Protein 6JW7 (pdb70)

Secondary structure (DSSP, 8-state):
-EEEEEE--SHHHHHHHHHHHH-TTEEEEEEE-SSHHHHHHHHHHTT-SEE---HHHHHH-TT--EEEE-S-GGGHHHHHHHHHHTT-EEEEPSPS-SSHHHHHHHHHHHHHTT--EEE--GGGG-HHHHHHHHHHT-HHHH-SEEEEEEEEE-S---SGGGGSHHHHSSSHHHHTHHHHHHHHHHHTTSPPEEEEEEEEE--S------EEEEEEEETTS-EEEEEEES---SS-EEEEEEEESS-EEEEESSS-SSEEEEESS--TT--SS-SEEE---SSHHHHTTHHHHHHHHHHHHHH-PPPSS-HHHHHHHHHHHHHHHHHHHHTS-B-TTS-B--/-EEEEEE--SHHHHHHHHHHHH-TTEEEEEEE-SSHHHHHHHHHHTT-SEE---HHHHHH-TT--EEEE-S-GGGHHHHHHHHHHTT-EEEEPSPS-SSHHHHHHHHHHHHHTT--EEE--GGGG-HHHHHHHHHHT-HHHH-SEEEEEEEEE-S---SGGGG-HHHHSSSHHHHTHHHHHHHHHHHTTSPPEEEEEEEEE--S-----SEEEEEEEETTS-EEEEEEES---SS-EEEEEEEESS-EEEEESSS-SSEEEEESS--TT--SS-SEEE---SSHHHHTTHHHHHHHHHHHHHH-PPPSS-THHHHHHHHHHHHHHHHHHHTS-B-TTS-B-

B-factor: mean 54.23, std 16.4, range [27.93, 162.31]

Foldseek 3Di:
DAEEEEEDLDDVSLLLLVLQLVDPLYAQAEYEYCPQVSRVVSCVVSVHVYYDDDLVCVLQPPRHAEYEYDFFQLCLLVSLLSNLVSLHAYEYEPPNHLFLVSLVVNVVSCVVSVHAYHYRLQQLQQPLLVVLLVVCVPCVAANAWAEKEKEKEEQADDDPQQQDCNRHVAHFCRVPVLNQVLSVCVSNPNFAFFKKAKAFDDDDPDHGTFWMWMKTQTPVNHIYIYTYGNRDADDIWIKMKIHHPRDIGIGTQQQPQPDKDADAQADDPDDPPGHGIGRDDDPSSNNNRPSVRVVQVSCCRSPVPHRPDGSVSSSSSSLNSVLNVLNNVVVAMAGSVNHGPD/DAEEEEEALPDVSLLLLVLQLVDPLYAQAEYEYCPQVSRVVSCVVSVHVYYDDDLVCVLQPPRHAEYEYDFFQLCLLVSLLSNLVSLHAYEYEPPNHLFLVSLVVSVVSNVVSVHAYHYPLQQLQQPQLVVLLVVCVPCVQQPAWAEKEKEKEEQADDDPLQQDCNRHSAHFCRVQVLNQVLSVCVSNPNFAFFKKAKAFDDDDDDHGTFWMWMKTATPVNHIYIYTYGNRDADDIWIKMWIHHPRDIDIGTQQQPQPDKDADQQADDPDDPPGHGIGRDDDPSSNNRRNSVRVVQVSCCSSPVDDRPDGSVSSSSSSLRSVLNVLNNVVVAMAGSVNHGD

Solvent-accessible surface area: 28198 Å² total; per-residue (Å²): 136,9,76,0,0,0,2,7,12,47,145,42,0,11,8,0,0,56,1,0,52,66,45,108,31,14,85,0,22,0,0,10,29,175,75,75,58,31,2,155,98,14,9,138,168,31,192,15,105,73,32,18,95,35,41,68,85,0,18,83,22,120,34,4,38,1,0,2,0,17,23,33,12,28,47,1,39,123,20,0,3,54,0,0,126,42,28,14,23,0,1,0,18,17,5,3,4,36,50,23,120,46,2,40,76,0,51,90,2,7,57,156,55,119,89,32,5,3,6,0,3,3,13,6,21,0,13,1,0,46,27,0,76,93,4,7,68,18,97,110,1,0,8,138,32,72,44,0,47,0,8,5,62,26,37,12,58,172,48,89,81,7,80,41,140,121,68,2,15,4,0,0,0,9,48,13,0,6,24,0,0,2,1,0,17,24,1,19,122,35,12,95,17,85,2,0,34,6,140,29,92,103,72,93,108,158,120,17,17,1,43,3,77,0,41,0,81,4,60,77,57,1,51,0,46,1,22,0,0,15,38,36,128,58,20,62,53,0,30,5,49,0,39,6,84,108,3,81,0,44,3,34,0,25,75,7,7,14,1,86,0,74,1,113,114,4,5,156,110,11,124,84,50,101,119,19,110,4,76,2,31,18,50,41,15,46,4,1,0,20,65,66,2,2,8,26,4,5,70,3,25,41,116,66,79,110,38,118,18,19,25,67,48,4,51,29,0,11,93,1,4,41,8,0,63,114,1,52,84,64,46,120,51,0,92,43,90,5,48,68,67,112,139,8,82,0,0,0,2,5,12,46,143,39,0,15,7,0,0,56,2,0,51,65,44,108,31,14,117,8,21,0,0,19,27,182,75,83,63,26,1,167,97,15,9,135,163,30,211,15,95,74,27,17,92,35,43,68,84,0,20,83,23,117,34,3,36,1,0,1,0,19,19,31,11,26,53,1,47,123,18,0,8,62,0,0,150,40,30,22,22,0,1,0,18,19,4,2,3,38,48,22,109,45,2,38,95,0,50,131,26,6,56,170,50,117,81,32,5,3,6,0,2,3,13,7,22,0,15,2,0,45,24,0,69,86,4,6,71,16,89,105,1,0,6,137,33,69,42,0,46,0,9,5,64,27,38,11,60,175,50,90,81,7,79,37,140,137,71,2,12,3,0,0,0,10,49,14,0,5,22,0,0,4,1,0,24,32,1,18,132,36,11,98,15,76,1,0,34,4,147,17,89,118,73,110,122,165,110,29,3,13,42,3,77,0,40,0,80,6,65,76,57,1,51,0,46,1,20,0,0,18,35,36,127,58,20,62,52,0,30,4,48,0,41,7,78,112,3,84,1,45,2,34,0,24,76,7,7,14,1,88,0,74,1,111,117,18,6,164,110,13,126,83,49,114,118,20,108,5,75,2,33,16,47,39,15,50,3,1,0,19,62,65,2,1,7,27,2,6,66,5,25,41,121,63,85,112,39,125,18,20,22,63,52,3,31,30,0,12,114,0,5,41,9,0,62,116,2,41,83,63,50,121,50,0,91,70,95,4,48,72,111

InterPro domains:
  IPR000683 Gfo/Idh/MocA-like oxidoreductase, N-terminal [PF01408] (5-121)
  IPR036291 NAD(P)-binding domain superfamily [SSF51735] (3-155)
  IPR050463 Gfo/Idh/MocA family oxidoreductases and glycosidases [PTHR43818] (3-278)
  IPR055170 GFO/IDH/MocA-like oxidoreductase domain [PF22725] (132-270)

Structure (mmCIF, N/CA/C/O backbone):
data_6JW7
#
_entry.id   6JW7
#
_cell.length_a   120.010
_cell.length_b   120.010
_cell.length_c   132.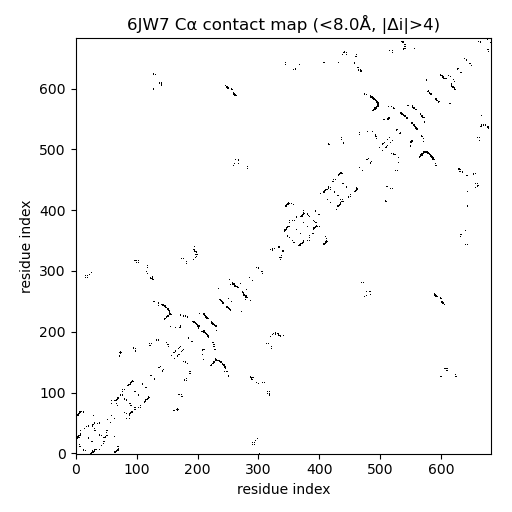860
_cell.angle_alpha   90.00
_cell.angle_beta   90.00
_cell.angle_gamma   120.00
#
_symmetry.space_group_name_H-M   'P 31 2 1'
#
loop_
_entity.id
_entity.type
_entity.pdbx_description
1 polymer Dehydrogenase
2 non-polymer '1,4-DIHYDRONICOTINAMIDE ADENINE DINUCLEOTIDE'
3 non-polymer (2R,3S,4S,5R,6R)-2-(aminomethyl)-6-[(1R,2S,3S,4R,6S)-4,6-bis(azanyl)-3-[(2S,3R,4S,5S,6R)-6-(hydroxymethyl)-3,4,5-tris(oxidanyl)oxan-2-yl]oxy-2-oxidanyl-cyclohexyl]oxy-oxane-3,4,5-triol
4 water water
#
loop_
_atom_site.group_PDB
_atom_site.id
_atom_site.type_symbol
_atom_site.label_atom_id
_atom_site.label_alt_id
_atom_site.label_comp_id
_atom_site.label_asym_id
_atom_site.label_entity_id
_atom_site.label_seq_id
_atom_site.pdbx_PDB_ins_code
_atom_site.Cartn_x
_atom_site.Cartn_y
_atom_site.Cartn_z
_atom_site.occupancy
_atom_site.B_iso_or_equiv
_atom_site.auth_seq_id
_atom_site.auth_comp_id
_atom_site.auth_asym_id
_atom_site.auth_atom_id
_atom_site.pdbx_PDB_model_num
ATOM 1 N N . PRO A 1 4 ? 38.783 -31.874 11.818 1.00 77.58 4 PRO A N 1
ATOM 2 C CA . PRO A 1 4 ? 39.847 -31.302 12.707 1.00 75.50 4 PRO A CA 1
ATOM 3 C C . PRO A 1 4 ? 40.661 -30.217 11.999 1.00 72.98 4 PRO A C 1
ATOM 4 O O . PRO A 1 4 ? 41.391 -30.508 11.041 1.00 70.88 4 PRO A O 1
ATOM 8 N N . VAL A 1 5 ? 40.496 -28.964 12.420 1.00 68.61 5 VAL A N 1
ATOM 9 C CA . VAL A 1 5 ? 40.976 -27.815 11.622 1.00 66.54 5 VAL A CA 1
ATOM 10 C C . VAL A 1 5 ? 42.492 -27.601 11.780 1.00 66.02 5 VAL A C 1
ATOM 11 O O . VAL A 1 5 ? 42.990 -27.323 12.867 1.00 64.56 5 VAL A O 1
ATOM 15 N N . ARG A 1 6 ? 43.219 -27.686 10.675 1.00 65.99 6 ARG A N 1
ATOM 16 C CA . ARG A 1 6 ? 44.650 -27.762 10.768 1.00 66.30 6 ARG A CA 1
ATOM 17 C C . ARG A 1 6 ? 45.170 -26.332 10.589 1.00 65.87 6 ARG A C 1
ATOM 18 O O . ARG A 1 6 ? 44.907 -25.679 9.575 1.00 65.44 6 ARG A O 1
ATOM 26 N N . VAL A 1 7 ? 45.874 -25.841 11.617 1.00 61.62 7 VAL A N 1
ATOM 27 C CA . VAL A 1 7 ? 46.141 -24.421 11.763 1.00 56.76 7 VAL A CA 1
ATOM 28 C C . VAL A 1 7 ? 47.623 -24.091 11.578 1.00 54.11 7 VAL A C 1
ATOM 29 O O . VAL A 1 7 ? 48.487 -24.788 12.085 1.00 50.60 7 VAL A O 1
ATOM 33 N N . GLY A 1 8 ? 47.919 -22.997 10.897 1.00 53.14 8 GLY A N 1
ATOM 34 C CA . GLY A 1 8 ? 49.294 -22.554 10.833 1.00 54.38 8 GLY A CA 1
ATOM 35 C C . GLY A 1 8 ? 49.379 -21.190 11.491 1.00 51.80 8 GLY A C 1
ATOM 36 O O . GLY A 1 8 ? 48.537 -20.328 11.242 1.00 53.26 8 GLY A O 1
ATOM 37 N N . VAL A 1 9 ? 50.375 -20.997 12.333 1.00 47.88 9 VAL A N 1
ATOM 38 C CA . VAL A 1 9 ? 50.625 -19.693 12.946 1.00 47.14 9 VAL A CA 1
ATOM 39 C C . VAL A 1 9 ? 51.804 -19.021 12.250 1.00 48.16 9 VAL A C 1
ATOM 40 O O . VAL A 1 9 ? 52.877 -19.620 12.069 1.00 47.92 9 VAL A O 1
ATOM 44 N N . VAL A 1 10 ? 51.601 -17.777 11.848 1.00 49.63 10 VAL A N 1
ATOM 45 C CA . VAL A 1 10 ? 52.585 -17.059 11.025 1.00 50.66 10 VAL A CA 1
ATOM 46 C C . VAL A 1 10 ? 53.072 -15.864 11.843 1.00 49.87 10 VAL A C 1
ATOM 47 O O . VAL A 1 10 ? 52.331 -14.910 12.062 1.00 49.87 10 VAL A O 1
ATOM 51 N N . GLY A 1 11 ? 54.298 -15.947 12.331 1.00 50.43 11 GLY A N 1
ATOM 52 C CA . GLY A 1 11 ? 54.793 -14.981 13.344 1.00 51.12 11 GLY A CA 1
ATOM 53 C C . GLY A 1 11 ? 54.782 -15.551 14.746 1.00 47.50 11 GLY A C 1
ATOM 54 O O . GLY A 1 11 ? 53.781 -15.539 15.449 1.00 46.96 11 GLY A O 1
ATOM 55 N N . ALA A 1 12 ? 55.907 -16.080 15.148 1.00 46.56 12 ALA A N 1
ATOM 56 C CA . ALA A 1 12 ? 55.976 -16.739 16.414 1.00 46.72 12 ALA A CA 1
ATOM 57 C C . ALA A 1 12 ? 56.449 -15.798 17.497 1.00 44.63 12 ALA A C 1
ATOM 58 O O . ALA A 1 12 ? 57.409 -16.086 18.158 1.00 45.05 12 ALA A O 1
ATOM 60 N N . GLY A 1 13 ? 55.802 -14.652 17.657 1.00 45.33 13 GLY A N 1
ATOM 61 C CA . GLY A 1 13 ? 56.098 -13.767 18.779 1.00 43.88 13 GLY A CA 1
ATOM 62 C C . GLY A 1 13 ? 54.974 -13.833 19.808 1.00 41.72 13 GLY A C 1
ATOM 63 O O . GLY A 1 13 ? 54.410 -14.892 20.098 1.00 40.81 13 GLY A O 1
ATOM 64 N N . PHE A 1 14 ? 54.618 -12.678 20.322 1.00 40.69 14 PHE A N 1
ATOM 65 C CA . PHE A 1 14 ? 53.781 -12.629 21.508 1.00 41.52 14 PHE A CA 1
ATOM 66 C C . PHE A 1 14 ? 52.390 -13.122 21.143 1.00 37.94 14 PHE A C 1
ATOM 67 O O . PHE A 1 14 ? 51.911 -14.066 21.747 1.00 36.12 14 PHE A O 1
ATOM 75 N N . MET A 1 15 ? 51.739 -12.484 20.186 1.00 36.23 15 MET A N 1
ATOM 76 C CA . MET A 1 15 ? 50.431 -12.948 19.772 1.00 37.00 15 MET A CA 1
ATOM 77 C C . MET A 1 15 ? 50.451 -14.290 19.067 1.00 37.43 15 MET A C 1
ATOM 78 O O . MET A 1 15 ? 49.520 -15.049 19.246 1.00 40.99 15 MET A O 1
ATOM 83 N N . GLY A 1 16 ? 51.476 -14.644 18.299 1.00 37.30 16 GLY A N 1
ATOM 84 C CA . GLY A 1 16 ? 51.572 -16.055 17.847 1.00 37.39 16 GLY A CA 1
ATOM 85 C C . GLY A 1 16 ? 51.504 -17.062 18.998 1.00 38.01 16 GLY A C 1
ATOM 86 O O . GLY A 1 16 ? 50.899 -18.129 18.880 1.00 37.48 16 GLY A O 1
ATOM 87 N N . GLY A 1 17 ? 52.151 -16.716 20.115 1.00 37.32 17 GLY A N 1
ATOM 88 C CA . GLY A 1 17 ? 52.070 -17.505 21.341 1.00 37.02 17 GLY A CA 1
ATOM 89 C C . GLY A 1 17 ? 50.706 -17.591 21.992 1.00 37.45 17 GLY A C 1
ATOM 90 O O . GLY A 1 17 ? 50.295 -18.666 22.433 1.00 39.68 17 GLY A O 1
ATOM 91 N N . VAL A 1 18 ? 50.008 -16.480 22.065 1.00 37.11 18 VAL A N 1
ATOM 92 C CA . VAL A 1 18 ? 48.644 -16.466 22.603 1.00 37.82 18 VAL A CA 1
ATOM 93 C C . VAL A 1 18 ? 47.747 -17.333 21.732 1.00 41.29 18 VAL A C 1
ATOM 94 O O . VAL A 1 18 ? 47.051 -18.231 22.210 1.00 42.68 18 VAL A O 1
ATOM 98 N N . HIS A 1 19 ? 47.777 -17.115 20.441 1.00 42.01 19 HIS A N 1
ATOM 99 C CA . HIS A 1 19 ? 46.978 -17.961 19.543 1.00 45.39 19 HIS A CA 1
ATOM 100 C C . HIS A 1 19 ? 47.372 -19.448 19.498 1.00 45.97 19 HIS A C 1
ATOM 101 O O . HIS A 1 19 ? 46.500 -20.332 19.416 1.00 44.84 19 HIS A O 1
ATOM 108 N N . ALA A 1 20 ? 48.673 -19.725 19.503 1.00 47.08 20 ALA A N 1
ATOM 109 C CA . ALA A 1 20 ? 49.136 -21.114 19.576 1.00 48.71 20 ALA A CA 1
ATOM 110 C C . ALA A 1 20 ? 48.565 -21.817 20.809 1.00 49.95 20 ALA A C 1
ATOM 111 O O . ALA A 1 20 ? 48.143 -22.939 20.718 1.00 50.64 20 ALA A O 1
ATOM 113 N N . GLU A 1 21 ? 48.526 -21.129 21.950 1.00 52.94 21 GLU A N 1
ATOM 114 C CA . GLU A 1 21 ? 47.917 -21.685 23.165 1.00 52.25 21 GLU A CA 1
ATOM 115 C C . GLU A 1 21 ? 46.437 -22.004 22.963 1.00 48.68 21 GLU A C 1
ATOM 116 O O . GLU A 1 21 ? 46.002 -23.101 23.297 1.00 49.23 21 GLU A O 1
ATOM 122 N N . VAL A 1 22 ? 45.655 -21.073 22.467 1.00 44.38 22 VAL A N 1
ATOM 123 C CA . VAL A 1 22 ? 44.271 -21.382 22.363 1.00 46.81 22 VAL A CA 1
ATOM 124 C C . VAL A 1 22 ? 43.997 -22.421 21.301 1.00 50.52 22 VAL A C 1
ATOM 125 O O . VAL A 1 22 ? 43.068 -23.230 21.454 1.00 52.98 22 VAL A O 1
ATOM 129 N N . VAL A 1 23 ? 44.813 -22.446 20.251 1.00 52.14 23 VAL A N 1
ATOM 130 C CA . VAL A 1 23 ? 44.654 -23.503 19.222 1.00 52.62 23 VAL A CA 1
ATOM 131 C C . VAL A 1 23 ? 44.936 -24.887 19.788 1.00 52.48 23 VAL A C 1
ATOM 132 O O . VAL A 1 23 ? 44.158 -25.804 19.589 1.00 56.00 23 VAL A O 1
ATOM 136 N N . ALA A 1 24 ? 46.043 -25.027 20.511 1.00 51.24 24 ALA A N 1
ATOM 137 C CA . ALA A 1 24 ? 46.452 -26.324 21.092 1.00 51.46 24 ALA A CA 1
ATOM 138 C C . ALA A 1 24 ? 45.434 -26.922 22.038 1.00 51.70 24 ALA A C 1
ATOM 139 O O . ALA A 1 24 ? 45.477 -28.122 22.254 1.00 50.43 24 ALA A O 1
ATOM 141 N N . ALA A 1 25 ? 44.669 -26.038 22.698 1.00 50.39 25 ALA A N 1
ATOM 142 C CA . ALA A 1 25 ? 43.633 -26.383 23.677 1.00 50.54 25 ALA A CA 1
ATOM 143 C C . ALA A 1 25 ? 42.291 -26.723 23.029 1.00 53.41 25 ALA A C 1
ATOM 144 O O . ALA A 1 25 ? 41.441 -27.353 23.649 1.00 56.14 25 ALA A O 1
ATOM 146 N N . HIS A 1 26 ? 42.071 -26.268 21.815 1.00 57.33 26 HIS A N 1
ATOM 147 C CA . HIS A 1 26 ? 40.775 -26.450 21.179 1.00 59.07 26 HIS A CA 1
ATOM 148 C C . HIS A 1 26 ? 40.701 -27.846 20.569 1.00 62.04 26 HIS A C 1
ATOM 149 O O . HIS A 1 26 ? 41.596 -28.240 19.793 1.00 61.31 26 HIS A O 1
ATOM 156 N N . PRO A 1 27 ? 39.651 -28.607 20.966 1.00 69.40 27 PRO A N 1
ATOM 157 C CA . PRO A 1 27 ? 39.427 -29.996 20.566 1.00 70.36 27 PRO A CA 1
ATOM 158 C C . PRO A 1 27 ? 39.138 -30.146 19.080 1.00 68.42 27 PRO A C 1
ATOM 159 O O . PRO A 1 27 ? 39.594 -31.094 18.472 1.00 64.56 27 PRO A O 1
ATOM 163 N N . GLY A 1 28 ? 38.415 -29.187 18.503 1.00 68.53 28 GLY A N 1
ATOM 164 C CA . GLY A 1 28 ? 38.190 -29.116 17.061 1.00 63.93 28 GLY A CA 1
ATOM 165 C C . GLY A 1 28 ? 39.316 -28.619 16.169 1.00 65.07 28 GLY A C 1
ATOM 166 O O . GLY A 1 28 ? 39.064 -28.376 14.973 1.00 70.71 28 GLY A O 1
ATOM 167 N N . ALA A 1 29 ? 40.548 -28.478 16.696 1.00 63.44 29 ALA A N 1
ATOM 168 C CA . ALA A 1 29 ? 41.718 -28.020 15.884 1.00 60.55 29 ALA A CA 1
ATOM 169 C C . ALA A 1 29 ? 43.034 -28.642 16.262 1.00 59.09 29 ALA A C 1
ATOM 170 O O . ALA A 1 29 ? 43.170 -29.203 17.326 1.00 62.48 29 ALA A O 1
ATOM 172 N N . ARG A 1 30 ? 44.016 -28.476 15.388 1.00 58.62 30 ARG A N 1
ATOM 173 C CA . ARG A 1 30 ? 45.334 -29.041 15.541 1.00 59.78 30 ARG A CA 1
ATOM 174 C C . ARG A 1 30 ? 46.307 -27.948 15.116 1.00 60.31 30 ARG A C 1
ATOM 175 O O . ARG A 1 30 ? 46.136 -27.282 14.076 1.00 60.78 30 ARG A O 1
ATOM 183 N N . LEU A 1 31 ? 47.274 -27.693 15.992 1.00 59.39 31 LEU A N 1
ATOM 184 C CA . LEU A 1 31 ? 48.346 -26.785 15.733 1.00 55.48 31 LEU A CA 1
ATOM 185 C C . LEU A 1 31 ? 49.366 -27.529 14.863 1.00 57.36 31 LEU A C 1
ATOM 186 O O . LEU A 1 31 ? 50.181 -28.325 15.366 1.00 58.66 31 LEU A O 1
ATOM 191 N N . GLU A 1 32 ? 49.326 -27.242 13.562 1.00 57.29 32 GLU A N 1
ATOM 192 C CA . GLU A 1 32 ? 50.036 -28.048 12.571 1.00 58.81 32 GLU A CA 1
ATOM 193 C C . GLU A 1 32 ? 51.403 -27.502 12.268 1.00 58.78 32 GLU A C 1
ATOM 194 O O . GLU A 1 32 ? 52.363 -28.266 12.082 1.00 60.73 32 GLU A O 1
ATOM 200 N N . ALA A 1 33 ? 51.494 -26.171 12.179 1.00 59.53 33 ALA A N 1
ATOM 201 C CA . ALA A 1 33 ? 52.746 -25.515 11.823 1.00 55.31 33 ALA A CA 1
ATOM 202 C C . ALA A 1 33 ? 52.921 -24.130 12.403 1.00 54.57 33 ALA A C 1
ATOM 203 O O . ALA A 1 33 ? 51.993 -23.409 12.672 1.00 52.35 33 ALA A O 1
ATOM 205 N N . VAL A 1 34 ? 54.173 -23.776 12.601 1.00 59.26 34 VAL A N 1
ATOM 206 C CA . VAL A 1 34 ? 54.526 -22.449 13.043 1.00 55.26 34 VAL A CA 1
ATOM 207 C C . VAL A 1 34 ? 55.632 -21.987 12.096 1.00 52.68 34 VAL A C 1
ATOM 208 O O . VAL A 1 34 ? 56.605 -22.707 11.921 1.00 50.85 34 VAL A O 1
ATOM 212 N N . HIS A 1 35 ? 55.481 -20.778 11.554 1.00 49.28 35 HIS A N 1
ATOM 213 C CA . HIS A 1 35 ? 56.442 -20.192 10.633 1.00 50.10 35 HIS A CA 1
ATOM 214 C C . HIS A 1 35 ? 56.853 -18.789 11.074 1.00 47.86 35 HIS A C 1
ATOM 215 O O . HIS A 1 35 ? 56.017 -17.987 11.501 1.00 48.91 35 HIS A O 1
ATOM 222 N N . ASP A 1 36 ? 58.141 -18.495 10.988 1.00 47.84 36 ASP A N 1
ATOM 223 C CA . ASP A 1 36 ? 58.668 -17.162 11.351 1.00 47.47 36 ASP A CA 1
ATOM 224 C C . ASP A 1 36 ? 59.882 -16.923 10.444 1.00 49.05 36 ASP A C 1
ATOM 225 O O . ASP A 1 36 ? 60.476 -17.824 9.911 1.00 51.05 36 ASP A O 1
ATOM 230 N N . LEU A 1 37 ? 60.192 -15.682 10.185 1.00 52.25 37 LEU A N 1
ATOM 231 C CA . LEU A 1 37 ? 61.415 -15.378 9.488 1.00 50.48 37 LEU A CA 1
ATOM 232 C C . LEU A 1 37 ? 62.588 -15.865 10.340 1.00 51.20 37 LEU A C 1
ATOM 233 O O . LEU A 1 37 ? 63.645 -16.148 9.803 1.00 52.48 37 LEU A O 1
ATOM 238 N N . ASP A 1 38 ? 62.400 -15.915 11.667 1.00 51.53 38 ASP A N 1
ATOM 239 C CA . ASP A 1 38 ? 63.433 -16.342 12.638 1.00 50.51 38 ASP A CA 1
ATOM 240 C C . ASP A 1 38 ? 63.166 -17.797 12.934 1.00 48.92 38 ASP A C 1
ATOM 241 O O . ASP A 1 38 ? 62.334 -18.121 13.739 1.00 46.72 38 ASP A O 1
ATOM 246 N N . PRO A 1 39 ? 63.823 -18.695 12.206 1.00 52.61 39 PRO A N 1
ATOM 247 C CA . PRO A 1 39 ? 63.348 -20.072 12.319 1.00 54.05 39 PRO A CA 1
ATOM 248 C C . PRO A 1 39 ? 63.394 -20.647 13.771 1.00 54.89 39 PRO A C 1
ATOM 249 O O . PRO A 1 39 ? 62.602 -21.546 14.087 1.00 50.92 39 PRO A O 1
ATOM 253 N N . ALA A 1 40 ? 64.300 -20.127 14.603 1.00 51.72 40 ALA A N 1
ATOM 254 C CA . ALA A 1 40 ? 64.453 -20.547 15.990 1.00 52.07 40 ALA A CA 1
ATOM 255 C C . ALA A 1 40 ? 63.275 -20.116 16.861 1.00 53.60 40 ALA A C 1
ATOM 256 O O . ALA A 1 40 ? 62.863 -20.869 17.766 1.00 50.42 40 ALA A O 1
ATOM 258 N N . ALA A 1 41 ? 62.731 -18.928 16.594 1.00 48.57 41 ALA A N 1
ATOM 259 C CA . ALA A 1 41 ? 61.491 -18.544 17.237 1.00 48.23 41 ALA A CA 1
ATOM 260 C C . ALA A 1 41 ? 60.307 -19.415 16.817 1.00 49.39 41 ALA A C 1
ATOM 261 O O . ALA A 1 41 ? 59.429 -19.701 17.641 1.00 49.96 41 ALA A O 1
ATOM 263 N N . ALA A 1 42 ? 60.275 -19.858 15.568 1.00 48.51 42 ALA A N 1
ATOM 264 C CA . ALA A 1 42 ? 59.208 -20.783 15.154 1.00 51.30 42 ALA A CA 1
ATOM 265 C C . ALA A 1 42 ? 59.328 -22.148 15.869 1.00 53.56 42 ALA A C 1
ATOM 266 O O . ALA A 1 42 ? 58.350 -22.648 16.384 1.00 57.19 42 ALA A O 1
ATOM 268 N N . ARG A 1 43 ? 60.538 -22.702 15.894 1.00 56.32 43 ARG A N 1
ATOM 269 C CA . ARG A 1 43 ? 60.866 -23.948 16.574 1.00 57.46 43 ARG A CA 1
ATOM 270 C C . ARG A 1 43 ? 60.542 -23.890 18.052 1.00 58.24 43 ARG A C 1
ATOM 271 O O . ARG A 1 43 ? 59.900 -24.794 18.579 1.00 57.55 43 ARG A O 1
ATOM 279 N N . ASP A 1 44 ? 60.965 -22.837 18.733 1.00 55.54 44 ASP A N 1
ATOM 280 C CA . ASP A 1 44 ? 60.661 -22.750 20.150 1.00 57.30 44 ASP A CA 1
ATOM 281 C C . ASP A 1 44 ? 59.163 -22.794 20.435 1.00 55.16 44 ASP A C 1
ATOM 282 O O . ASP A 1 44 ? 58.749 -23.409 21.410 1.00 58.66 44 ASP A O 1
ATOM 287 N N . LEU A 1 45 ? 58.355 -22.164 19.591 1.00 53.12 45 LEU A N 1
ATOM 288 C CA . LEU A 1 45 ? 56.924 -22.086 19.828 1.00 49.85 45 LEU A CA 1
ATOM 289 C C . LEU A 1 45 ? 56.287 -23.392 19.403 1.00 49.61 45 LEU A C 1
ATOM 290 O O . LEU A 1 45 ? 55.378 -23.857 20.066 1.00 47.45 45 LEU A O 1
ATOM 295 N N . ALA A 1 46 ? 56.780 -23.999 18.324 1.00 48.97 46 ALA A N 1
ATOM 296 C CA . ALA A 1 46 ? 56.291 -25.288 17.919 1.00 49.78 46 ALA A CA 1
ATOM 297 C C . ALA A 1 46 ? 56.454 -26.303 19.027 1.00 52.21 46 ALA A C 1
ATOM 298 O O . ALA A 1 46 ? 55.612 -27.148 19.219 1.00 54.81 46 ALA A O 1
ATOM 300 N N . GLU A 1 47 ? 57.565 -26.230 19.740 1.00 59.22 47 GLU A N 1
ATOM 301 C CA . GLU A 1 47 ? 57.853 -27.120 20.883 1.00 62.90 47 GLU A CA 1
ATOM 302 C C . GLU A 1 47 ? 56.994 -26.795 22.108 1.00 60.13 47 GLU A C 1
ATOM 303 O O . GLU A 1 47 ? 56.359 -27.666 22.703 1.00 58.37 47 GLU A O 1
ATOM 309 N N . ARG A 1 48 ? 56.986 -25.542 22.496 1.00 52.65 48 ARG A N 1
ATOM 310 C CA . ARG A 1 48 ? 56.211 -25.131 23.660 1.00 53.04 48 ARG A CA 1
ATOM 311 C C . ARG A 1 48 ? 54.731 -25.562 23.558 1.00 49.98 48 ARG A C 1
ATOM 312 O O . ARG A 1 48 ? 54.128 -25.912 24.563 1.00 54.68 48 ARG A O 1
ATOM 320 N N . PHE A 1 49 ? 54.159 -25.615 22.360 1.00 52.62 49 PHE A N 1
ATOM 321 C CA . PHE A 1 49 ? 52.734 -25.987 22.238 1.00 53.11 49 PHE A CA 1
ATOM 322 C C . PHE A 1 49 ? 52.436 -27.241 21.428 1.00 52.02 49 PHE A C 1
ATOM 323 O O . PHE A 1 49 ? 51.282 -27.495 21.058 1.00 56.29 49 PHE A O 1
ATOM 331 N N . ARG A 1 50 ? 53.491 -28.008 21.148 1.00 56.40 50 ARG A N 1
ATOM 332 C CA . ARG A 1 50 ? 53.418 -29.325 20.491 1.00 60.88 50 ARG A CA 1
ATOM 333 C C . ARG A 1 50 ? 52.782 -29.274 19.137 1.00 59.23 50 ARG A C 1
ATOM 334 O O . ARG A 1 50 ? 51.914 -30.066 18.806 1.00 60.79 50 ARG A O 1
ATOM 342 N N . ALA A 1 51 ? 53.282 -28.367 18.317 1.00 61.68 51 ALA A N 1
ATOM 343 C CA . ALA A 1 51 ? 52.884 -28.262 16.930 1.00 58.11 51 ALA A CA 1
ATOM 344 C C . ALA A 1 51 ? 53.420 -29.454 16.150 1.00 59.92 51 ALA A C 1
ATOM 345 O O . ALA A 1 51 ? 54.491 -29.940 16.461 1.00 62.70 51 ALA A O 1
ATOM 347 N N . GLU A 1 52 ? 52.701 -29.926 15.131 1.00 60.69 52 GLU A N 1
ATOM 348 C CA . GLU A 1 52 ? 53.246 -30.975 14.269 1.00 64.63 52 GLU A CA 1
ATOM 349 C C . GLU A 1 52 ? 54.631 -30.588 13.761 1.00 67.86 52 GLU A C 1
ATOM 350 O O . GLU A 1 52 ? 55.504 -31.422 13.741 1.00 68.75 52 GLU A O 1
ATOM 356 N N . ARG A 1 53 ? 54.849 -29.331 13.344 1.00 69.60 53 ARG A N 1
ATOM 357 C CA . ARG A 1 53 ? 56.183 -28.943 12.855 1.00 69.35 53 ARG A CA 1
ATOM 358 C C . ARG A 1 53 ? 56.489 -27.449 12.842 1.00 65.09 53 ARG A C 1
ATOM 359 O O . ARG A 1 53 ? 55.605 -26.622 12.919 1.00 62.16 53 ARG A O 1
ATOM 367 N N . ALA A 1 54 ? 57.775 -27.137 12.720 1.00 63.85 54 ALA A N 1
ATOM 368 C CA . ALA A 1 54 ? 58.233 -25.805 12.336 1.00 60.75 54 ALA A CA 1
ATOM 369 C C . ALA A 1 54 ? 58.372 -25.786 10.807 1.00 61.65 54 ALA A C 1
ATOM 370 O O . ALA A 1 54 ? 59.063 -26.616 10.219 1.00 56.75 54 ALA A O 1
ATOM 372 N N . GLU A 1 55 ? 57.701 -24.831 10.158 1.00 64.06 55 GLU A N 1
ATOM 373 C CA . GLU A 1 55 ? 57.788 -24.670 8.688 1.00 66.28 55 GLU A CA 1
ATOM 374 C C . GLU A 1 55 ? 58.585 -23.430 8.266 1.00 61.14 55 GLU A C 1
ATOM 375 O O . GLU A 1 55 ? 58.093 -22.320 8.364 1.00 64.19 55 GLU A O 1
ATOM 381 N N . PRO A 1 56 ? 59.836 -23.616 7.860 1.00 58.79 56 PRO A N 1
ATOM 382 C CA . PRO A 1 56 ? 60.667 -22.453 7.620 1.00 62.01 56 PRO A CA 1
ATOM 383 C C . PRO A 1 56 ? 60.372 -21.722 6.337 1.00 61.38 56 PRO A C 1
ATOM 384 O O . PRO A 1 56 ? 60.857 -20.625 6.175 1.00 62.58 56 PRO A O 1
ATOM 388 N N . SER A 1 57 ? 59.589 -22.315 5.446 1.00 62.02 57 SER A N 1
ATOM 389 C CA . SER A 1 57 ? 59.335 -21.697 4.152 1.00 64.39 57 SER A CA 1
ATOM 390 C C . SER A 1 57 ? 57.886 -21.282 3.995 1.00 59.73 57 SER A C 1
ATOM 391 O O . SER A 1 57 ? 56.977 -22.111 3.982 1.00 56.46 57 SER A O 1
ATOM 394 N N . TRP A 1 58 ? 57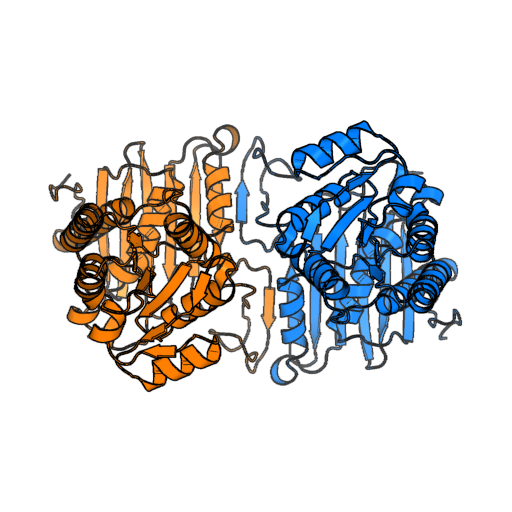.716 -19.986 3.800 1.00 59.31 58 TRP A N 1
ATOM 395 C CA . TRP A 1 58 ? 56.432 -19.401 3.523 1.00 58.05 58 TRP A CA 1
ATOM 396 C C . TRP A 1 58 ? 55.800 -20.068 2.308 1.00 60.65 58 TRP A C 1
ATOM 397 O O . TRP A 1 58 ? 54.653 -20.512 2.354 1.00 62.62 58 TRP A O 1
ATOM 408 N N . ALA A 1 59 ? 56.545 -20.144 1.217 1.00 62.26 59 ALA A N 1
ATOM 409 C CA . ALA A 1 59 ? 55.997 -20.752 -0.001 1.00 65.51 59 ALA A CA 1
ATOM 410 C C . ALA A 1 59 ? 55.503 -22.189 0.288 1.00 63.07 59 ALA A C 1
ATOM 411 O O . ALA A 1 59 ? 54.368 -22.565 -0.027 1.00 62.83 59 ALA A O 1
ATOM 413 N N . ASP A 1 60 ? 56.336 -22.978 0.933 1.00 62.76 60 ASP A N 1
ATOM 414 C CA . ASP A 1 60 ? 55.945 -24.342 1.238 1.00 65.87 60 ASP A CA 1
ATOM 415 C C . ASP A 1 60 ? 54.721 -24.389 2.179 1.00 64.18 60 ASP A C 1
ATOM 416 O O . ASP A 1 60 ? 53.793 -25.190 1.979 1.00 63.94 60 ASP A O 1
ATOM 421 N N . LEU A 1 61 ? 54.709 -23.525 3.190 1.00 60.54 61 LEU A N 1
ATOM 422 C CA . LEU A 1 61 ? 53.542 -23.412 4.041 1.00 61.54 61 LEU A CA 1
ATOM 423 C C . LEU A 1 61 ? 52.267 -23.163 3.235 1.00 62.39 61 LEU A C 1
ATOM 424 O O . LEU A 1 61 ? 51.226 -23.741 3.542 1.00 62.44 61 LEU A O 1
ATOM 429 N N . LEU A 1 62 ? 52.325 -22.295 2.237 1.00 65.21 62 LEU A N 1
ATOM 430 C CA . LEU A 1 62 ? 51.104 -21.966 1.461 1.00 68.45 62 LEU A CA 1
ATOM 431 C C . LEU A 1 62 ? 50.663 -23.060 0.516 1.00 69.91 62 LEU A C 1
ATOM 432 O O . LEU A 1 62 ? 49.494 -23.168 0.256 1.00 70.83 62 LEU A O 1
ATOM 437 N N . ALA A 1 63 ? 51.597 -23.844 0.006 1.00 69.66 63 ALA A N 1
ATOM 438 C CA . ALA A 1 63 ? 51.281 -24.943 -0.919 1.00 71.84 63 ALA A CA 1
ATOM 439 C C . ALA A 1 63 ? 50.823 -26.225 -0.194 1.00 74.82 63 ALA A C 1
ATOM 440 O O . ALA A 1 63 ? 50.198 -27.126 -0.782 1.00 74.55 63 ALA A O 1
ATOM 442 N N . ASP A 1 64 ? 51.139 -26.307 1.090 1.00 73.72 64 ASP A N 1
ATOM 443 C CA . ASP A 1 64 ? 50.799 -27.487 1.871 1.00 74.05 64 ASP A CA 1
ATOM 444 C C . ASP A 1 64 ? 49.275 -27.652 1.990 1.00 76.00 64 ASP A C 1
ATOM 445 O O . ASP A 1 64 ? 48.653 -26.852 2.644 1.00 74.67 64 ASP A O 1
ATOM 450 N N . PRO A 1 65 ? 48.680 -28.708 1.370 1.00 82.05 65 PRO A N 1
ATOM 451 C CA . PRO A 1 65 ? 47.218 -28.891 1.358 1.00 78.72 65 PRO A CA 1
ATOM 452 C C . PRO A 1 65 ? 46.700 -29.404 2.679 1.00 74.04 65 PRO A C 1
ATOM 453 O O . PRO A 1 65 ? 45.492 -29.473 2.877 1.00 69.21 65 PRO A O 1
ATOM 457 N N . ALA A 1 66 ? 47.615 -29.781 3.572 1.00 75.47 66 ALA A N 1
ATOM 458 C CA . ALA A 1 66 ? 47.264 -30.132 4.942 1.00 74.38 66 ALA A CA 1
ATOM 459 C C . ALA A 1 66 ? 46.915 -28.948 5.843 1.00 73.94 66 ALA A C 1
ATOM 460 O O . ALA A 1 66 ? 46.495 -29.176 6.964 1.00 79.04 66 ALA A O 1
ATOM 462 N N . ILE A 1 67 ? 47.101 -27.692 5.421 1.00 72.37 67 ILE A N 1
ATOM 463 C CA . ILE A 1 67 ? 46.775 -26.540 6.283 1.00 66.01 67 ILE A CA 1
ATOM 464 C C . ILE A 1 67 ? 45.468 -25.951 5.845 1.00 63.69 67 ILE A C 1
ATOM 465 O O . ILE A 1 67 ? 45.309 -25.623 4.696 1.00 67.40 67 ILE A O 1
ATOM 470 N N . ASP A 1 68 ? 44.543 -25.768 6.772 1.00 64.32 68 ASP A N 1
ATOM 471 C CA . ASP A 1 68 ? 43.251 -25.160 6.464 1.00 62.60 68 ASP A CA 1
ATOM 472 C C . ASP A 1 68 ? 43.245 -23.651 6.744 1.00 60.60 68 ASP A C 1
ATOM 473 O O . ASP A 1 68 ? 42.610 -22.879 6.012 1.00 60.78 68 ASP A O 1
ATOM 478 N N . LEU A 1 69 ? 43.919 -23.234 7.819 1.00 56.88 69 LEU A N 1
ATOM 479 C CA . LEU A 1 69 ? 43.745 -21.879 8.344 1.00 54.26 69 LEU A CA 1
ATOM 480 C C . LEU A 1 69 ? 45.048 -21.325 8.775 1.00 53.88 69 LEU A C 1
ATOM 481 O O . LEU A 1 69 ? 45.785 -22.006 9.520 1.00 56.54 69 LEU A O 1
ATOM 486 N N . LEU A 1 70 ? 45.364 -20.111 8.325 1.00 52.27 70 LEU A N 1
ATOM 487 C CA . LEU A 1 70 ? 46.536 -19.447 8.856 1.00 52.55 70 LEU A CA 1
ATOM 488 C C . LEU A 1 70 ? 46.139 -18.342 9.789 1.00 51.80 70 LEU A C 1
ATOM 489 O O . LEU A 1 70 ? 45.145 -17.650 9.539 1.00 54.81 70 LEU A O 1
ATOM 494 N N . ILE A 1 71 ? 46.907 -18.175 10.866 1.00 50.02 71 ILE A N 1
ATOM 495 C CA . ILE A 1 71 ? 46.705 -17.069 11.802 1.00 47.00 71 ILE A CA 1
ATOM 496 C C . ILE A 1 71 ? 47.896 -16.193 11.650 1.00 46.47 71 ILE A C 1
ATOM 497 O O . ILE A 1 71 ? 49.025 -16.668 11.849 1.00 49.82 71 ILE A O 1
ATOM 502 N N . ILE A 1 72 ? 47.683 -14.920 11.295 1.00 44.62 72 ILE A N 1
ATOM 503 C CA . ILE A 1 72 ? 48.778 -14.058 10.967 1.00 43.81 72 ILE A CA 1
ATOM 504 C C . ILE A 1 72 ? 49.073 -13.069 12.099 1.00 43.24 72 ILE A C 1
ATOM 505 O O . ILE A 1 72 ? 48.298 -12.197 12.398 1.00 42.23 72 ILE A O 1
ATOM 510 N N . THR A 1 73 ? 50.223 -13.220 12.716 1.00 41.99 73 THR A N 1
ATOM 511 C CA . THR A 1 73 ? 50.562 -12.480 13.895 1.00 41.87 73 THR A CA 1
ATOM 512 C C . THR A 1 73 ? 51.858 -11.837 13.625 1.00 40.87 73 THR A C 1
ATOM 513 O O . THR A 1 73 ? 52.750 -11.898 14.427 1.00 39.69 73 THR A O 1
ATOM 517 N N . THR A 1 74 ? 51.986 -11.232 12.465 1.00 41.33 74 THR A N 1
ATOM 518 C CA . THR A 1 74 ? 53.223 -10.546 12.123 1.00 41.95 74 THR A CA 1
ATOM 519 C C . THR A 1 74 ? 53.011 -9.057 12.316 1.00 42.46 74 THR A C 1
ATOM 520 O O . THR A 1 74 ? 51.911 -8.649 12.747 1.00 41.44 74 THR A O 1
ATOM 524 N N . PRO A 1 75 ? 54.031 -8.229 11.976 1.00 41.96 75 PRO A N 1
ATOM 525 C CA . PRO A 1 75 ? 53.893 -6.780 12.145 1.00 41.73 75 PRO A CA 1
ATOM 526 C C . PRO A 1 75 ? 52.878 -6.177 11.261 1.00 42.23 75 PRO A C 1
ATOM 527 O O . PRO A 1 75 ? 52.640 -6.678 10.158 1.00 44.95 75 PRO A O 1
ATOM 531 N N . ASN A 1 76 ? 52.206 -5.135 11.739 1.00 42.28 76 ASN A N 1
ATOM 532 C CA . ASN A 1 76 ? 51.009 -4.664 11.026 1.00 43.24 76 ASN A CA 1
ATOM 533 C C . ASN A 1 76 ? 51.187 -4.549 9.531 1.00 43.37 76 ASN A C 1
ATOM 534 O O . ASN A 1 76 ? 50.310 -4.963 8.800 1.00 43.96 76 ASN A O 1
ATOM 539 N N . GLY A 1 77 ? 52.324 -4.014 9.091 1.00 44.39 77 GLY A N 1
ATOM 540 C CA . GLY A 1 77 ? 52.511 -3.643 7.690 1.00 46.72 77 GLY A CA 1
ATOM 541 C C . GLY A 1 77 ? 52.643 -4.794 6.724 1.00 47.90 77 GLY A C 1
ATOM 542 O O . GLY A 1 77 ? 52.661 -4.582 5.520 1.00 52.79 77 GLY A O 1
ATOM 543 N N . LEU A 1 78 ? 52.758 -6.002 7.265 1.00 48.90 78 LEU A N 1
ATOM 544 C CA . LEU A 1 78 ? 52.834 -7.255 6.507 1.00 48.36 78 LEU A CA 1
ATOM 545 C C . LEU A 1 78 ? 51.483 -7.891 6.376 1.00 47.54 78 LEU A C 1
ATOM 546 O O . LEU A 1 78 ? 51.314 -8.828 5.608 1.00 50.09 78 LEU A O 1
ATOM 551 N N . HIS A 1 79 ? 50.508 -7.427 7.129 1.00 48.70 79 HIS A N 1
ATOM 552 C CA . HIS A 1 79 ? 49.242 -8.158 7.176 1.00 50.02 79 HIS A CA 1
ATOM 553 C C . HIS A 1 79 ? 48.626 -8.288 5.777 1.00 50.10 79 HIS A C 1
ATOM 554 O O . HIS A 1 79 ? 48.178 -9.354 5.381 1.00 53.04 79 HIS A O 1
ATOM 561 N N . HIS A 1 80 ? 48.582 -7.190 5.046 1.00 51.23 80 HIS A N 1
ATOM 562 C CA . HIS A 1 80 ? 47.917 -7.131 3.727 1.00 51.50 80 HIS A CA 1
ATOM 563 C C . HIS A 1 80 ? 48.473 -8.132 2.724 1.00 52.06 80 HIS A C 1
ATOM 564 O O . HIS A 1 80 ? 47.755 -8.994 2.232 1.00 50.88 80 HIS A O 1
ATOM 571 N N . ARG A 1 81 ? 49.764 -8.035 2.453 1.00 52.86 81 ARG A N 1
ATOM 572 C CA . ARG A 1 81 ? 50.435 -8.940 1.523 1.00 54.62 81 ARG A CA 1
ATOM 573 C C . ARG A 1 81 ? 50.308 -10.420 1.968 1.00 55.95 81 ARG A C 1
ATOM 574 O O . ARG A 1 81 ? 49.980 -11.298 1.148 1.00 58.25 81 ARG A O 1
ATOM 582 N N . GLN A 1 82 ? 50.550 -10.697 3.250 1.00 51.14 82 GLN A N 1
ATOM 583 C CA . GLN A 1 82 ? 50.517 -12.094 3.744 1.00 51.11 82 GLN A CA 1
ATOM 584 C C . GLN A 1 82 ? 49.140 -12.677 3.638 1.00 51.26 82 GLN A C 1
ATOM 585 O O . GLN A 1 82 ? 48.987 -13.813 3.193 1.00 53.89 82 GLN A O 1
ATOM 591 N N . ALA A 1 83 ? 48.133 -11.898 3.993 1.00 51.39 83 ALA A N 1
ATOM 592 C CA . ALA A 1 83 ? 46.775 -12.407 3.962 1.00 53.01 83 ALA A CA 1
ATOM 593 C C . ALA A 1 83 ? 46.307 -12.629 2.547 1.00 54.05 83 ALA A C 1
ATOM 594 O O . ALA A 1 83 ? 45.648 -13.616 2.278 1.00 53.83 83 ALA A O 1
ATOM 596 N N . ALA A 1 84 ? 46.693 -11.737 1.637 1.00 55.11 84 ALA A N 1
ATOM 597 C CA . ALA A 1 84 ? 46.320 -11.865 0.244 1.00 56.77 84 ALA A CA 1
ATOM 598 C C . ALA A 1 84 ? 46.919 -13.124 -0.363 1.00 60.49 84 ALA A C 1
ATOM 599 O O . ALA A 1 84 ? 46.228 -13.913 -1.069 1.00 61.65 84 ALA A O 1
ATOM 601 N N . GLU A 1 85 ? 48.216 -13.307 -0.120 1.00 60.53 85 GLU A N 1
ATOM 602 C CA . GLU A 1 85 ? 48.905 -14.467 -0.657 1.00 60.79 85 GLU A CA 1
ATOM 603 C C . GLU A 1 85 ? 48.275 -15.666 -0.105 1.00 62.30 85 GLU A C 1
ATOM 604 O O . GLU A 1 85 ? 48.020 -16.634 -0.831 1.00 73.25 85 GLU A O 1
ATOM 610 N N . ALA A 1 86 ? 47.926 -15.616 1.166 1.00 62.59 86 ALA A N 1
ATOM 611 C CA . ALA A 1 86 ? 47.334 -16.795 1.783 1.00 60.17 86 ALA A CA 1
ATOM 612 C C . ALA A 1 86 ? 45.986 -17.146 1.144 1.00 60.48 86 ALA A C 1
ATOM 613 O O . ALA A 1 86 ? 45.722 -18.318 0.853 1.00 60.57 86 ALA A O 1
ATOM 615 N N . LEU A 1 87 ? 45.127 -16.152 0.978 1.00 59.16 87 LEU A N 1
ATOM 616 C CA . LEU A 1 87 ? 43.808 -16.382 0.420 1.00 61.73 87 LEU A CA 1
ATOM 617 C C . LEU A 1 87 ? 43.914 -16.857 -1.036 1.00 63.76 87 LEU A C 1
ATOM 618 O O . LEU A 1 87 ? 43.150 -17.741 -1.474 1.00 63.71 87 LEU A O 1
ATOM 623 N N . ARG A 1 88 ? 44.870 -16.300 -1.775 1.00 64.46 88 ARG A N 1
ATOM 624 C CA . ARG A 1 88 ? 45.056 -16.720 -3.160 1.00 68.74 88 ARG A CA 1
ATOM 625 C C . ARG A 1 88 ? 45.500 -18.152 -3.193 1.00 70.21 88 ARG A C 1
ATOM 626 O O . ARG A 1 88 ? 45.095 -18.896 -4.067 1.00 84.02 88 ARG A O 1
ATOM 634 N N . ALA A 1 89 ? 46.302 -18.574 -2.225 1.00 69.00 89 ALA A N 1
ATOM 635 C CA . ALA A 1 89 ? 46.731 -19.975 -2.153 1.00 67.23 89 ALA A CA 1
ATOM 636 C C . ALA A 1 89 ? 45.633 -20.957 -1.722 1.00 67.59 89 ALA A C 1
ATOM 637 O O . ALA A 1 89 ? 45.923 -22.104 -1.474 1.00 68.18 89 ALA A O 1
ATOM 639 N N . GLY A 1 90 ? 44.407 -20.504 -1.509 1.00 69.20 90 GLY A N 1
ATOM 640 C CA . GLY A 1 90 ? 43.353 -21.392 -0.929 1.00 69.26 90 GLY A CA 1
ATOM 641 C C . GLY A 1 90 ? 43.199 -21.550 0.599 1.00 68.73 90 GLY A C 1
ATOM 642 O O . GLY A 1 90 ? 42.428 -22.410 1.039 1.00 72.11 90 GLY A O 1
ATOM 643 N N . LYS A 1 91 ? 43.887 -20.739 1.417 1.00 66.51 91 LYS A N 1
ATOM 644 C CA . LYS A 1 91 ? 43.817 -20.876 2.897 1.00 64.71 91 LYS A CA 1
ATOM 645 C C . LYS A 1 91 ? 42.839 -19.885 3.530 1.00 61.94 91 LYS A C 1
ATOM 646 O O . LYS A 1 91 ? 42.719 -18.745 3.103 1.00 59.54 91 LYS A O 1
ATOM 652 N N . HIS A 1 92 ? 42.126 -20.341 4.550 1.00 63.37 92 HIS A N 1
ATOM 653 C CA . HIS A 1 92 ? 41.368 -19.448 5.441 1.00 64.28 92 HIS A CA 1
ATOM 654 C C . HIS A 1 92 ? 42.339 -18.652 6.305 1.00 60.64 92 HIS A C 1
ATOM 655 O O . HIS A 1 92 ? 43.455 -19.096 6.584 1.00 58.12 92 HIS A O 1
ATOM 662 N N . VAL A 1 93 ? 41.911 -17.481 6.747 1.00 59.41 93 VAL A N 1
ATOM 663 C CA . VAL A 1 93 ? 42.834 -16.575 7.408 1.00 54.98 93 VAL A CA 1
ATOM 664 C C . VAL A 1 93 ? 42.204 -15.799 8.564 1.00 53.09 93 VAL A C 1
ATOM 665 O O . VAL A 1 93 ? 41.180 -15.128 8.401 1.00 53.33 93 VAL A O 1
ATOM 669 N N . LEU A 1 94 ? 42.884 -15.851 9.707 1.00 50.11 94 LEU A N 1
ATOM 670 C CA . LEU A 1 94 ? 42.639 -14.931 10.811 1.00 48.33 94 LEU A CA 1
ATOM 671 C C . LEU A 1 94 ? 43.832 -14.042 10.874 1.00 46.15 94 LEU A C 1
ATOM 672 O O . LEU A 1 94 ? 44.932 -14.517 11.055 1.00 45.42 94 LEU A O 1
ATOM 677 N N . VAL A 1 95 ? 43.589 -12.752 10.729 1.00 45.98 95 VAL A N 1
ATOM 678 C CA . VAL A 1 95 ? 44.621 -11.731 10.774 1.00 45.84 95 VAL A CA 1
ATOM 679 C C . VAL A 1 95 ? 44.500 -10.870 12.055 1.00 46.29 95 VAL A C 1
ATOM 680 O O . VAL A 1 95 ? 43.442 -10.322 12.354 1.00 45.64 95 VAL A O 1
ATOM 684 N N . GLU A 1 96 ? 45.591 -10.739 12.804 1.00 44.99 96 GLU A N 1
ATOM 685 C CA . GLU A 1 96 ? 45.582 -9.845 13.941 1.00 44.09 96 GLU A CA 1
ATOM 686 C C . GLU A 1 96 ? 45.263 -8.440 13.505 1.00 44.99 96 GLU A C 1
ATOM 687 O O . GLU A 1 96 ? 45.570 -8.036 12.385 1.00 45.36 96 GLU A O 1
ATOM 693 N N . LYS A 1 97 ? 44.672 -7.650 14.400 1.00 47.61 97 LYS A N 1
ATOM 694 C CA . LYS A 1 97 ? 44.369 -6.254 14.067 1.00 47.21 97 LYS A CA 1
ATOM 695 C C . LYS A 1 97 ? 45.658 -5.521 14.019 1.00 46.57 97 LYS A C 1
ATOM 696 O O . LYS A 1 97 ? 46.574 -5.853 14.710 1.00 48.28 97 LYS A O 1
ATOM 702 N N . PRO A 1 98 ? 45.776 -4.542 13.146 1.00 51.22 98 PRO A N 1
ATOM 703 C CA . PRO A 1 98 ? 44.786 -4.125 12.187 1.00 51.82 98 PRO A CA 1
ATOM 704 C C . PRO A 1 98 ? 44.790 -5.036 10.967 1.00 53.11 98 PRO A C 1
ATOM 705 O O . PRO A 1 98 ? 45.847 -5.378 10.466 1.00 53.17 98 PRO A O 1
ATOM 709 N N . LEU A 1 99 ? 43.610 -5.397 10.489 1.00 52.58 99 LEU A N 1
ATOM 710 C CA . LEU A 1 99 ? 43.515 -6.286 9.351 1.00 55.69 99 LEU A CA 1
ATOM 711 C C . LEU A 1 99 ? 44.263 -5.740 8.152 1.00 58.07 99 LEU A C 1
ATOM 712 O O . LEU A 1 99 ? 44.914 -6.493 7.429 1.00 64.19 99 LEU A O 1
ATOM 717 N N . GLY A 1 100 ? 44.144 -4.438 7.930 1.00 57.29 100 GLY A N 1
ATOM 718 C CA . GLY A 1 100 ? 44.963 -3.725 6.969 1.00 57.26 100 GLY A CA 1
ATOM 719 C C . GLY A 1 100 ? 45.273 -2.380 7.575 1.00 57.65 100 GLY A C 1
ATOM 720 O O . GLY A 1 100 ? 44.731 -2.007 8.605 1.00 60.90 100 GLY A O 1
ATOM 721 N N . VAL A 1 101 ? 46.171 -1.659 6.951 1.00 58.81 101 VAL A N 1
ATOM 722 C CA . VAL A 1 101 ? 46.626 -0.357 7.429 1.00 60.46 101 VAL A CA 1
ATOM 723 C C . VAL A 1 101 ? 45.833 0.827 6.815 1.00 59.60 101 VAL A C 1
ATOM 724 O O . VAL A 1 101 ? 46.025 1.965 7.235 1.00 61.44 101 VAL A O 1
ATOM 728 N N . THR A 1 102 ? 44.953 0.559 5.840 1.00 55.09 102 THR A N 1
ATOM 729 C CA . THR A 1 102 ? 44.086 1.565 5.239 1.00 55.97 102 THR A CA 1
ATOM 730 C C . THR A 1 102 ? 42.765 0.896 4.837 1.00 59.14 102 THR A C 1
ATOM 731 O O . THR A 1 102 ? 42.712 -0.312 4.610 1.00 63.66 102 THR A O 1
ATOM 735 N N . PRO A 1 103 ? 41.685 1.656 4.680 1.00 56.47 103 PRO A N 1
ATOM 736 C CA . PRO A 1 103 ? 40.450 0.986 4.230 1.00 58.69 103 PRO A CA 1
ATOM 737 C C . PRO A 1 103 ? 40.572 0.225 2.882 1.00 62.09 103 PRO A C 1
ATOM 738 O O . PRO A 1 103 ? 39.843 -0.762 2.653 1.00 60.25 103 PRO A O 1
ATOM 742 N N . GLU A 1 104 ? 41.468 0.674 2.001 1.00 63.97 104 GLU A N 1
ATOM 743 C CA . GLU A 1 104 ? 41.574 0.042 0.681 1.00 65.63 104 GLU A CA 1
ATOM 744 C C . GLU A 1 104 ? 42.291 -1.277 0.833 1.00 62.83 104 GLU A C 1
ATOM 745 O O . GLU A 1 104 ? 41.903 -2.242 0.203 1.00 64.11 104 GLU A O 1
ATOM 751 N N . GLN A 1 105 ? 43.283 -1.349 1.729 1.00 61.96 105 GLN A N 1
ATOM 752 C CA . GLN A 1 105 ? 43.906 -2.628 2.040 1.00 59.12 105 GLN A CA 1
ATOM 753 C C . GLN A 1 105 ? 42.877 -3.647 2.554 1.00 56.59 105 GLN A C 1
ATOM 754 O O . GLN A 1 105 ? 42.818 -4.782 2.111 1.00 58.39 105 GLN A O 1
ATOM 760 N N . VAL A 1 106 ? 42.008 -3.208 3.428 1.00 55.31 106 VAL A N 1
ATOM 761 C CA . VAL A 1 106 ? 40.981 -4.076 4.000 1.00 55.19 106 VAL A CA 1
ATOM 762 C C . VAL A 1 106 ? 39.975 -4.509 2.946 1.00 54.01 106 VAL A C 1
ATOM 763 O O . VAL A 1 106 ? 39.544 -5.650 2.921 1.00 55.34 106 VAL A O 1
ATOM 767 N N . ALA A 1 107 ? 39.574 -3.575 2.113 1.00 53.87 107 ALA A N 1
ATOM 768 C CA . ALA A 1 107 ? 38.547 -3.857 1.086 1.00 54.99 107 ALA A CA 1
ATOM 769 C C . ALA A 1 107 ? 39.067 -4.858 0.084 1.00 55.32 107 ALA A C 1
ATOM 770 O O . ALA A 1 107 ? 38.383 -5.801 -0.339 1.00 53.47 107 ALA A O 1
ATOM 772 N N . GLU A 1 108 ? 40.310 -4.662 -0.293 1.00 58.18 108 GLU A N 1
ATOM 773 C CA . GLU A 1 108 ? 40.942 -5.623 -1.175 1.00 62.09 108 GLU A CA 1
ATOM 774 C C . GLU A 1 108 ? 40.928 -7.027 -0.559 1.00 62.99 108 GLU A C 1
ATOM 775 O O . GLU A 1 108 ? 40.653 -7.993 -1.256 1.00 63.44 108 GLU A O 1
ATOM 781 N N . LEU A 1 109 ? 41.199 -7.166 0.753 1.00 63.43 109 LEU A N 1
ATOM 782 C CA . LEU A 1 109 ? 41.199 -8.509 1.332 1.00 62.18 109 LEU A CA 1
ATOM 783 C C . LEU A 1 109 ? 39.815 -9.132 1.383 1.00 62.89 109 LEU A C 1
ATOM 784 O O . LEU A 1 109 ? 39.662 -10.338 1.126 1.00 64.24 109 LEU A O 1
ATOM 789 N N . VAL A 1 110 ? 38.815 -8.336 1.721 1.00 62.48 110 VAL A N 1
ATOM 790 C CA . VAL A 1 110 ? 37.451 -8.848 1.761 1.00 65.32 110 VAL A CA 1
ATOM 791 C C . VAL A 1 110 ? 37.029 -9.352 0.374 1.00 70.38 110 VAL A C 1
ATOM 792 O O . VAL A 1 110 ? 36.523 -10.453 0.211 1.00 68.59 110 VAL A O 1
ATOM 796 N N . GLU A 1 111 ? 37.287 -8.551 -0.631 1.00 73.90 111 GLU A N 1
ATOM 797 C CA . GLU A 1 111 ? 36.923 -8.955 -1.981 1.00 84.11 111 GLU A CA 1
ATOM 798 C C . GLU A 1 111 ? 37.666 -10.253 -2.373 1.00 79.06 111 GLU A C 1
ATOM 799 O O . GLU A 1 111 ? 37.093 -11.148 -3.012 1.00 78.62 111 GLU A O 1
ATOM 805 N N . LEU A 1 112 ? 38.930 -10.353 -1.949 1.00 72.93 112 LEU A N 1
ATOM 806 C CA . LEU A 1 112 ? 39.728 -11.542 -2.232 1.00 69.10 112 LEU A CA 1
ATOM 807 C C . LEU A 1 112 ? 39.163 -12.729 -1.582 1.00 68.25 112 LEU A C 1
ATOM 808 O O . LEU A 1 112 ? 39.086 -13.779 -2.188 1.00 72.67 112 LEU A O 1
ATOM 813 N N . ALA A 1 113 ? 38.797 -12.595 -0.325 1.00 68.99 113 ALA A N 1
ATOM 814 C CA . ALA A 1 113 ? 38.265 -13.747 0.428 1.00 67.49 113 ALA A CA 1
ATOM 815 C C . ALA A 1 113 ? 36.965 -14.302 -0.183 1.00 67.22 113 ALA A C 1
ATOM 816 O O . ALA A 1 113 ? 36.735 -15.491 -0.169 1.00 66.92 113 ALA A O 1
ATOM 818 N N . GLY A 1 114 ? 36.129 -13.411 -0.702 1.00 69.61 114 GLY A N 1
ATOM 819 C CA . GLY A 1 114 ? 34.876 -13.763 -1.357 1.00 71.97 114 GLY A CA 1
ATOM 820 C C . GLY A 1 114 ? 35.128 -14.490 -2.662 1.00 76.38 114 GLY A C 1
ATOM 821 O O . GLY A 1 114 ? 34.546 -15.537 -2.900 1.00 71.83 114 GLY A O 1
ATOM 822 N N . ARG A 1 115 ? 36.058 -13.962 -3.459 1.00 80.03 115 ARG A N 1
ATOM 823 C CA . ARG A 1 115 ? 36.426 -14.557 -4.725 1.00 81.14 115 ARG A CA 1
ATOM 824 C C . ARG A 1 115 ? 36.902 -15.989 -4.494 1.00 79.19 115 ARG A C 1
ATOM 825 O O . ARG A 1 115 ? 36.491 -16.915 -5.226 1.00 77.98 115 ARG A O 1
ATOM 833 N N . HIS A 1 116 ? 37.734 -16.203 -3.467 1.00 74.95 116 HIS A N 1
ATOM 834 C CA . HIS A 1 116 ? 38.313 -17.534 -3.235 1.00 74.66 116 HIS A CA 1
ATOM 835 C C . HIS A 1 116 ? 37.528 -18.362 -2.270 1.00 73.53 116 HIS A C 1
ATOM 836 O O . HIS A 1 116 ? 38.003 -19.412 -1.821 1.00 74.46 116 HIS A O 1
ATOM 843 N N . ASP A 1 117 ? 36.326 -17.891 -1.938 1.00 75.18 117 ASP A N 1
ATOM 844 C CA . ASP A 1 117 ? 35.396 -18.651 -1.109 1.00 77.20 117 ASP A CA 1
ATOM 845 C C . ASP A 1 117 ? 36.095 -19.115 0.187 1.00 74.68 117 ASP A C 1
ATOM 846 O O . ASP A 1 117 ? 36.119 -20.309 0.524 1.00 72.51 117 ASP A O 1
ATOM 851 N N . ARG A 1 118 ? 36.686 -18.142 0.881 1.00 72.08 118 ARG A N 1
ATOM 852 C CA . ARG A 1 118 ? 37.463 -18.380 2.135 1.00 69.79 118 ARG A CA 1
ATOM 853 C C . ARG A 1 118 ? 36.989 -17.517 3.307 1.00 63.39 118 ARG A C 1
ATOM 854 O O . ARG A 1 118 ? 36.485 -16.425 3.145 1.00 61.13 118 ARG A O 1
ATOM 862 N N . VAL A 1 119 ? 37.103 -18.048 4.495 1.00 62.67 119 VAL A N 1
ATOM 863 C CA . VAL A 1 119 ? 36.830 -17.284 5.705 1.00 60.70 119 VAL A CA 1
ATOM 864 C C . VAL A 1 119 ? 37.987 -16.357 5.962 1.00 56.86 119 VAL A C 1
ATOM 865 O O . VAL A 1 119 ? 39.143 -16.799 6.023 1.00 55.39 119 VAL A O 1
ATOM 869 N N . LEU A 1 120 ? 37.650 -15.080 6.064 1.00 55.07 120 LEU A N 1
ATOM 870 C CA . LEU A 1 120 ? 38.577 -14.060 6.469 1.00 55.65 120 LEU A CA 1
ATOM 871 C C . LEU A 1 120 ? 38.068 -13.473 7.801 1.00 55.80 120 LEU A C 1
ATOM 872 O O . LEU A 1 120 ? 36.938 -13.036 7.895 1.00 58.45 120 LEU A O 1
ATOM 877 N N . ALA A 1 121 ? 38.896 -13.503 8.827 1.00 54.66 121 ALA A N 1
ATOM 878 C CA . ALA A 1 121 ? 38.478 -12.986 10.143 1.00 55.24 121 ALA A CA 1
ATOM 879 C C . ALA A 1 121 ? 39.540 -12.126 10.636 1.00 51.14 121 ALA A C 1
ATOM 880 O O . ALA A 1 121 ? 40.686 -12.315 10.280 1.00 50.18 121 ALA A O 1
ATOM 882 N N . HIS A 1 122 ? 39.163 -11.157 11.431 1.00 49.76 122 HIS A N 1
ATOM 883 C CA . HIS A 1 122 ? 40.161 -10.279 11.975 1.00 49.55 122 HIS A CA 1
ATOM 884 C C . HIS A 1 122 ? 40.169 -10.345 13.477 1.00 48.16 122 HIS A C 1
ATOM 885 O O . HIS A 1 122 ? 39.186 -10.749 14.077 1.00 45.74 122 HIS A O 1
ATOM 892 N N . GLY A 1 123 ? 41.280 -9.943 14.087 1.00 48.69 123 GLY A N 1
ATOM 893 C CA . GLY A 1 123 ? 41.511 -10.169 15.527 1.00 46.91 123 GLY A CA 1
ATOM 894 C C . GLY A 1 123 ? 40.928 -9.127 16.488 1.00 47.77 123 GLY A C 1
ATOM 895 O O . GLY A 1 123 ? 41.613 -8.639 17.362 1.00 48.13 123 GLY A O 1
ATOM 896 N N . SER A 1 124 ? 39.639 -8.841 16.359 1.00 48.85 124 SER A N 1
ATOM 897 C CA . SER A 1 124 ? 38.924 -7.970 17.283 1.00 48.40 124 SER A CA 1
ATOM 898 C C . SER A 1 124 ? 38.509 -8.763 18.541 1.00 47.34 124 SER A C 1
ATOM 899 O O . SER A 1 124 ? 37.362 -9.112 18.685 1.00 47.09 124 SER A O 1
ATOM 902 N N . ASN A 1 125 ? 39.441 -9.092 19.433 1.00 44.98 125 ASN A N 1
ATOM 903 C CA . ASN A 1 125 ? 39.124 -10.089 20.453 1.00 43.44 125 ASN A CA 1
ATOM 904 C C . ASN A 1 125 ? 38.158 -9.589 21.553 1.00 43.31 125 ASN A C 1
ATOM 905 O O . ASN A 1 125 ? 37.302 -10.365 22.052 1.00 43.04 125 ASN A O 1
ATOM 910 N N . PHE A 1 126 ? 38.239 -8.302 21.871 1.00 38.77 126 PHE A N 1
ATOM 911 C CA . PHE A 1 126 ? 37.415 -7.756 22.926 1.00 39.03 126 PHE A CA 1
ATOM 912 C C . PHE A 1 126 ? 35.921 -7.854 22.699 1.00 41.70 126 PHE A C 1
ATOM 913 O O . PHE A 1 126 ? 35.121 -8.013 23.670 1.00 40.29 126 PHE A O 1
ATOM 921 N N . VAL A 1 127 ? 35.555 -7.892 21.416 1.00 40.45 127 VAL A N 1
ATOM 922 C CA . VAL A 1 127 ? 34.199 -8.037 21.002 1.00 42.26 127 VAL A CA 1
ATOM 923 C C . VAL A 1 127 ? 33.715 -9.457 21.306 1.00 44.45 127 VAL A C 1
ATOM 924 O O . VAL A 1 127 ? 32.514 -9.735 21.167 1.00 45.39 127 VAL A O 1
ATOM 928 N N . HIS A 1 128 ? 34.621 -10.351 21.711 1.00 42.94 128 HIS A N 1
ATOM 929 C CA . HIS A 1 128 ? 34.262 -11.726 22.093 1.00 45.93 128 HIS A CA 1
ATOM 930 C C . HIS A 1 128 ? 34.572 -12.018 23.600 1.00 47.27 128 HIS A C 1
ATOM 931 O O . HIS A 1 128 ? 34.337 -13.127 24.057 1.00 47.07 128 HIS A O 1
ATOM 938 N N . SER A 1 129 ? 35.047 -11.003 24.333 1.00 45.45 129 SER A N 1
ATOM 939 C CA . SER A 1 129 ? 35.274 -11.036 25.765 1.00 44.94 129 SER A CA 1
ATOM 940 C C . SER A 1 129 ? 34.012 -11.255 26.509 1.00 46.27 129 SER A C 1
ATOM 941 O O . SER A 1 129 ? 33.094 -10.472 26.391 1.00 48.49 129 SER A O 1
ATOM 944 N N . PRO A 1 130 ? 33.931 -12.343 27.278 1.00 45.14 130 PRO A N 1
ATOM 945 C CA . PRO A 1 130 ? 32.686 -12.630 27.977 1.00 45.49 130 PRO A CA 1
ATOM 946 C C . PRO A 1 130 ? 32.147 -11.475 28.799 1.00 45.57 130 PRO A C 1
ATOM 947 O O . PRO A 1 130 ? 30.942 -11.271 28.810 1.00 50.41 130 PRO A O 1
ATOM 951 N N . LYS A 1 131 ? 33.018 -10.686 29.423 1.00 46.36 131 LYS A N 1
ATOM 952 C CA . LYS A 1 131 ? 32.520 -9.585 30.206 1.00 45.35 131 LYS A CA 1
ATOM 953 C C . LYS A 1 131 ? 32.014 -8.434 29.319 1.00 43.84 131 LYS A C 1
ATOM 954 O O . LYS A 1 131 ? 31.013 -7.788 29.645 1.00 46.57 131 LYS A O 1
ATOM 960 N N . PHE A 1 132 ? 32.643 -8.229 28.174 1.00 43.98 132 PHE A N 1
ATOM 961 C CA . PHE A 1 132 ? 32.121 -7.250 27.180 1.00 43.82 132 PHE A CA 1
ATOM 962 C C . PHE A 1 132 ? 30.812 -7.715 26.527 1.00 44.49 132 PHE A C 1
ATOM 963 O O . PHE A 1 132 ? 29.887 -6.909 26.393 1.00 42.90 132 PHE A O 1
ATOM 971 N N . VAL A 1 133 ? 30.703 -9.014 26.226 1.00 45.25 133 VAL A N 1
ATOM 972 C CA . VAL A 1 133 ? 29.434 -9.586 25.779 1.00 48.65 133 VAL A CA 1
ATOM 973 C C . VAL A 1 133 ? 28.333 -9.290 26.800 1.00 50.44 133 VAL A C 1
ATOM 974 O O . VAL A 1 133 ? 27.228 -8.909 26.451 1.00 51.05 133 VAL A O 1
ATOM 978 N N . ARG A 1 134 ? 28.607 -9.512 28.073 1.00 51.89 134 ARG A N 1
ATOM 979 C CA . ARG A 1 134 ? 27.586 -9.228 29.089 1.00 51.67 134 ARG A CA 1
ATOM 980 C C . ARG A 1 134 ? 27.202 -7.772 29.075 1.00 50.11 134 ARG A C 1
ATOM 981 O O . ARG A 1 134 ? 26.037 -7.422 29.167 1.00 50.80 134 ARG A O 1
ATOM 989 N N . ALA A 1 135 ? 28.204 -6.912 29.029 1.00 47.19 135 ALA A N 1
ATOM 990 C CA . ALA A 1 135 ? 27.921 -5.512 29.107 1.00 46.86 135 ALA A CA 1
ATOM 991 C C . ALA A 1 135 ? 27.001 -5.148 27.961 1.00 49.20 135 ALA A C 1
ATOM 992 O O . ALA A 1 135 ? 26.096 -4.343 28.136 1.00 47.59 135 ALA A O 1
ATOM 994 N N . ARG A 1 136 ? 27.213 -5.759 26.801 1.00 49.89 136 ARG A N 1
ATOM 995 C CA . ARG A 1 136 ? 26.364 -5.429 25.674 1.00 56.42 136 ARG A CA 1
ATOM 996 C C . ARG A 1 136 ? 24.925 -5.852 25.822 1.00 55.07 136 ARG A C 1
ATOM 997 O O . ARG A 1 136 ? 24.024 -5.127 25.380 1.00 59.20 136 ARG A O 1
ATOM 1005 N N . GLN A 1 137 ? 24.695 -6.999 26.451 1.00 56.98 137 GLN A N 1
ATOM 1006 C CA . GLN A 1 137 ? 23.305 -7.412 26.719 1.00 59.61 137 GLN A CA 1
ATOM 1007 C C . GLN A 1 137 ? 22.619 -6.452 27.650 1.00 58.98 137 GLN A C 1
ATOM 1008 O O . GLN A 1 137 ? 21.419 -6.283 27.572 1.00 66.03 137 GLN A O 1
ATOM 1014 N N . LEU A 1 138 ? 23.366 -5.864 28.582 1.00 58.04 138 LEU A N 1
ATOM 1015 C CA . LEU A 1 138 ? 22.759 -4.991 29.551 1.00 56.74 138 LEU A CA 1
ATOM 1016 C C . LEU A 1 138 ? 22.349 -3.728 28.871 1.00 54.30 138 LEU A C 1
ATOM 1017 O O . LEU A 1 138 ? 21.274 -3.211 29.160 1.00 53.21 138 LEU A O 1
ATOM 1022 N N . VAL A 1 139 ? 23.187 -3.224 27.968 1.00 56.64 139 VAL A N 1
ATOM 1023 C CA . VAL A 1 139 ? 22.804 -1.996 27.244 1.00 57.65 139 VAL A CA 1
ATOM 1024 C C . VAL A 1 139 ? 21.649 -2.241 26.324 1.00 57.32 139 VAL A C 1
ATOM 1025 O O . VAL A 1 139 ? 20.819 -1.389 26.208 1.00 62.75 139 VAL A O 1
ATOM 1029 N N . ALA A 1 140 ? 21.553 -3.443 25.772 1.00 57.98 140 ALA A N 1
ATOM 1030 C CA . ALA A 1 140 ? 20.482 -3.787 24.850 1.00 59.78 140 ALA A CA 1
ATOM 1031 C C . ALA A 1 140 ? 19.188 -4.099 25.601 1.00 60.64 140 ALA A C 1
ATOM 1032 O O . ALA A 1 140 ? 18.152 -4.298 25.013 1.00 62.25 140 ALA A O 1
ATOM 1034 N N . ASP A 1 141 ? 19.248 -4.171 26.917 1.00 63.94 141 ASP A N 1
ATOM 1035 C CA . ASP A 1 141 ? 18.040 -4.393 27.740 1.00 62.08 141 ASP A CA 1
ATOM 1036 C C . ASP A 1 141 ? 17.325 -3.038 27.855 1.00 63.26 141 ASP A C 1
ATOM 1037 O O . ASP A 1 141 ? 17.502 -2.243 28.813 1.00 59.68 141 ASP A O 1
ATOM 1042 N N . THR A 1 142 ? 16.515 -2.757 26.853 1.00 61.69 142 THR A N 1
ATOM 1043 C CA . THR A 1 142 ? 15.905 -1.463 26.754 1.00 67.37 142 THR A CA 1
ATOM 1044 C C . THR A 1 142 ? 15.077 -1.036 27.967 1.00 71.11 142 THR A C 1
ATOM 1045 O O . THR A 1 142 ? 15.200 0.107 28.402 1.00 73.93 142 THR A O 1
ATOM 1049 N N . GLU A 1 143 ? 14.281 -1.954 28.519 1.00 72.84 143 GLU A N 1
ATOM 1050 C CA . GLU A 1 143 ? 13.536 -1.725 29.761 1.00 76.72 143 GLU A CA 1
ATOM 1051 C C . GLU A 1 143 ? 14.403 -1.043 30.856 1.00 72.09 143 GLU A C 1
ATOM 1052 O O . GLU A 1 143 ? 13.969 -0.056 31.482 1.00 76.81 143 GLU A O 1
ATOM 1058 N N . ALA A 1 144 ? 15.586 -1.606 31.118 1.00 60.44 144 ALA A N 1
ATOM 1059 C CA . ALA A 1 144 ? 16.447 -1.090 32.189 1.00 58.41 144 ALA A CA 1
ATOM 1060 C C . ALA A 1 144 ? 17.351 0.040 31.771 1.00 56.08 144 ALA A C 1
ATOM 1061 O O . ALA A 1 144 ? 17.470 1.022 32.471 1.00 54.44 144 ALA A O 1
ATOM 1063 N N . PHE A 1 145 ? 17.932 -0.053 30.579 1.00 56.82 145 PHE A N 1
ATOM 1064 C CA . PHE A 1 145 ? 18.963 0.908 30.135 1.00 55.34 145 PHE A CA 1
ATOM 1065 C C . PHE A 1 145 ? 18.402 2.141 29.413 1.00 57.49 145 PHE A C 1
ATOM 1066 O O . PHE A 1 145 ? 18.978 3.231 29.464 1.00 53.67 145 PHE A O 1
ATOM 1074 N N . GLY A 1 146 ? 17.268 1.956 28.721 1.00 58.80 146 GLY A N 1
ATOM 1075 C CA . GLY A 1 146 ? 16.744 2.986 27.844 1.00 58.09 146 GLY A CA 1
ATOM 1076 C C . GLY A 1 146 ? 17.608 3.128 26.608 1.00 59.40 146 GLY A C 1
ATOM 1077 O O . GLY A 1 146 ? 18.285 2.160 26.148 1.00 58.04 146 GLY A O 1
ATOM 1078 N N . ARG A 1 147 ? 17.629 4.352 26.087 1.00 58.79 147 ARG A N 1
ATOM 1079 C CA . ARG A 1 147 ? 18.286 4.590 24.856 1.00 58.84 147 ARG A CA 1
ATOM 1080 C C . ARG A 1 147 ? 19.710 5.018 25.115 1.00 56.99 147 ARG A C 1
ATOM 1081 O O . ARG A 1 147 ? 19.973 6.007 25.795 1.00 59.80 147 ARG A O 1
ATOM 1089 N N . PRO A 1 148 ? 20.656 4.301 24.521 1.00 56.37 148 PRO A N 1
ATOM 1090 C CA . PRO A 1 148 ? 22.049 4.722 24.701 1.00 53.08 148 PRO A CA 1
ATOM 1091 C C . PRO A 1 148 ? 22.326 6.055 24.041 1.00 54.25 148 PRO A C 1
ATOM 1092 O O . PRO A 1 148 ? 21.947 6.254 22.870 1.00 57.43 148 PRO A O 1
ATOM 1096 N N . HIS A 1 149 ? 22.994 6.943 24.767 1.00 51.46 149 HIS A N 1
ATOM 1097 C CA . HIS A 1 149 ? 23.437 8.205 24.226 1.00 50.79 149 HIS A CA 1
ATOM 1098 C C . HIS A 1 149 ? 24.947 8.494 24.368 1.00 50.40 149 HIS A C 1
ATOM 1099 O O . HIS A 1 149 ? 25.461 9.415 23.736 1.00 57.23 149 HIS A O 1
ATOM 1106 N N . LEU A 1 150 ? 25.681 7.695 25.122 1.00 48.46 150 LEU A N 1
ATOM 1107 C CA . LEU A 1 150 ? 27.128 7.874 25.236 1.00 47.29 150 LEU A CA 1
ATOM 1108 C C . LEU A 1 150 ? 27.809 6.527 25.403 1.00 45.76 150 LEU A C 1
ATOM 1109 O O . LEU A 1 150 ? 27.336 5.674 26.162 1.00 46.15 150 LEU A O 1
ATOM 1114 N N . VAL A 1 151 ? 28.910 6.345 24.700 1.00 42.91 151 VAL A N 1
ATOM 1115 C CA . VAL A 1 151 ? 29.753 5.204 24.906 1.00 42.41 151 VAL A CA 1
ATOM 1116 C C . VAL A 1 151 ? 31.172 5.711 24.841 1.00 40.69 151 VAL A C 1
ATOM 1117 O O . VAL A 1 151 ? 31.466 6.585 24.043 1.00 42.43 151 VAL A O 1
ATOM 1121 N N . ARG A 1 152 ? 32.016 5.258 25.764 1.00 39.20 152 ARG A N 1
ATOM 1122 C CA . ARG A 1 152 ? 33.412 5.656 25.851 1.00 37.59 152 ARG A CA 1
ATOM 1123 C C . ARG A 1 152 ? 34.235 4.427 26.155 1.00 38.59 152 ARG A C 1
ATOM 1124 O O . ARG A 1 152 ? 33.957 3.690 27.164 1.00 37.52 152 ARG A O 1
ATOM 1132 N N . VAL A 1 153 ? 35.288 4.242 25.365 1.00 37.93 153 VAL A N 1
ATOM 1133 C CA . VAL A 1 153 ? 36.171 3.129 25.507 1.00 36.54 153 VAL A CA 1
ATOM 1134 C C . VAL A 1 153 ? 37.564 3.644 25.646 1.00 35.93 153 VAL A C 1
ATOM 1135 O O . VAL A 1 153 ? 37.983 4.451 24.843 1.00 34.28 153 VAL A O 1
ATOM 1139 N N . VAL A 1 154 ? 38.295 3.164 26.667 1.00 36.07 154 VAL A N 1
ATOM 1140 C CA . VAL A 1 154 ? 39.613 3.723 27.004 1.00 34.67 154 VAL A CA 1
ATOM 1141 C C . VAL A 1 154 ? 40.602 2.592 26.907 1.00 35.16 154 VAL A C 1
ATOM 1142 O O . VAL A 1 154 ? 40.414 1.575 27.543 1.00 35.22 154 VAL A O 1
ATOM 1146 N N . PHE A 1 155 ? 41.651 2.751 26.103 1.00 36.38 155 PHE A N 1
ATOM 1147 C CA . PHE A 1 155 ? 42.773 1.796 26.038 1.00 37.88 155 PHE A CA 1
ATOM 1148 C C . PHE A 1 155 ? 44.053 2.537 26.283 1.00 36.69 155 PHE A C 1
ATOM 1149 O O . PHE A 1 155 ? 44.414 3.429 25.488 1.00 38.54 155 PHE A O 1
ATOM 1157 N N . ARG A 1 156 ? 44.800 2.173 27.303 1.00 33.39 156 ARG A N 1
ATOM 1158 C CA . ARG A 1 156 ? 46.000 2.925 27.599 1.00 33.37 156 ARG A CA 1
ATOM 1159 C C . ARG A 1 156 ? 47.017 1.994 28.138 1.00 33.15 156 ARG A C 1
ATOM 1160 O O . ARG A 1 156 ? 46.690 1.082 28.949 1.00 32.74 156 ARG A O 1
ATOM 1168 N N . ASN A 1 157 ? 48.265 2.230 27.724 1.00 32.99 157 ASN A N 1
ATOM 1169 C CA . ASN A 1 157 ? 49.378 1.491 28.286 1.00 32.71 157 ASN A CA 1
ATOM 1170 C C . ASN A 1 157 ? 50.619 2.306 28.092 1.00 32.82 157 ASN A C 1
ATOM 1171 O O . ASN A 1 157 ? 50.566 3.438 27.579 1.00 34.02 157 ASN A O 1
ATOM 1176 N N . SER A 1 158 ? 51.752 1.731 28.420 1.00 32.33 158 SER A N 1
ATOM 1177 C CA . SER A 1 158 ? 53.005 2.452 28.374 1.00 33.59 158 SER A CA 1
ATOM 1178 C C . SER A 1 158 ? 53.709 2.223 27.025 1.00 37.97 158 SER A C 1
ATOM 1179 O O . SER A 1 158 ? 54.882 2.537 26.867 1.00 37.36 158 SER A O 1
ATOM 1182 N N . GLY A 1 159 ? 52.987 1.670 26.069 1.00 39.54 159 GLY A N 1
ATOM 1183 C CA . GLY A 1 159 ? 53.463 1.618 24.718 1.00 42.13 159 GLY A CA 1
ATOM 1184 C C . GLY A 1 159 ? 54.030 0.277 24.281 1.00 42.19 159 GLY A C 1
ATOM 1185 O O . GLY A 1 159 ? 54.599 -0.437 25.035 1.00 40.44 159 GLY A O 1
ATOM 1186 N N . PRO A 1 160 ? 53.882 -0.071 23.019 1.00 48.17 160 PRO A N 1
ATOM 1187 C CA . PRO A 1 160 ? 54.448 -1.355 22.521 1.00 47.62 160 PRO A CA 1
ATOM 1188 C C . PRO A 1 160 ? 55.981 -1.378 22.560 1.00 46.39 160 PRO A C 1
ATOM 1189 O O . PRO A 1 160 ? 56.616 -0.382 22.284 1.00 46.05 160 PRO A O 1
ATOM 1193 N N . GLU A 1 161 ? 56.549 -2.506 22.909 1.00 53.79 161 GLU A N 1
ATOM 1194 C CA . GLU A 1 161 ? 57.979 -2.611 23.164 1.00 65.76 161 GLU A CA 1
ATOM 1195 C C . GLU A 1 161 ? 58.758 -2.967 21.862 1.00 62.01 161 GLU A C 1
ATOM 1196 O O . GLU A 1 161 ? 59.858 -2.474 21.643 1.00 61.75 161 GLU A O 1
ATOM 1202 N N . ALA A 1 162 ? 58.163 -3.780 20.989 1.00 59.15 162 ALA A N 1
ATOM 1203 C CA . ALA A 1 162 ? 58.781 -4.208 19.714 1.00 53.91 162 ALA A CA 1
ATOM 1204 C C . ALA A 1 162 ? 59.219 -3.049 18.806 1.00 57.91 162 ALA A C 1
ATOM 1205 O O . ALA A 1 162 ? 58.447 -2.059 18.636 1.00 59.79 162 ALA A O 1
ATOM 1207 N N . ALA A 1 163 ? 60.415 -3.178 18.202 1.00 50.22 163 ALA A N 1
ATOM 1208 C CA . ALA A 1 163 ? 60.987 -2.081 17.396 1.00 51.27 163 ALA A CA 1
ATOM 1209 C C . ALA A 1 163 ? 60.158 -1.667 16.180 1.00 50.28 163 ALA A C 1
ATOM 1210 O O . ALA A 1 163 ? 60.162 -0.502 15.735 1.00 57.29 163 ALA A O 1
ATOM 1212 N N . TRP A 1 164 ? 59.441 -2.630 15.640 1.00 47.89 164 TRP A N 1
ATOM 1213 C CA . TRP A 1 164 ? 58.695 -2.422 14.434 1.00 47.59 164 TRP A CA 1
ATOM 1214 C C . TRP A 1 164 ? 57.504 -1.511 14.659 1.00 49.03 164 TRP A C 1
ATOM 1215 O O . TRP A 1 164 ? 57.001 -0.875 13.739 1.00 54.11 164 TRP A O 1
ATOM 1226 N N . ALA A 1 165 ? 57.035 -1.455 15.892 1.00 53.18 165 ALA A N 1
ATOM 1227 C CA . ALA A 1 165 ? 55.875 -0.615 16.205 1.00 54.10 165 ALA A CA 1
ATOM 1228 C C . ALA A 1 165 ? 56.249 0.858 16.254 1.00 53.15 165 ALA A C 1
ATOM 1229 O O . ALA A 1 165 ? 55.367 1.717 16.379 1.00 63.23 165 ALA A O 1
ATOM 1231 N N . ALA A 1 166 ? 57.536 1.150 16.228 1.00 51.79 166 ALA A N 1
ATOM 1232 C CA . ALA A 1 166 ? 57.980 2.533 16.150 1.00 54.00 166 ALA A CA 1
ATOM 1233 C C . ALA A 1 166 ? 58.116 3.056 14.701 1.00 56.06 166 ALA A C 1
ATOM 1234 O O . ALA A 1 166 ? 58.131 4.254 14.510 1.00 65.07 166 ALA A O 1
ATOM 1236 N N . SER A 1 167 ? 58.171 2.187 13.693 1.00 56.93 167 SER A N 1
ATOM 1237 C CA . SER A 1 167 ? 58.256 2.656 12.267 1.00 57.48 167 SER A CA 1
ATOM 1238 C C . SER A 1 167 ? 56.925 2.669 11.581 1.00 55.96 167 SER A C 1
ATOM 1239 O O . SER A 1 167 ? 56.175 1.693 11.636 1.00 55.84 167 SER A O 1
ATOM 1242 N N . LYS A 1 168 ? 56.681 3.742 10.857 1.00 55.60 168 LYS A N 1
ATOM 1243 C CA . LYS A 1 168 ? 55.467 3.851 10.110 1.00 57.14 168 LYS A CA 1
ATOM 1244 C C . LYS A 1 168 ? 55.338 2.761 9.040 1.00 58.10 168 LYS A C 1
ATOM 1245 O O . LYS A 1 168 ? 54.219 2.346 8.773 1.00 61.42 168 LYS A O 1
ATOM 1251 N N . ASP A 1 169 ? 56.438 2.298 8.423 1.00 57.69 169 ASP A N 1
ATOM 1252 C CA . ASP A 1 169 ? 56.286 1.314 7.319 1.00 58.07 169 ASP A CA 1
ATOM 1253 C C . ASP A 1 169 ? 55.885 -0.059 7.874 1.00 54.29 169 ASP A C 1
ATOM 1254 O O . ASP A 1 169 ? 55.022 -0.729 7.285 1.00 51.88 169 ASP A O 1
ATOM 1259 N N . LEU A 1 170 ? 56.469 -0.440 9.007 1.00 49.02 170 LEU A N 1
ATOM 1260 C CA . LEU A 1 170 ? 56.136 -1.715 9.638 1.00 50.07 170 LEU A CA 1
ATOM 1261 C C . LEU A 1 170 ? 54.855 -1.654 10.466 1.00 51.99 170 LEU A C 1
ATOM 1262 O O . LEU A 1 170 ? 54.159 -2.653 10.574 1.00 51.63 170 LEU A O 1
ATOM 1267 N N . ALA A 1 171 ? 54.515 -0.494 11.026 1.00 52.57 171 ALA A N 1
ATOM 1268 C CA . ALA A 1 171 ? 53.312 -0.409 11.894 1.00 49.62 171 ALA A CA 1
ATOM 1269 C C . ALA A 1 171 ? 52.118 0.173 11.185 1.00 49.41 171 ALA A C 1
ATOM 1270 O O . ALA A 1 171 ? 51.008 -0.046 11.587 1.00 48.73 171 ALA A O 1
ATOM 1272 N N . GLY A 1 172 ? 52.349 0.990 10.162 1.00 52.43 172 GLY A N 1
ATOM 1273 C CA . GLY A 1 172 ? 51.251 1.675 9.474 1.00 51.73 172 GLY A CA 1
ATOM 1274 C C . GLY A 1 172 ? 50.647 2.860 10.215 1.00 52.23 172 GLY A C 1
ATOM 1275 O O . GLY A 1 172 ? 49.868 3.609 9.637 1.00 57.39 172 GLY A O 1
ATOM 1276 N N . GLY A 1 173 ? 50.987 3.044 11.484 1.00 49.68 173 GLY A N 1
ATOM 1277 C CA . GLY A 1 173 ? 50.452 4.163 12.251 1.00 49.55 173 GLY A CA 1
ATOM 1278 C C . GLY A 1 173 ? 50.841 4.023 13.721 1.00 49.16 173 GLY A C 1
ATOM 1279 O O . GLY A 1 173 ? 51.433 3.041 14.101 1.00 48.59 173 GLY A O 1
ATOM 1280 N N . GLY A 1 174 ? 50.489 5.028 14.523 1.00 47.05 174 GLY A N 1
ATOM 1281 C CA . GLY A 1 174 ? 50.785 5.042 15.904 1.00 45.39 174 GLY A CA 1
ATOM 1282 C C . GLY A 1 174 ? 49.630 4.558 16.761 1.00 43.52 174 GLY A C 1
ATOM 1283 O O . GLY A 1 174 ? 48.880 3.672 16.390 1.00 43.24 174 GLY A O 1
ATOM 1284 N N . ALA A 1 175 ? 49.431 5.215 17.900 1.00 40.62 175 ALA A N 1
ATOM 1285 C CA . ALA A 1 175 ? 48.447 4.721 18.829 1.00 37.28 1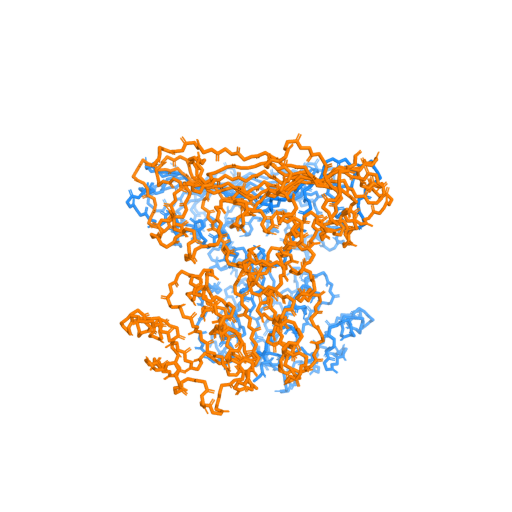75 ALA A CA 1
ATOM 1286 C C . ALA A 1 175 ? 47.027 4.714 18.319 1.00 36.18 175 ALA A C 1
ATOM 1287 O O . ALA A 1 175 ? 46.227 3.888 18.802 1.00 35.98 175 ALA A O 1
ATOM 1289 N N . LEU A 1 176 ? 46.655 5.645 17.454 1.00 35.65 176 LEU A N 1
ATOM 1290 C CA . LEU A 1 176 ? 45.277 5.623 16.980 1.00 37.45 176 LEU A CA 1
ATOM 1291 C C . LEU A 1 176 ? 45.008 4.351 16.234 1.00 38.40 176 LEU A C 1
ATOM 1292 O O . LEU A 1 176 ? 43.973 3.768 16.388 1.00 38.38 176 LEU A O 1
ATOM 1297 N N . LEU A 1 177 ? 45.964 3.896 15.429 1.00 39.42 177 LEU A N 1
ATOM 1298 C CA . LEU A 1 177 ? 45.776 2.667 14.663 1.00 40.69 177 LEU A CA 1
ATOM 1299 C C . LEU A 1 177 ? 45.894 1.454 15.544 1.00 41.31 177 LEU A C 1
ATOM 1300 O O . LEU A 1 177 ? 45.164 0.495 15.357 1.00 45.72 177 LEU A O 1
ATOM 1305 N N . ASP A 1 178 ? 46.883 1.447 16.415 1.00 38.69 178 ASP A N 1
ATOM 1306 C CA . ASP A 1 178 ? 47.151 0.286 17.228 1.00 39.91 178 ASP A CA 1
ATOM 1307 C C . ASP A 1 178 ? 46.019 0.058 18.276 1.00 41.08 178 ASP A C 1
ATOM 1308 O O . ASP A 1 178 ? 45.397 -0.998 18.284 1.00 42.65 178 ASP A O 1
ATOM 1313 N N . LEU A 1 179 ? 45.687 1.082 19.080 1.00 39.24 179 LEU A N 1
ATOM 1314 C CA . LEU A 1 179 ? 44.681 0.928 20.128 1.00 38.77 179 LEU A CA 1
ATOM 1315 C C . LEU A 1 179 ? 43.335 1.424 19.707 1.00 39.90 179 LEU A C 1
ATOM 1316 O O . LEU A 1 179 ? 42.337 0.879 20.158 1.00 39.31 179 LEU A O 1
ATOM 1321 N N . GLY A 1 180 ? 43.270 2.470 18.866 1.00 40.39 180 GLY A N 1
ATOM 1322 C CA . GLY A 1 180 ? 41.978 3.004 18.441 1.00 40.53 180 GLY A CA 1
ATOM 1323 C C . GLY A 1 180 ? 41.135 2.020 17.643 1.00 43.12 180 GLY A C 1
ATOM 1324 O O . GLY A 1 180 ? 39.906 2.044 17.670 1.00 47.43 180 GLY A O 1
ATOM 1325 N N . CYS A 1 181 ? 41.784 1.164 16.883 1.00 46.73 181 CYS A N 1
ATOM 1326 C CA . CYS A 1 181 ? 41.054 0.205 16.082 1.00 46.42 181 CYS A CA 1
ATOM 1327 C C . CYS A 1 181 ? 40.144 -0.551 17.065 1.00 46.33 181 CYS A C 1
ATOM 1328 O O . CYS A 1 181 ? 38.967 -0.689 16.831 1.00 46.95 181 CYS A O 1
ATOM 1331 N N . HIS A 1 182 ? 40.694 -1.010 18.171 1.00 44.63 182 HIS A N 1
ATOM 1332 C CA . HIS A 1 182 ? 39.914 -1.756 19.133 1.00 46.44 182 HIS A CA 1
ATOM 1333 C C . HIS A 1 182 ? 38.857 -0.881 19.787 1.00 46.51 182 HIS A C 1
ATOM 1334 O O . HIS A 1 182 ? 37.752 -1.300 19.955 1.00 45.00 182 HIS A O 1
ATOM 1341 N N . ALA A 1 183 ? 39.210 0.345 20.155 1.00 44.61 183 ALA A N 1
ATOM 1342 C CA . ALA A 1 183 ? 38.264 1.179 20.826 1.00 43.52 183 ALA A CA 1
ATOM 1343 C C . ALA A 1 183 ? 37.105 1.483 19.919 1.00 43.53 183 ALA A C 1
ATOM 1344 O O . ALA A 1 183 ? 35.937 1.397 20.357 1.00 44.42 183 ALA A O 1
ATOM 1346 N N . VAL A 1 184 ? 37.397 1.813 18.651 1.00 43.08 184 VAL A N 1
ATOM 1347 C CA . VAL A 1 184 ? 36.323 2.052 17.678 1.00 43.78 184 VAL A CA 1
ATOM 1348 C C . VAL A 1 184 ? 35.427 0.832 17.492 1.00 44.08 184 VAL A C 1
ATOM 1349 O O . VAL A 1 184 ? 34.235 0.963 17.418 1.00 46.22 184 VAL A O 1
ATOM 1353 N N . GLU A 1 185 ? 35.982 -0.353 17.426 1.00 46.30 185 GLU A N 1
ATOM 1354 C CA . GLU A 1 185 ? 35.144 -1.528 17.203 1.00 49.01 185 GLU A CA 1
ATOM 1355 C C . GLU A 1 185 ? 34.207 -1.759 18.400 1.00 47.58 185 GLU A C 1
ATOM 1356 O O . GLU A 1 185 ? 33.066 -2.138 18.247 1.00 47.70 185 GLU A O 1
ATOM 1362 N N . LEU A 1 186 ? 34.708 -1.524 19.604 1.00 46.55 186 LEU A N 1
ATOM 1363 C CA . LEU A 1 186 ? 33.957 -1.750 20.832 1.00 42.35 186 LEU A CA 1
ATOM 1364 C C . LEU A 1 186 ? 32.875 -0.746 20.995 1.00 41.33 186 LEU A C 1
ATOM 1365 O O . LEU A 1 186 ? 31.753 -1.119 21.282 1.00 41.63 186 LEU A O 1
ATOM 1370 N N . CYS A 1 187 ? 33.153 0.519 20.699 1.00 41.79 187 CYS A N 1
ATOM 1371 C CA . CYS A 1 187 ? 32.062 1.491 20.633 1.00 42.69 187 CYS A CA 1
ATOM 1372 C C . CYS A 1 187 ? 31.002 1.059 19.634 1.00 45.21 187 CYS A C 1
ATOM 1373 O O . CYS A 1 187 ? 29.818 1.065 19.973 1.00 46.87 187 CYS A O 1
ATOM 1376 N N . ARG A 1 188 ? 31.375 0.770 18.392 1.00 46.55 188 ARG A N 1
ATOM 1377 C CA . ARG A 1 188 ? 30.315 0.479 17.374 1.00 48.37 188 ARG A CA 1
ATOM 1378 C C . ARG A 1 188 ? 29.542 -0.744 17.773 1.00 48.35 188 ARG A C 1
ATOM 1379 O O . ARG A 1 188 ? 28.330 -0.745 17.700 1.00 48.46 188 ARG A O 1
ATOM 1387 N N . TRP A 1 189 ? 30.252 -1.748 18.307 1.00 48.22 189 TRP A N 1
ATOM 1388 C CA . TRP A 1 189 ? 29.646 -3.044 18.631 1.00 49.35 189 TRP A CA 1
ATOM 1389 C C . TRP A 1 189 ? 28.820 -3.016 19.922 1.00 50.42 189 TRP A C 1
ATOM 1390 O O . TRP A 1 189 ? 27.785 -3.678 20.029 1.00 52.50 189 TRP A O 1
ATOM 1401 N N . LEU A 1 190 ? 29.263 -2.232 20.896 1.00 49.85 190 LEU A N 1
ATOM 1402 C CA . LEU A 1 190 ? 28.454 -2.036 22.118 1.00 49.63 190 LEU A CA 1
ATOM 1403 C C . LEU A 1 190 ? 27.130 -1.398 21.776 1.00 50.81 190 LEU A C 1
ATOM 1404 O O . LEU A 1 190 ? 26.184 -1.550 22.491 1.00 55.84 190 LEU A O 1
ATOM 1409 N N . LEU A 1 191 ? 27.051 -0.651 20.696 1.00 51.54 191 LEU A N 1
ATOM 1410 C CA . LEU A 1 191 ? 25.775 -0.079 20.283 1.00 54.17 191 LEU A CA 1
ATOM 1411 C C . LEU A 1 191 ? 25.169 -0.814 19.096 1.00 56.57 191 LEU A C 1
ATOM 1412 O O . LEU A 1 191 ? 24.561 -0.203 18.246 1.00 55.82 191 LEU A O 1
ATOM 1417 N N . ASP A 1 192 ? 25.386 -2.122 19.033 1.00 61.68 192 ASP A N 1
ATOM 1418 C CA . ASP A 1 192 ? 24.705 -3.002 18.094 1.00 62.63 192 ASP A CA 1
ATOM 1419 C C . ASP A 1 192 ? 24.999 -2.633 16.655 1.00 62.39 192 ASP A C 1
ATOM 1420 O O . ASP A 1 192 ? 24.094 -2.542 15.868 1.00 62.34 192 ASP A O 1
ATOM 1425 N N . GLY A 1 193 ? 26.269 -2.417 16.326 1.00 61.52 193 GLY A N 1
ATOM 1426 C CA . GLY A 1 193 ? 26.680 -2.046 14.965 1.00 62.39 193 GLY A CA 1
ATOM 1427 C C . GLY A 1 193 ? 26.251 -0.667 14.458 1.00 61.78 193 GLY A C 1
ATOM 1428 O O . GLY A 1 193 ? 25.941 -0.499 13.292 1.00 66.71 193 GLY A O 1
ATOM 1429 N N . ALA A 1 194 ? 26.229 0.316 15.333 1.00 60.22 194 ALA A N 1
ATOM 1430 C CA . ALA A 1 194 ? 25.738 1.654 15.013 1.00 61.25 194 ALA A CA 1
ATOM 1431 C C . ALA A 1 194 ? 26.463 2.294 13.858 1.00 63.15 194 ALA A C 1
ATOM 1432 O O . ALA A 1 194 ? 27.663 2.087 13.643 1.00 61.89 194 ALA A O 1
ATOM 1434 N N . ASP A 1 195 ? 25.719 3.079 13.091 1.00 67.97 195 ASP A N 1
ATOM 1435 C CA . ASP A 1 195 ? 26.276 3.748 11.938 1.00 66.93 195 ASP A CA 1
ATOM 1436 C C . ASP A 1 195 ? 26.874 5.075 12.298 1.00 62.12 195 ASP A C 1
ATOM 1437 O O . ASP A 1 195 ? 26.230 5.924 12.924 1.00 59.37 195 ASP A O 1
ATOM 1442 N N . VAL A 1 196 ? 28.135 5.226 11.916 1.00 57.95 196 VAL A N 1
ATOM 1443 C CA . VAL A 1 196 ? 28.875 6.454 12.160 1.00 57.78 196 VAL A CA 1
ATOM 1444 C C . VAL A 1 196 ? 28.537 7.533 11.120 1.00 59.01 196 VAL A C 1
ATOM 1445 O O . VAL A 1 196 ? 28.629 7.288 9.953 1.00 57.30 196 VAL A O 1
ATOM 1449 N N . GLU A 1 197 ? 28.159 8.723 11.571 1.00 61.91 197 GLU A N 1
ATOM 1450 C CA . GLU A 1 197 ? 27.837 9.856 10.696 1.00 61.22 197 GLU A CA 1
ATOM 1451 C C . GLU A 1 197 ? 28.957 10.862 10.607 1.00 59.71 197 GLU A C 1
ATOM 1452 O O . GLU A 1 197 ? 29.099 11.530 9.589 1.00 62.56 197 GLU A O 1
ATOM 1458 N N . SER A 1 198 ? 29.737 10.995 11.677 1.00 60.53 198 SER A N 1
ATOM 1459 C CA . SER A 1 198 ? 30.889 11.908 11.709 1.00 55.88 198 SER A CA 1
ATOM 1460 C C . SER A 1 198 ? 31.998 11.440 12.635 1.00 52.99 198 SER A C 1
ATOM 1461 O O . SER A 1 198 ? 31.788 10.676 13.574 1.00 52.97 198 SER A O 1
ATOM 1464 N N . VAL A 1 199 ? 33.193 11.931 12.376 1.00 50.84 199 VAL A N 1
ATOM 1465 C CA . VAL A 1 199 ? 34.368 11.546 13.131 1.00 50.49 199 VAL A CA 1
ATOM 1466 C C . VAL A 1 199 ? 35.150 12.789 13.376 1.00 49.23 199 VAL A C 1
ATOM 1467 O O . VAL A 1 199 ? 35.234 13.643 12.508 1.00 51.45 199 VAL A O 1
ATOM 1471 N N . SER A 1 200 ? 35.718 12.895 14.564 1.00 46.99 200 SER A N 1
ATOM 1472 C CA . SER A 1 200 ? 36.531 14.035 14.954 1.00 46.27 200 SER A CA 1
ATOM 1473 C C . SER A 1 200 ? 37.656 13.506 15.834 1.00 46.71 200 SER A C 1
ATOM 1474 O O . SER A 1 200 ? 37.427 12.694 16.748 1.00 46.25 200 SER A O 1
ATOM 1477 N N . ALA A 1 201 ? 38.872 13.931 15.575 1.00 45.48 201 ALA A N 1
ATOM 1478 C CA . ALA A 1 201 ? 39.962 13.422 16.344 1.00 45.30 201 ALA A CA 1
ATOM 1479 C C . ALA A 1 201 ? 41.064 14.404 16.482 1.00 47.62 201 ALA A C 1
ATOM 1480 O O . ALA A 1 201 ? 41.234 15.262 15.646 1.00 50.56 201 ALA A O 1
ATOM 1482 N N . ARG A 1 202 ? 41.837 14.239 17.565 1.00 48.99 202 ARG A N 1
ATOM 1483 C CA . ARG A 1 202 ? 43.055 14.992 17.763 1.00 46.60 202 ARG A CA 1
ATOM 1484 C C . ARG A 1 202 ? 44.110 14.041 18.309 1.00 43.26 202 ARG A C 1
ATOM 1485 O O . ARG A 1 202 ? 43.795 13.171 19.116 1.00 40.77 202 ARG A O 1
ATOM 1493 N N . LEU A 1 203 ? 45.337 14.172 17.798 1.00 41.83 203 LEU A N 1
ATOM 1494 C CA . LEU A 1 203 ? 46.458 13.339 18.155 1.00 39.40 203 LEU A CA 1
ATOM 1495 C C . LEU A 1 203 ? 47.522 14.142 18.863 1.00 38.49 203 LEU A C 1
ATOM 1496 O O . LEU A 1 203 ? 47.634 15.343 18.685 1.00 37.42 203 LEU A O 1
ATOM 1501 N N . GLN A 1 204 ? 48.326 13.452 19.651 1.00 38.71 204 GLN A N 1
ATOM 1502 C CA . GLN A 1 204 ? 49.436 14.062 20.368 1.00 37.60 204 GLN A CA 1
ATOM 1503 C C . GLN A 1 204 ? 50.701 13.272 20.149 1.00 36.72 204 GLN A C 1
ATOM 1504 O O . GLN A 1 204 ? 50.667 12.032 19.855 1.00 35.91 204 GLN A O 1
ATOM 1510 N N A ARG A 1 205 ? 51.822 13.960 20.294 0.50 35.66 205 ARG A N 1
ATOM 1511 N N B ARG A 1 205 ? 51.804 13.978 20.322 0.50 37.41 205 ARG A N 1
ATOM 1512 C CA A ARG A 1 205 ? 53.119 13.298 20.322 0.50 37.37 205 ARG A CA 1
ATOM 1513 C CA B ARG A 1 205 ? 53.101 13.385 20.308 0.50 40.86 205 ARG A CA 1
ATOM 1514 C C A ARG A 1 205 ? 53.678 13.751 21.635 0.50 38.12 205 ARG A C 1
ATOM 1515 C C B ARG A 1 205 ? 53.693 13.764 21.634 0.50 40.16 205 ARG A C 1
ATOM 1516 O O A ARG A 1 205 ? 54.104 14.893 21.784 0.50 37.32 205 ARG A O 1
ATOM 1517 O O B ARG A 1 205 ? 54.191 14.875 21.780 0.50 39.35 205 ARG A O 1
ATOM 1532 N N . VAL A 1 206 ? 53.619 12.858 22.600 1.00 39.55 206 VAL A N 1
ATOM 1533 C CA . VAL A 1 206 ? 54.050 13.160 23.936 1.00 40.49 206 VAL A CA 1
ATOM 1534 C C . VAL A 1 206 ? 55.529 12.871 24.134 1.00 42.33 206 VAL A C 1
ATOM 1535 O O . VAL A 1 206 ? 56.248 13.752 24.642 1.00 37.95 206 VAL A O 1
ATOM 1539 N N . ARG A 1 207 ? 55.953 11.651 23.787 1.00 43.62 207 ARG A N 1
ATOM 1540 C CA . ARG A 1 207 ? 57.358 11.295 23.915 1.00 53.59 207 ARG A CA 1
ATOM 1541 C C . ARG A 1 207 ? 58.206 12.179 22.978 1.00 55.84 207 ARG A C 1
ATOM 1542 O O . ARG A 1 207 ? 57.711 12.677 21.971 1.00 53.94 207 ARG A O 1
ATOM 1550 N N . PRO A 1 208 ? 59.473 12.455 23.352 1.00 72.10 208 PRO A N 1
ATOM 1551 C CA . PRO A 1 208 ? 60.332 13.158 22.369 1.00 76.06 208 PRO A CA 1
ATOM 1552 C C . PRO A 1 208 ? 60.524 12.414 21.018 1.00 74.64 208 PRO A C 1
ATOM 1553 O O . PRO A 1 208 ? 60.413 11.163 20.972 1.00 58.45 208 PRO A O 1
ATOM 1557 N N . PRO A 1 209 ? 60.808 13.196 19.930 1.00 89.04 209 PRO A N 1
ATOM 1558 C CA . PRO A 1 209 ? 61.189 12.775 18.549 1.00 87.50 209 PRO A CA 1
ATOM 1559 C C . PRO A 1 209 ? 61.991 11.466 18.430 1.00 80.14 209 PRO A C 1
ATOM 1560 O O . PRO A 1 209 ? 63.116 11.391 18.907 1.00 72.42 209 PRO A O 1
ATOM 1564 N N . ALA A 1 227 ? 57.343 11.256 12.995 1.00 57.34 227 ALA A N 1
ATOM 1565 C CA . ALA A 1 227 ? 57.063 10.708 14.362 1.00 63.21 227 ALA A CA 1
ATOM 1566 C C . ALA A 1 227 ? 55.596 10.256 14.589 1.00 54.94 227 ALA A C 1
ATOM 1567 O O . ALA A 1 227 ? 54.659 11.061 14.444 1.00 54.35 227 ALA A O 1
ATOM 1569 N N . LEU A 1 228 ? 55.410 8.987 14.964 1.00 48.56 228 LEU A N 1
ATOM 1570 C CA . LEU A 1 228 ? 54.070 8.466 15.138 1.00 46.56 228 LEU A CA 1
ATOM 1571 C C . LEU A 1 228 ? 53.380 9.054 16.414 1.00 43.92 228 LEU A C 1
ATOM 1572 O O . LEU A 1 228 ? 54.016 9.224 17.432 1.00 40.64 228 LEU A O 1
ATOM 1577 N N . GLU A 1 229 ? 52.074 9.301 16.340 1.00 42.63 229 GLU A N 1
ATOM 1578 C CA . GLU A 1 229 ? 51.252 9.693 17.487 1.00 38.72 229 GLU A CA 1
ATOM 1579 C C . GLU A 1 229 ? 51.250 8.629 18.534 1.00 38.21 229 GLU A C 1
ATOM 1580 O O . GLU A 1 229 ? 51.162 7.413 18.248 1.00 38.69 229 GLU A O 1
ATOM 1586 N N . ASP A 1 230 ? 51.417 9.088 19.771 1.00 36.68 230 ASP A N 1
ATOM 1587 C CA . ASP A 1 230 ? 51.476 8.191 20.924 1.00 36.78 230 ASP A CA 1
ATOM 1588 C C . ASP A 1 230 ? 50.291 8.369 21.938 1.00 36.44 230 ASP A C 1
ATOM 1589 O O . ASP A 1 230 ? 50.145 7.637 22.939 1.00 36.03 230 ASP A O 1
ATOM 1594 N N . GLN A 1 231 ? 49.377 9.242 21.588 1.00 34.93 231 GLN A N 1
ATOM 1595 C CA . GLN A 1 231 ? 48.164 9.374 22.325 1.00 35.15 231 GLN A CA 1
ATOM 1596 C C . GLN A 1 231 ? 47.140 10.086 21.417 1.00 36.79 231 GLN A C 1
ATOM 1597 O O . GLN A 1 231 ? 47.529 10.946 20.565 1.00 38.40 231 GLN A O 1
ATOM 1603 N N . ALA A 1 232 ? 45.864 9.735 21.584 1.00 35.33 232 ALA A N 1
ATOM 1604 C CA . ALA A 1 232 ? 44.789 10.276 20.738 1.00 37.47 232 ALA A CA 1
ATOM 1605 C C . ALA A 1 232 ? 43.454 10.231 21.423 1.00 36.99 232 ALA A C 1
ATOM 1606 O O . ALA A 1 232 ? 43.193 9.352 22.242 1.00 38.21 232 ALA A O 1
ATOM 1608 N N . LEU A 1 233 ? 42.596 11.117 20.988 1.00 37.44 233 LEU A N 1
ATOM 1609 C CA . LEU A 1 233 ? 41.195 11.119 21.313 1.00 38.71 233 LEU A CA 1
ATOM 1610 C C . LEU A 1 233 ? 40.393 11.161 19.984 1.00 39.87 233 LEU A C 1
ATOM 1611 O O . LEU A 1 233 ? 40.618 12.030 19.139 1.00 42.36 233 LEU A O 1
ATOM 1616 N N . LEU A 1 234 ? 39.455 10.252 19.810 1.00 41.21 234 LEU A N 1
ATOM 1617 C CA . LEU A 1 234 ? 38.616 10.200 18.616 1.00 42.28 234 LEU A CA 1
ATOM 1618 C C . LEU A 1 234 ? 37.182 10.073 19.053 1.00 43.32 234 LEU A C 1
ATOM 1619 O O . LEU A 1 234 ? 36.879 9.255 19.896 1.00 41.08 234 LEU A O 1
ATOM 1624 N N . VAL A 1 235 ? 36.310 10.850 18.433 1.00 43.51 235 VAL A N 1
ATOM 1625 C CA . VAL A 1 235 ? 34.921 10.942 18.813 1.00 44.33 235 VAL A CA 1
ATOM 1626 C C . VAL A 1 235 ? 34.018 10.694 17.586 1.00 45.83 235 VAL A C 1
ATOM 1627 O O . VAL A 1 235 ? 34.205 11.310 16.544 1.00 49.56 235 VAL A O 1
ATOM 1631 N N . MET A 1 236 ? 33.047 9.817 17.723 1.00 44.85 236 MET A N 1
ATOM 1632 C CA . MET A 1 236 ? 32.102 9.528 16.695 1.00 45.44 236 MET A CA 1
ATOM 1633 C C . MET A 1 236 ? 30.727 10.018 17.068 1.00 48.36 236 MET A C 1
ATOM 1634 O O . MET A 1 236 ? 30.325 9.865 18.224 1.00 47.78 236 MET A O 1
ATOM 1639 N N . GLU A 1 237 ? 30.011 10.592 16.091 1.00 49.19 237 GLU A N 1
ATOM 1640 C CA . GLU A 1 237 ? 28.577 10.822 16.199 1.00 52.35 237 GLU A CA 1
ATOM 1641 C C . GLU A 1 237 ? 27.846 9.739 15.420 1.00 53.34 237 GLU A C 1
ATOM 1642 O O . GLU A 1 237 ? 28.225 9.446 14.282 1.00 53.13 237 GLU A O 1
ATOM 1648 N N . PHE A 1 238 ? 26.840 9.128 16.047 1.00 53.70 238 PHE A N 1
ATOM 1649 C CA . PHE A 1 238 ? 26.140 7.990 15.482 1.00 54.68 238 PHE A CA 1
ATOM 1650 C C . PHE A 1 238 ? 24.752 8.390 15.018 1.00 57.40 238 PHE A C 1
ATOM 1651 O O . PHE A 1 238 ? 24.251 9.422 15.421 1.00 56.39 238 PHE A O 1
ATOM 1659 N N . ALA A 1 239 ? 24.126 7.553 14.182 1.00 60.74 239 ALA A N 1
ATOM 1660 C CA . ALA A 1 239 ? 22.847 7.908 13.470 1.00 64.17 239 ALA A CA 1
ATOM 1661 C C . ALA A 1 239 ? 21.762 8.349 14.440 1.00 67.58 239 ALA A C 1
ATOM 1662 O O . ALA A 1 239 ? 21.162 9.407 14.250 1.00 71.70 239 ALA A O 1
ATOM 1664 N N . ASP A 1 240 ? 21.571 7.514 15.475 1.00 66.72 240 ASP A N 1
ATOM 1665 C CA . ASP A 1 240 ? 20.548 7.630 16.523 1.00 70.17 240 ASP A CA 1
ATOM 1666 C C . ASP A 1 240 ? 20.728 8.831 17.491 1.00 70.20 240 ASP A C 1
ATOM 1667 O O . ASP A 1 240 ? 19.874 9.056 18.315 1.00 69.96 240 ASP A O 1
ATOM 1672 N N . GLY A 1 241 ? 21.832 9.575 17.417 1.00 65.46 241 GLY A N 1
ATOM 1673 C CA . GLY A 1 241 ? 22.095 10.665 18.344 1.00 61.31 241 GLY A CA 1
ATOM 1674 C C . GLY A 1 241 ? 23.261 10.383 19.294 1.00 60.72 241 GLY A C 1
ATOM 1675 O O . GLY A 1 241 ? 23.790 11.291 19.914 1.00 59.51 241 GLY A O 1
ATOM 1676 N N . ALA A 1 242 ? 23.683 9.137 19.442 1.00 58.26 242 ALA A N 1
ATOM 1677 C CA . ALA A 1 242 ? 24.673 8.847 20.486 1.00 56.09 242 ALA A CA 1
ATOM 1678 C C . ALA A 1 242 ? 26.064 9.304 20.049 1.00 54.70 242 ALA A C 1
ATOM 1679 O O . ALA A 1 242 ? 26.340 9.334 18.873 1.00 53.78 242 ALA A O 1
ATOM 1681 N N . VAL A 1 243 ? 26.929 9.551 21.028 1.00 53.29 243 VAL A N 1
ATOM 1682 C CA . VAL A 1 243 ? 28.307 9.961 20.788 1.00 53.76 243 VAL A CA 1
ATOM 1683 C C . VAL A 1 243 ? 29.299 8.969 21.431 1.00 50.39 243 VAL A C 1
ATOM 1684 O O . VAL A 1 243 ? 29.143 8.587 22.573 1.00 49.32 243 VAL A O 1
ATOM 1688 N N . GLY A 1 244 ? 30.313 8.557 20.667 1.00 48.80 244 GLY A N 1
ATOM 1689 C CA . GLY A 1 244 ? 31.309 7.597 21.113 1.00 44.47 244 GLY A CA 1
ATOM 1690 C C . GLY A 1 244 ? 32.641 8.277 21.270 1.00 43.26 244 GLY A C 1
ATOM 1691 O O . GLY A 1 244 ? 33.043 9.036 20.396 1.00 42.93 244 GLY A O 1
ATOM 1692 N N . GLN A 1 245 ? 33.334 8.022 22.388 1.00 40.84 245 GLN A N 1
ATOM 1693 C CA . GLN A 1 245 ? 34.697 8.503 22.581 1.00 38.75 245 GLN A CA 1
ATOM 1694 C C . GLN A 1 245 ? 35.618 7.318 22.625 1.00 40.09 245 GLN A C 1
ATOM 1695 O O . GLN A 1 245 ? 35.325 6.303 23.274 1.00 40.52 245 GLN A O 1
ATOM 1701 N N . CYS A 1 246 ? 36.773 7.465 21.996 1.00 39.72 246 CYS A N 1
ATOM 1702 C CA . CYS A 1 246 ? 37.847 6.495 22.046 1.00 39.77 246 CYS A CA 1
ATOM 1703 C C . CYS A 1 246 ? 39.025 7.242 22.522 1.00 37.89 246 CYS A C 1
ATOM 1704 O O . CYS A 1 246 ? 39.433 8.200 21.874 1.00 37.76 246 CYS A O 1
ATOM 1707 N N . ASP A 1 247 ? 39.600 6.818 23.649 1.00 37.29 247 ASP A N 1
ATOM 1708 C CA . ASP A 1 247 ? 40.681 7.578 24.286 1.00 35.58 247 ASP A CA 1
ATOM 1709 C C . ASP A 1 247 ? 41.780 6.609 24.455 1.00 34.44 247 ASP A C 1
ATOM 1710 O O . ASP A 1 247 ? 41.642 5.617 25.236 1.00 32.09 247 ASP A O 1
ATOM 1715 N N . VAL A 1 248 ? 42.861 6.825 23.705 1.00 33.14 248 VAL A N 1
ATOM 1716 C CA . VAL A 1 248 ? 43.917 5.826 23.647 1.00 32.10 248 VAL A CA 1
ATOM 1717 C C . VAL A 1 248 ? 45.283 6.433 23.858 1.00 31.89 248 VAL A C 1
ATOM 1718 O O . VAL A 1 248 ? 45.506 7.599 23.519 1.00 31.30 248 VAL A O 1
ATOM 1722 N N . SER A 1 249 ? 46.191 5.627 24.407 1.00 31.99 249 SER A N 1
ATOM 1723 C CA . SER A 1 249 ? 47.469 6.123 24.882 1.00 32.06 249 SER A CA 1
ATOM 1724 C C . SER A 1 249 ? 48.565 5.077 24.942 1.00 33.40 249 SER A C 1
ATOM 1725 O O . SER A 1 249 ? 48.315 3.950 25.362 1.00 36.13 249 SER A O 1
ATOM 1728 N N . TRP A 1 250 ? 49.772 5.487 24.553 1.00 34.34 250 TRP A N 1
ATOM 1729 C CA . TRP A 1 250 ? 50.979 4.675 24.674 1.00 36.00 250 TRP A CA 1
ATOM 1730 C C . TRP A 1 250 ? 51.890 5.240 25.725 1.00 34.63 250 TRP A C 1
ATOM 1731 O O . TRP A 1 250 ? 52.973 4.676 25.973 1.00 33.88 250 TRP A O 1
ATOM 1742 N N . VAL A 1 251 ? 51.399 6.246 26.417 1.00 34.45 251 VAL A N 1
ATOM 1743 C CA . VAL A 1 251 ? 52.209 7.001 27.354 1.00 35.63 251 VAL A CA 1
ATOM 1744 C C . VAL A 1 251 ? 51.527 7.081 28.793 1.00 35.86 251 VAL A C 1
ATOM 1745 O O . VAL A 1 251 ? 51.700 8.001 29.597 1.00 33.04 251 VAL A O 1
ATOM 1749 N N . THR A 1 252 ? 50.794 6.036 29.136 1.00 33.65 252 THR A N 1
ATOM 1750 C CA . THR A 1 252 ? 50.179 5.961 30.434 1.00 33.51 252 THR A CA 1
ATOM 1751 C C . THR A 1 252 ? 50.889 4.912 31.271 1.00 31.59 252 THR A C 1
ATOM 1752 O O . THR A 1 252 ? 50.861 3.731 30.901 1.00 31.97 252 THR A O 1
ATOM 1756 N N . GLN A 1 253 ? 51.591 5.329 32.330 1.00 29.86 253 GLN A N 1
ATOM 1757 C CA . GLN A 1 253 ? 52.294 4.381 33.169 1.00 29.52 253 GLN A CA 1
ATOM 1758 C C . GLN A 1 253 ? 51.322 3.820 34.179 1.00 30.03 253 GLN A C 1
ATOM 1759 O O . GLN A 1 253 ? 50.256 4.391 34.386 1.00 30.49 253 GLN A O 1
ATOM 1765 N N . GLY A 1 254 ? 51.684 2.733 34.854 1.00 30.95 254 GLY A N 1
ATOM 1766 C CA . GLY A 1 254 ? 50.932 2.281 36.035 1.00 32.88 254 GLY A CA 1
ATOM 1767 C C . GLY A 1 254 ? 50.080 1.059 35.793 1.00 34.94 254 GLY A C 1
ATOM 1768 O O . GLY A 1 254 ? 49.329 0.654 36.684 1.00 38.18 254 GLY A O 1
ATOM 1769 N N . GLY A 1 255 ? 50.197 0.461 34.605 1.00 33.03 255 GLY A N 1
ATOM 1770 C CA . GLY A 1 255 ? 49.419 -0.691 34.225 1.00 33.78 255 GLY A CA 1
ATOM 1771 C C . GLY A 1 255 ? 48.448 -0.419 33.112 1.00 34.16 255 GLY A C 1
ATOM 1772 O O . GLY A 1 255 ? 47.801 0.592 33.103 1.00 37.37 255 GLY A O 1
ATOM 1773 N N . GLU A 1 256 ? 48.347 -1.345 32.195 1.00 34.70 256 GLU A N 1
ATOM 1774 C CA . GLU A 1 256 ? 47.401 -1.275 31.094 1.00 37.09 256 GLU A CA 1
ATOM 1775 C C . GLU A 1 256 ? 45.980 -1.015 31.618 1.00 35.66 256 GLU A C 1
ATOM 1776 O O . GLU A 1 256 ? 45.551 -1.577 32.595 1.00 34.19 256 GLU A O 1
ATOM 1782 N N . GLN A 1 257 ? 45.260 -0.153 30.937 1.00 35.61 257 GLN A N 1
ATOM 1783 C CA . GLN A 1 257 ? 43.870 0.045 31.223 1.00 35.54 257 GLN A CA 1
ATOM 1784 C C . GLN A 1 257 ? 43.003 -0.224 29.960 1.00 35.92 257 GLN A C 1
ATOM 1785 O O . GLN A 1 257 ? 43.302 0.290 28.898 1.00 40.57 257 GLN A O 1
ATOM 1791 N N . VAL A 1 258 ? 41.963 -1.033 30.111 1.00 32.46 258 VAL A N 1
ATOM 1792 C CA . VAL A 1 258 ? 40.937 -1.285 29.184 1.00 32.44 258 VAL A CA 1
ATOM 1793 C C . VAL A 1 258 ? 39.612 -1.143 29.912 1.00 33.66 258 VAL A C 1
ATOM 1794 O O . VAL A 1 258 ? 39.178 -2.049 30.595 1.00 33.59 258 VAL A O 1
ATOM 1798 N N . THR A 1 259 ? 38.928 -0.023 29.743 1.00 35.32 259 THR A N 1
ATOM 1799 C CA . THR A 1 259 ? 37.608 0.170 30.394 1.00 38.06 259 THR A CA 1
ATOM 1800 C C . THR A 1 259 ? 36.585 0.660 29.334 1.00 38.88 259 THR A C 1
ATOM 1801 O O . THR A 1 259 ? 36.968 1.151 28.258 1.00 38.63 259 THR A O 1
ATOM 1805 N N . ALA A 1 260 ? 35.317 0.546 29.659 1.00 37.91 260 ALA A N 1
ATOM 1806 C CA . ALA A 1 260 ? 34.264 1.115 28.830 1.00 37.34 260 ALA A CA 1
ATOM 1807 C C . ALA A 1 260 ? 33.183 1.626 29.725 1.00 37.96 260 ALA A C 1
ATOM 1808 O O . ALA A 1 260 ? 33.002 1.136 30.810 1.00 40.53 260 ALA A O 1
ATOM 1810 N N . GLU A 1 261 ? 32.453 2.622 29.295 1.00 41.50 261 GLU 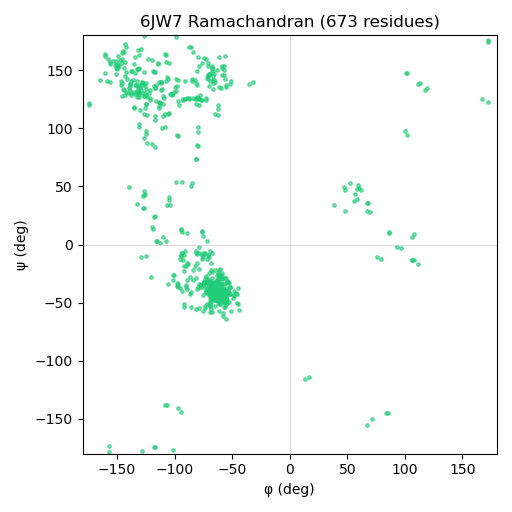A N 1
ATOM 1811 C CA . GLU A 1 261 ? 31.188 2.967 29.966 1.00 42.82 261 GLU A CA 1
ATOM 1812 C C . GLU A 1 261 ? 30.138 3.263 28.936 1.00 42.46 261 GLU A C 1
ATOM 1813 O O . GLU A 1 261 ? 30.466 3.684 27.858 1.00 41.42 261 GLU A O 1
ATOM 1819 N N . ILE A 1 262 ? 28.871 2.978 29.254 1.00 43.94 262 ILE A N 1
ATOM 1820 C CA . ILE A 1 262 ? 27.807 3.272 28.390 1.00 44.72 262 ILE A CA 1
ATOM 1821 C C . ILE A 1 262 ? 26.762 3.928 29.254 1.00 46.51 262 ILE A C 1
ATOM 1822 O O . ILE A 1 262 ? 26.475 3.456 30.330 1.00 48.09 262 ILE A O 1
ATOM 1827 N N . ILE A 1 263 ? 26.138 4.988 28.761 1.00 47.50 263 ILE A N 1
ATOM 1828 C CA . ILE A 1 263 ? 25.135 5.727 29.527 1.00 46.95 263 ILE A CA 1
ATOM 1829 C C . ILE A 1 263 ? 23.910 5.939 28.640 1.00 47.72 263 ILE A C 1
ATOM 1830 O O . ILE A 1 263 ? 24.039 6.350 27.486 1.00 47.40 263 ILE A O 1
ATOM 1835 N N . GLY A 1 264 ? 22.753 5.623 29.178 1.00 48.78 264 GLY A N 1
ATOM 1836 C CA . GLY A 1 264 ? 21.497 5.696 28.428 1.00 53.51 264 GLY A CA 1
ATOM 1837 C C . GLY A 1 264 ? 20.548 6.699 29.056 1.00 55.30 264 GLY A C 1
ATOM 1838 O O . GLY A 1 264 ? 20.920 7.417 29.976 1.00 56.62 264 GLY A O 1
ATOM 1839 N N . THR A 1 265 ? 19.326 6.776 28.553 1.00 56.00 265 THR A N 1
ATOM 1840 C CA . THR A 1 265 ? 18.374 7.650 29.196 1.00 57.81 265 THR A CA 1
ATOM 1841 C C . THR A 1 265 ? 18.022 7.150 30.584 1.00 58.79 265 THR A C 1
ATOM 1842 O O . THR A 1 265 ? 17.858 7.957 31.488 1.00 61.33 265 THR A O 1
ATOM 1846 N N . LYS A 1 266 ? 17.975 5.827 30.769 1.00 59.97 266 LYS A N 1
ATOM 1847 C CA . LYS A 1 266 ? 17.596 5.243 32.078 1.00 61.16 266 LYS A CA 1
ATOM 1848 C C . LYS A 1 266 ? 18.784 4.652 32.870 1.00 60.35 266 LYS A C 1
ATOM 1849 O O . LYS A 1 266 ? 18.778 4.730 34.071 1.00 58.91 266 LYS A O 1
ATOM 1855 N N . GLY A 1 267 ? 19.785 4.071 32.205 1.00 59.47 267 GLY A N 1
ATOM 1856 C CA . GLY A 1 267 ? 20.842 3.381 32.906 1.00 56.44 267 GLY A CA 1
ATOM 1857 C C . GLY A 1 267 ? 22.279 3.748 32.588 1.00 52.16 267 GLY A C 1
ATOM 1858 O O . GLY A 1 267 ? 22.546 4.683 31.847 1.00 49.01 267 GLY A O 1
ATOM 1859 N N . ARG A 1 268 ? 23.172 3.008 33.254 1.00 49.48 268 ARG A N 1
ATOM 1860 C CA . ARG A 1 268 ? 24.617 3.047 33.040 1.00 48.51 268 ARG A CA 1
ATOM 1861 C C . ARG A 1 268 ? 25.196 1.660 33.169 1.00 46.13 268 ARG A C 1
ATOM 1862 O O . ARG A 1 268 ? 24.669 0.864 33.950 1.00 43.30 268 ARG A O 1
ATOM 1870 N N . VAL A 1 269 ? 26.276 1.395 32.413 1.00 41.94 269 VAL A N 1
ATOM 1871 C CA . VAL A 1 269 ? 27.010 0.168 32.478 1.00 39.47 269 VAL A CA 1
ATOM 1872 C C . VAL A 1 269 ? 28.486 0.542 32.384 1.00 40.54 269 VAL A C 1
ATOM 1873 O O . VAL A 1 269 ? 28.856 1.375 31.546 1.00 41.38 269 VAL A O 1
ATOM 1877 N N . GLU A 1 270 ? 29.308 -0.070 33.251 1.00 42.09 270 GLU A N 1
ATOM 1878 C CA . GLU A 1 270 ? 30.733 0.171 33.330 1.00 43.68 270 GLU A CA 1
ATOM 1879 C C . GLU A 1 270 ? 31.409 -1.178 33.275 1.00 42.55 270 GLU A C 1
ATOM 1880 O O . GLU A 1 270 ? 30.939 -2.147 33.890 1.00 40.47 270 GLU A O 1
ATOM 1886 N N . VAL A 1 271 ? 32.507 -1.227 32.533 1.00 40.24 271 VAL A N 1
ATOM 1887 C CA . VAL A 1 271 ? 33.246 -2.434 32.305 1.00 40.44 271 VAL A CA 1
ATOM 1888 C C . VAL A 1 271 ? 34.668 -2.107 32.610 1.00 37.11 271 VAL A C 1
ATOM 1889 O O . VAL A 1 271 ? 35.162 -1.102 32.147 1.00 37.55 271 VAL A O 1
ATOM 1893 N N . ASP A 1 272 ? 35.339 -2.975 33.341 1.00 37.08 272 ASP A N 1
ATOM 1894 C CA . ASP A 1 272 ? 36.752 -2.817 33.607 1.00 35.82 272 ASP A CA 1
ATOM 1895 C C . ASP A 1 272 ? 37.498 -4.146 33.419 1.00 36.11 272 ASP A C 1
ATOM 1896 O O . ASP A 1 272 ? 37.284 -5.112 34.201 1.00 39.59 272 ASP A O 1
ATOM 1901 N N . LEU A 1 273 ? 38.441 -4.218 32.490 1.00 33.13 273 LEU A N 1
ATOM 1902 C CA . LEU A 1 273 ? 39.096 -5.474 32.259 1.00 34.65 273 LEU A CA 1
ATOM 1903 C C . LEU A 1 273 ? 40.228 -5.783 33.262 1.00 35.39 273 LEU A C 1
ATOM 1904 O O . LEU A 1 273 ? 40.226 -6.817 33.868 1.00 39.80 273 LEU A O 1
ATOM 1909 N N . TRP A 1 274 ? 41.211 -4.915 33.402 1.00 36.61 274 TRP A N 1
ATOM 1910 C CA . TRP A 1 274 ? 42.458 -5.245 34.111 1.00 38.42 274 TRP A CA 1
ATOM 1911 C C . TRP A 1 274 ? 42.488 -4.930 35.579 1.00 37.15 274 TRP A C 1
ATOM 1912 O O . TRP A 1 274 ? 43.311 -5.521 36.275 1.00 37.87 274 TRP A O 1
ATOM 1923 N N . THR A 1 275 ? 41.585 -4.070 36.053 1.00 34.69 275 THR A N 1
ATOM 1924 C CA . THR A 1 275 ? 41.437 -3.875 37.480 1.00 34.00 275 THR A CA 1
ATOM 1925 C C . THR A 1 275 ? 40.062 -4.293 37.909 1.00 34.21 275 THR A C 1
ATOM 1926 O O . THR A 1 275 ? 39.584 -3.862 38.938 1.00 36.47 275 THR A O 1
ATOM 1930 N N . GLY A 1 276 ? 39.447 -5.179 37.145 1.00 33.86 276 GLY A N 1
ATOM 1931 C CA . GLY A 1 276 ? 38.200 -5.784 37.545 1.00 33.77 276 GLY A CA 1
ATOM 1932 C C . GLY A 1 276 ? 38.301 -7.297 37.481 1.00 35.17 276 GLY A C 1
ATOM 1933 O O . GLY A 1 276 ? 37.364 -7.973 37.098 1.00 35.71 276 GLY A O 1
ATOM 1934 N N . MET A 1 277 ? 39.423 -7.826 37.943 1.00 36.21 277 MET A N 1
ATOM 1935 C CA . MET A 1 277 ? 39.581 -9.240 38.101 1.00 37.40 277 MET A CA 1
ATOM 1936 C C . MET A 1 277 ? 39.247 -9.739 39.509 1.00 36.98 277 MET A C 1
ATOM 1937 O O . MET A 1 277 ? 39.137 -10.968 39.701 1.00 33.48 277 MET A O 1
ATOM 1942 N N . GLY A 1 278 ? 39.047 -8.812 40.469 1.00 37.12 278 GLY A N 1
ATOM 1943 C CA . GLY A 1 278 ? 38.807 -9.188 41.908 1.00 35.66 278 GLY A CA 1
ATOM 1944 C C . GLY A 1 278 ? 40.011 -9.827 42.598 1.00 34.73 278 GLY A C 1
ATOM 1945 O O . GLY A 1 278 ? 39.861 -10.618 43.496 1.00 35.66 278 GLY A O 1
ATOM 1946 N N . LEU A 1 279 ? 41.207 -9.489 42.166 1.00 34.53 279 LEU A N 1
ATOM 1947 C CA . LEU A 1 279 ? 42.408 -9.835 42.887 1.00 36.09 279 LEU A CA 1
ATOM 1948 C C . LEU A 1 279 ? 43.244 -8.587 43.190 1.00 36.37 279 LEU A C 1
ATOM 1949 O O . LEU A 1 279 ? 43.492 -7.769 42.303 1.00 37.92 279 LEU A O 1
ATOM 1954 N N . ARG A 1 280 ? 43.721 -8.463 44.428 1.00 35.99 280 ARG A N 1
ATOM 1955 C CA . ARG A 1 280 ? 44.725 -7.446 44.764 1.00 34.41 280 ARG A CA 1
ATOM 1956 C C . ARG A 1 280 ? 45.788 -8.087 45.585 1.00 33.86 280 ARG A C 1
ATOM 1957 O O . ARG A 1 280 ? 45.543 -9.012 46.375 1.00 34.85 280 ARG A O 1
ATOM 1965 N N . ALA A 1 281 ? 46.995 -7.579 45.417 1.00 33.02 281 ALA A N 1
ATOM 1966 C CA . ALA A 1 281 ? 48.087 -8.055 46.150 1.00 30.72 281 ALA A CA 1
ATOM 1967 C C . ALA A 1 281 ? 49.082 -6.962 46.391 1.00 29.67 281 ALA A C 1
ATOM 1968 O O . ALA A 1 281 ? 49.274 -6.099 45.545 1.00 29.58 281 ALA A O 1
ATOM 1970 N N . TYR A 1 282 ? 49.812 -7.110 47.483 1.00 29.37 282 TYR A N 1
ATOM 1971 C CA . TYR A 1 282 ? 50.837 -6.157 47.869 1.00 30.53 282 TYR A CA 1
ATOM 1972 C C . TYR A 1 282 ? 52.115 -6.902 48.190 1.00 32.51 282 TYR A C 1
ATOM 1973 O O . TYR A 1 282 ? 52.117 -7.949 48.938 1.00 33.90 282 TYR A O 1
ATOM 1982 N N . SER A 1 283 ? 53.204 -6.331 47.696 1.00 31.13 283 SER A N 1
ATOM 1983 C CA . SER A 1 283 ? 54.536 -6.756 48.112 1.00 33.99 283 SER A CA 1
ATOM 1984 C C . SER A 1 283 ? 55.502 -5.618 47.880 1.00 35.83 283 SER A C 1
ATOM 1985 O O . SER A 1 283 ? 55.173 -4.674 47.166 1.00 34.16 283 SER A O 1
ATOM 1988 N N . ASP A 1 284 ? 56.602 -5.642 48.610 1.00 39.13 284 ASP A N 1
ATOM 1989 C CA . ASP A 1 284 ? 57.702 -4.730 48.378 1.00 47.32 284 ASP A CA 1
ATOM 1990 C C . ASP A 1 284 ? 58.480 -5.189 47.127 1.00 46.92 284 ASP A C 1
ATOM 1991 O O . ASP A 1 284 ? 58.603 -4.471 46.143 1.00 51.22 284 ASP A O 1
ATOM 1996 N N . LYS A 1 285 ? 58.951 -6.418 47.177 1.00 54.12 285 LYS A N 1
ATOM 1997 C CA . LYS A 1 285 ? 59.746 -7.011 46.107 1.00 69.01 285 LYS A CA 1
ATOM 1998 C C . LYS A 1 285 ? 59.068 -7.008 44.699 1.00 64.94 285 LYS A C 1
ATOM 1999 O O . LYS A 1 285 ? 59.637 -6.513 43.749 1.00 73.80 285 LYS A O 1
ATOM 2005 N N . GLY A 1 286 ? 57.851 -7.545 44.589 1.00 51.85 286 GLY A N 1
ATOM 2006 C CA . GLY A 1 286 ? 57.285 -7.973 43.333 1.00 42.69 286 GLY A CA 1
ATOM 2007 C C . GLY A 1 286 ? 56.992 -9.459 43.421 1.00 38.74 286 GLY A C 1
ATOM 2008 O O . GLY A 1 286 ? 57.827 -10.204 43.910 1.00 39.63 286 GLY A O 1
ATOM 2009 N N . TYR A 1 287 ? 55.803 -9.875 42.970 1.00 35.42 287 TYR A N 1
ATOM 2010 C CA . TYR A 1 287 ? 55.418 -11.284 42.828 1.00 34.92 287 TYR A CA 1
ATOM 2011 C C . TYR A 1 287 ? 55.941 -11.888 41.517 1.00 39.04 287 TYR A C 1
ATOM 2012 O O . TYR A 1 287 ? 55.856 -11.253 40.468 1.00 41.47 287 TYR A O 1
ATOM 2021 N N . GLN A 1 288 ? 56.373 -13.139 41.564 1.00 45.16 288 GLN A N 1
ATOM 2022 C CA . GLN A 1 288 ? 56.938 -13.847 40.413 1.00 53.89 288 GLN A CA 1
ATOM 2023 C C . GLN A 1 288 ? 56.182 -13.717 39.092 1.00 59.20 288 GLN A C 1
ATOM 2024 O O . GLN A 1 288 ? 56.821 -13.380 38.043 1.00 56.43 288 GLN A O 1
ATOM 2030 N N . ASP A 1 289 ? 54.879 -13.950 39.071 1.00 57.02 289 ASP A N 1
ATOM 2031 C CA . ASP A 1 289 ? 54.235 -13.925 37.741 1.00 72.90 289 ASP A CA 1
ATOM 2032 C C . ASP A 1 289 ? 53.407 -12.666 37.473 1.00 67.01 289 ASP A C 1
ATOM 2033 O O . ASP A 1 289 ? 52.371 -12.736 36.825 1.00 68.80 289 ASP A O 1
ATOM 2038 N N . VAL A 1 290 ? 53.889 -11.512 37.925 1.00 60.97 290 VAL A N 1
ATOM 2039 C CA . VAL A 1 290 ? 53.101 -10.310 37.877 1.00 56.76 290 VAL A CA 1
ATOM 2040 C C . VAL A 1 290 ? 53.794 -9.143 37.183 1.00 60.58 290 VAL A C 1
ATOM 2041 O O . VAL A 1 290 ? 54.556 -8.363 37.749 1.00 63.03 290 VAL A O 1
ATOM 2045 N N . TRP A 1 291 ? 53.490 -9.143 35.895 1.00 85.59 291 TRP A N 1
ATOM 2046 C CA . TRP A 1 291 ? 53.455 -8.023 34.969 1.00 91.77 291 TRP A CA 1
ATOM 2047 C C . TRP A 1 291 ? 54.095 -6.717 35.408 1.00 82.73 291 TRP A C 1
ATOM 2048 O O . TRP A 1 291 ? 55.315 -6.633 35.571 1.00 86.49 291 TRP A O 1
ATOM 2059 N N . ASP A 1 292 ? 53.264 -5.694 35.541 1.00 85.02 292 ASP A N 1
ATOM 2060 C CA . ASP A 1 292 ? 53.709 -4.284 35.537 1.00 89.56 292 ASP A CA 1
ATOM 2061 C C . ASP A 1 292 ? 52.482 -3.386 35.856 1.00 80.07 292 ASP A C 1
ATOM 2062 O O . ASP A 1 292 ? 51.467 -3.475 35.181 1.00 80.11 292 ASP A O 1
ATOM 2067 N N . PRO A 1 293 ? 52.557 -2.580 36.929 1.00 68.03 293 PRO A N 1
ATOM 2068 C CA . PRO A 1 293 ? 53.723 -2.436 37.841 1.00 67.40 293 PRO A CA 1
ATOM 2069 C C . PRO A 1 293 ? 54.176 -3.781 38.485 1.00 62.97 293 PRO A C 1
ATOM 2070 O O . PRO A 1 293 ? 53.420 -4.758 38.503 1.00 64.79 293 PRO A O 1
ATOM 2074 N N . GLU A 1 294 ? 55.399 -3.797 39.003 1.00 66.06 294 GLU A N 1
ATOM 2075 C CA . GLU A 1 294 ? 56.047 -4.972 39.590 1.00 65.64 294 GLU A CA 1
ATOM 2076 C C . GLU A 1 294 ? 55.781 -5.011 41.102 1.00 61.10 294 GLU A C 1
ATOM 2077 O O . GLU A 1 294 ? 55.194 -5.986 41.646 1.00 56.36 294 GLU A O 1
ATOM 2083 N N . GLN A 1 295 ? 56.131 -3.884 41.726 1.00 50.64 295 GLN A N 1
ATOM 2084 C CA . GLN A 1 295 ? 56.115 -3.704 43.172 1.00 55.25 295 GLN A CA 1
ATOM 2085 C C . GLN A 1 295 ? 54.967 -2.871 43.696 1.00 43.59 295 GLN A C 1
ATOM 2086 O O . GLN A 1 295 ? 54.418 -2.049 42.991 1.00 45.05 295 GLN A O 1
ATOM 2092 N N . GLY A 1 296 ? 54.657 -3.106 44.963 1.00 38.48 296 GLY A N 1
ATOM 2093 C CA . GLY A 1 296 ? 53.666 -2.352 45.693 1.00 36.07 296 GLY A CA 1
ATOM 2094 C C . GLY A 1 296 ? 52.271 -2.905 45.417 1.00 31.74 296 GLY A C 1
ATOM 2095 O O . GLY A 1 296 ? 52.116 -4.064 45.318 1.00 29.60 296 GLY A O 1
ATOM 2096 N N . TRP A 1 297 ? 51.248 -2.068 45.355 1.00 31.55 297 TRP A N 1
ATOM 2097 C CA . TRP A 1 297 ? 49.926 -2.618 45.148 1.00 32.61 297 TRP A CA 1
ATOM 2098 C C . TRP A 1 297 ? 49.737 -2.961 43.709 1.00 31.10 297 TRP A C 1
ATOM 2099 O O . TRP A 1 297 ? 49.986 -2.116 42.831 1.00 34.34 297 TRP A O 1
ATOM 2110 N N . VAL A 1 298 ? 49.372 -4.204 43.449 1.00 30.64 298 VAL A N 1
ATOM 2111 C CA . VAL A 1 298 ? 49.103 -4.608 42.063 1.00 33.15 298 VAL A CA 1
ATOM 2112 C C . VAL A 1 298 ? 47.769 -5.298 41.972 1.00 34.07 298 VAL A C 1
ATOM 2113 O O . VAL A 1 298 ? 47.160 -5.664 43.012 1.00 36.73 298 VAL A O 1
ATOM 2117 N N . HIS A 1 299 ? 47.317 -5.481 40.741 1.00 37.32 299 HIS A N 1
ATOM 2118 C CA . HIS A 1 299 ? 46.078 -6.205 40.421 1.00 39.87 299 HIS A CA 1
ATOM 2119 C C . HIS A 1 299 ? 46.383 -7.417 39.612 1.00 37.85 299 HIS A C 1
ATOM 2120 O O . HIS A 1 299 ? 46.325 -7.379 38.411 1.00 38.24 299 HIS A O 1
ATOM 2127 N N . PRO A 1 300 ? 46.742 -8.508 40.258 1.00 35.03 300 PRO A N 1
ATOM 2128 C CA . PRO A 1 300 ? 47.117 -9.608 39.393 1.00 33.70 300 PRO A CA 1
ATOM 2129 C C . PRO A 1 300 ? 45.917 -10.153 38.598 1.00 35.60 300 PRO A C 1
ATOM 2130 O O . PRO A 1 300 ? 44.759 -10.154 39.047 1.00 37.89 300 PRO A O 1
ATOM 2134 N N . GLU A 1 301 ? 46.291 -10.719 37.471 1.00 33.32 301 GLU A N 1
ATOM 2135 C CA . GLU A 1 301 ? 45.443 -11.240 36.437 1.00 36.83 301 GLU A CA 1
ATOM 2136 C C . GLU A 1 301 ? 45.157 -12.696 36.691 1.00 36.31 301 GLU A C 1
ATOM 2137 O O . GLU A 1 301 ? 46.028 -13.415 37.209 1.00 37.03 301 GLU A O 1
ATOM 2143 N N . TRP A 1 302 ? 43.930 -13.128 36.443 1.00 34.60 302 TRP A N 1
ATOM 2144 C CA . TRP A 1 302 ? 43.669 -14.570 36.287 1.00 35.76 302 TRP A CA 1
ATOM 2145 C C . TRP A 1 302 ? 42.972 -14.774 34.952 1.00 34.89 302 TRP A C 1
ATOM 2146 O O . TRP A 1 302 ? 42.165 -13.932 34.592 1.00 33.57 302 TRP A O 1
ATOM 2157 N N . GLU A 1 303 ? 43.395 -15.813 34.199 1.00 35.93 303 GLU A N 1
ATOM 2158 C CA . GLU A 1 303 ? 42.822 -16.186 32.865 1.00 34.50 303 GLU A CA 1
ATOM 2159 C C . GLU A 1 303 ? 42.661 -14.973 31.944 1.00 34.25 303 GLU A C 1
ATOM 2160 O O . GLU A 1 303 ? 41.627 -14.784 31.343 1.00 33.26 303 GLU A O 1
ATOM 2166 N N . TRP A 1 304 ? 43.730 -14.179 31.812 1.00 33.90 304 TRP A N 1
ATOM 2167 C CA . TRP A 1 304 ? 43.677 -12.951 31.032 1.00 33.49 304 TRP A CA 1
ATOM 2168 C C . TRP A 1 304 ? 43.320 -13.218 29.572 1.00 34.48 304 TRP A C 1
ATOM 2169 O O . TRP A 1 304 ? 42.620 -12.437 28.941 1.00 34.63 304 TRP A O 1
ATOM 2180 N N . ILE A 1 305 ? 43.767 -14.351 29.066 1.00 34.41 305 ILE A N 1
ATOM 2181 C CA . ILE A 1 305 ? 43.549 -14.708 27.689 1.00 33.29 305 ILE A CA 1
ATOM 2182 C C . ILE A 1 305 ? 42.052 -14.886 27.434 1.00 37.35 305 ILE A C 1
ATOM 2183 O O . ILE A 1 305 ? 41.494 -14.329 26.460 1.00 37.48 305 ILE A O 1
ATOM 2188 N N . ARG A 1 306 ? 41.382 -15.626 28.305 1.00 37.77 306 ARG A N 1
ATOM 2189 C CA . ARG A 1 306 ? 39.950 -15.849 28.151 1.00 38.43 306 ARG A CA 1
ATOM 2190 C C . ARG A 1 306 ? 39.169 -14.545 28.410 1.00 38.91 306 ARG A C 1
ATOM 2191 O O . ARG A 1 306 ? 38.288 -14.147 27.650 1.00 38.66 306 ARG A O 1
ATOM 2199 N N . ALA A 1 307 ? 39.507 -13.882 29.508 1.00 36.98 307 ALA A N 1
ATOM 2200 C CA . ALA A 1 307 ? 38.820 -12.639 29.850 1.00 36.62 307 ALA A CA 1
ATOM 2201 C C . ALA A 1 307 ? 38.912 -11.674 28.692 1.00 35.11 307 ALA A C 1
ATOM 2202 O O . ALA A 1 307 ? 38.026 -10.895 28.461 1.00 33.99 307 ALA A O 1
ATOM 2204 N N . SER A 1 308 ? 40.011 -11.722 27.946 1.00 36.08 308 SER A N 1
ATOM 2205 C CA . SER A 1 308 ? 40.194 -10.770 26.816 1.00 35.44 308 SER A CA 1
ATOM 2206 C C . SER A 1 308 ? 39.483 -11.150 25.504 1.00 37.47 308 SER A C 1
ATOM 2207 O O . SER A 1 308 ? 39.546 -10.420 24.526 1.00 37.98 308 SER A O 1
ATOM 2210 N N . GLY A 1 309 ? 38.871 -12.330 25.453 1.00 40.13 309 GLY A N 1
ATOM 2211 C CA . GLY A 1 309 ? 38.124 -12.770 24.277 1.00 39.68 309 GLY A CA 1
ATOM 2212 C C . GLY A 1 309 ? 38.868 -13.667 23.302 1.00 38.22 309 GLY A C 1
ATOM 2213 O O . GLY A 1 309 ? 38.268 -14.155 22.375 1.00 37.42 309 GLY A O 1
ATOM 2214 N N . TYR A 1 310 ? 40.133 -13.966 23.502 1.00 37.79 310 TYR A N 1
ATOM 2215 C CA . TYR A 1 310 ? 40.850 -14.738 22.497 1.00 39.07 310 TYR A CA 1
ATOM 2216 C C . TYR A 1 310 ? 40.320 -16.167 22.346 1.00 42.73 310 TYR A C 1
ATOM 2217 O O . TYR A 1 310 ? 40.251 -16.697 21.228 1.00 43.15 310 TYR A O 1
ATOM 2226 N N . TYR A 1 311 ? 39.920 -16.818 23.438 1.00 44.06 311 TYR A N 1
ATOM 2227 C CA . TYR A 1 311 ? 39.444 -18.209 23.295 1.00 43.72 311 TYR A CA 1
ATOM 2228 C C . TYR A 1 311 ? 38.162 -18.184 22.474 1.00 44.79 311 TYR A C 1
ATOM 2229 O O . TYR A 1 311 ? 37.958 -18.994 21.586 1.00 44.53 311 TYR A O 1
ATOM 2238 N N . HIS A 1 312 ? 37.257 -17.270 22.791 1.00 45.54 312 HIS A N 1
ATOM 2239 C CA . HIS A 1 312 ? 35.966 -17.252 22.098 1.00 47.95 312 HIS A CA 1
ATOM 2240 C C . HIS A 1 312 ? 36.081 -16.836 20.628 1.00 48.88 312 HIS A C 1
ATOM 2241 O O . HIS A 1 312 ? 35.398 -17.418 19.770 1.00 53.55 312 HIS A O 1
ATOM 2248 N N . GLN A 1 313 ? 36.933 -15.836 20.373 1.00 46.73 313 GLN A N 1
ATOM 2249 C CA . GLN A 1 313 ? 37.240 -15.387 19.065 1.00 47.10 313 GLN A CA 1
ATOM 2250 C C . GLN A 1 313 ? 37.729 -16.541 18.203 1.00 47.59 313 GLN A C 1
ATOM 2251 O O . GLN A 1 313 ? 37.087 -16.949 17.221 1.00 48.05 313 GLN A O 1
ATOM 2257 N N . ASP A 1 314 ? 38.852 -17.091 18.598 1.00 45.72 314 ASP A N 1
ATOM 2258 C CA . ASP A 1 314 ? 39.453 -18.137 17.834 1.00 47.30 314 ASP A CA 1
ATOM 2259 C C . ASP A 1 314 ? 38.510 -19.326 17.665 1.00 51.01 314 ASP A C 1
ATOM 2260 O O . ASP A 1 314 ? 38.450 -19.912 16.584 1.00 51.19 314 ASP A O 1
ATOM 2265 N N . GLY A 1 315 ? 37.759 -19.657 18.714 1.00 51.51 315 GLY A N 1
ATOM 2266 C CA . GLY A 1 315 ? 36.713 -20.673 18.637 1.00 52.69 315 GLY A CA 1
ATOM 2267 C C . GLY A 1 315 ? 35.707 -20.388 17.555 1.00 55.24 315 GLY A C 1
ATOM 2268 O O . GLY A 1 315 ? 35.378 -21.262 16.775 1.00 57.67 315 GLY A O 1
ATOM 2269 N N . THR A 1 316 ? 35.238 -19.151 17.467 1.00 55.98 316 THR A N 1
ATOM 2270 C CA . THR A 1 316 ? 34.316 -18.778 16.376 1.00 58.52 316 THR A CA 1
ATOM 2271 C C . THR A 1 316 ? 34.895 -19.004 14.994 1.00 57.02 316 THR A C 1
ATOM 2272 O O . THR A 1 316 ? 34.190 -19.453 14.055 1.00 62.09 316 THR A O 1
ATOM 2276 N N . VAL A 1 317 ? 36.171 -18.666 14.864 1.00 54.42 317 VAL A N 1
ATOM 2277 C CA . VAL A 1 317 ? 36.886 -18.822 13.597 1.00 54.99 317 VAL A CA 1
ATOM 2278 C C . VAL A 1 317 ? 37.107 -20.284 13.305 1.00 56.34 317 VAL A C 1
ATOM 2279 O O . VAL A 1 317 ? 36.899 -20.705 12.178 1.00 60.62 317 VAL A O 1
ATOM 2283 N N . ILE A 1 318 ? 37.458 -21.080 14.309 1.00 56.18 318 ILE A N 1
ATOM 2284 C CA . ILE A 1 318 ? 37.618 -22.515 14.101 1.00 57.00 318 ILE A CA 1
ATOM 2285 C C . ILE A 1 318 ? 36.296 -23.145 13.687 1.00 58.55 318 ILE A C 1
ATOM 2286 O O . ILE A 1 318 ? 36.261 -23.956 12.791 1.00 60.17 318 ILE A O 1
ATOM 2291 N N . GLU A 1 319 ? 35.203 -22.728 14.289 1.00 63.46 319 GLU A N 1
ATOM 2292 C CA . GLU A 1 319 ? 33.901 -23.206 13.841 1.00 69.93 319 GLU A CA 1
ATOM 2293 C C . GLU A 1 319 ? 33.504 -22.710 12.470 1.00 66.77 319 GLU A C 1
ATOM 2294 O O . GLU A 1 319 ? 32.818 -23.428 11.748 1.00 66.49 319 GLU A O 1
ATOM 2300 N N . ALA A 1 320 ? 33.878 -21.486 12.115 1.00 62.69 320 ALA A N 1
ATOM 2301 C CA . ALA A 1 320 ? 33.480 -20.990 10.788 1.00 63.20 320 ALA A CA 1
ATOM 2302 C C . ALA A 1 320 ? 34.177 -21.801 9.707 1.00 63.70 320 ALA A C 1
ATOM 2303 O O . ALA A 1 320 ? 33.587 -22.152 8.714 1.00 69.71 320 ALA A O 1
ATOM 2305 N N . VAL A 1 321 ? 35.427 -22.145 9.927 1.00 62.13 321 VAL A N 1
ATOM 2306 C CA . VAL A 1 321 ? 36.154 -22.948 8.995 1.00 62.34 321 VAL A CA 1
ATOM 2307 C C . VAL A 1 321 ? 35.723 -24.419 9.011 1.00 65.83 321 VAL A C 1
ATOM 2308 O O . VAL A 1 321 ? 35.428 -25.000 7.961 1.00 66.82 321 VAL A O 1
ATOM 2312 N N . GLY A 1 322 ? 35.729 -25.012 10.198 1.00 68.39 322 GLY A N 1
ATOM 2313 C CA . GLY A 1 322 ? 35.385 -26.406 10.411 1.00 71.68 322 GLY A CA 1
ATOM 2314 C C . GLY A 1 322 ? 34.020 -26.787 9.896 1.00 77.51 322 GLY A C 1
ATOM 2315 O O . GLY A 1 322 ? 33.892 -27.842 9.287 1.00 80.33 322 GLY A O 1
ATOM 2316 N N . GLN A 1 323 ? 33.003 -25.958 10.136 1.00 83.72 323 GLN A N 1
ATOM 2317 C CA . GLN A 1 323 ? 31.665 -26.196 9.539 1.00 92.59 323 GLN A CA 1
ATOM 2318 C C . GLN A 1 323 ? 30.889 -24.986 9.029 1.00 94.68 323 GLN A C 1
ATOM 2319 O O . GLN A 1 323 ? 29.701 -24.861 9.336 1.00 101.52 323 GLN A O 1
ATOM 2325 N N . GLY A 1 324 ? 31.513 -24.121 8.233 1.00 94.99 324 GLY A N 1
ATOM 2326 C CA . GLY A 1 324 ? 30.794 -23.028 7.596 1.00 94.80 324 GLY A CA 1
ATOM 2327 C C . GLY A 1 324 ? 29.721 -22.381 8.457 1.00 98.92 324 GLY A C 1
ATOM 2328 O O . GLY A 1 324 ? 28.688 -22.018 7.929 1.00 102.11 324 GLY A O 1
ATOM 2329 N N . ILE A 1 325 ? 29.918 -22.290 9.779 1.00 103.50 325 ILE A N 1
ATOM 2330 C CA . ILE A 1 325 ? 29.097 -21.395 10.619 1.00 107.90 325 ILE A CA 1
ATOM 2331 C C . ILE A 1 325 ? 29.579 -19.982 10.287 1.00 108.52 325 ILE A C 1
ATOM 2332 O O . ILE A 1 325 ? 30.760 -19.728 10.379 1.00 110.11 325 ILE A O 1
ATOM 2337 N N . PRO A 1 326 ? 28.681 -19.071 9.860 1.00 107.44 326 PRO A N 1
ATOM 2338 C CA . PRO A 1 326 ? 29.205 -17.756 9.493 1.00 98.40 326 PRO A CA 1
ATOM 2339 C C . PRO A 1 326 ? 29.731 -17.035 10.727 1.00 88.99 326 PRO A C 1
ATOM 2340 O O . PRO A 1 326 ? 29.276 -17.287 11.836 1.00 82.54 326 PRO A O 1
ATOM 2344 N N . LEU A 1 327 ? 30.696 -16.154 10.546 1.00 80.95 327 LEU A N 1
ATOM 2345 C CA . LEU A 1 327 ? 31.190 -15.373 11.656 1.00 72.28 327 LEU A CA 1
ATOM 2346 C C . LEU A 1 327 ? 30.142 -14.415 12.180 1.00 73.39 327 LEU A C 1
ATOM 2347 O O . LEU A 1 327 ? 29.466 -13.773 11.430 1.00 74.28 327 LEU A O 1
ATOM 2352 N N . THR A 1 328 ? 30.073 -14.296 13.499 1.00 82.78 328 THR A N 1
ATOM 2353 C CA . THR A 1 328 ? 29.170 -13.372 14.152 1.00 80.50 328 THR A CA 1
ATOM 2354 C C . THR A 1 328 ? 29.696 -11.939 13.959 1.00 74.07 328 THR A C 1
ATOM 2355 O O . THR A 1 328 ? 28.912 -11.014 13.824 1.00 76.41 328 THR A O 1
ATOM 2359 N N . HIS A 1 329 ? 31.022 -11.772 13.940 1.00 62.87 329 HIS A N 1
ATOM 2360 C CA . HIS A 1 329 ? 31.654 -10.470 13.805 1.00 57.78 329 HIS A CA 1
ATOM 2361 C C . HIS A 1 329 ? 32.589 -10.544 12.609 1.00 57.18 329 HIS A C 1
ATOM 2362 O O . HIS A 1 329 ? 33.731 -11.020 12.739 1.00 51.47 329 HIS A O 1
ATOM 2369 N N . GLY A 1 330 ? 32.119 -10.063 11.432 1.00 57.08 330 GLY A N 1
ATOM 2370 C CA . GLY A 1 330 ? 32.856 -10.230 10.194 1.00 54.39 330 GLY A CA 1
ATOM 2371 C C . GLY A 1 330 ? 33.881 -9.175 9.849 1.00 53.49 330 GLY A C 1
ATOM 2372 O O . GLY A 1 330 ? 33.912 -8.127 10.453 1.00 52.51 330 GLY A O 1
ATOM 2373 N N . PRO A 1 331 ? 34.695 -9.436 8.819 1.00 54.47 331 PRO A N 1
ATOM 2374 C CA . PRO A 1 331 ? 35.611 -8.418 8.341 1.00 55.74 331 PRO A CA 1
ATOM 2375 C C . PRO A 1 331 ? 35.001 -7.101 7.799 1.00 55.28 331 PRO A C 1
ATOM 2376 O O . PRO A 1 331 ? 35.692 -6.085 7.797 1.00 54.90 331 PRO A O 1
ATOM 2380 N N . ALA A 1 332 ? 33.744 -7.090 7.375 1.00 57.61 332 ALA A N 1
ATOM 2381 C CA . ALA A 1 332 ? 33.071 -5.801 7.069 1.00 57.07 332 ALA A CA 1
ATOM 2382 C C . ALA A 1 332 ? 33.226 -4.856 8.297 1.00 55.39 332 ALA A C 1
ATOM 2383 O O . ALA A 1 332 ? 33.438 -3.670 8.158 1.00 53.61 332 ALA A O 1
ATOM 2385 N N . GLU A 1 333 ? 33.166 -5.397 9.509 1.00 55.96 333 GLU A N 1
ATOM 2386 C CA . GLU A 1 333 ? 33.386 -4.543 10.713 1.00 56.03 333 GLU A CA 1
ATOM 2387 C C . GLU A 1 333 ? 34.786 -3.953 10.761 1.00 50.50 333 GLU A C 1
ATOM 2388 O O . GLU A 1 333 ? 34.975 -2.851 11.249 1.00 50.16 333 GLU A O 1
ATOM 2394 N N . ALA A 1 334 ? 35.755 -4.648 10.193 1.00 48.78 334 ALA A N 1
ATOM 2395 C CA . ALA A 1 334 ? 37.081 -4.081 10.054 1.00 48.17 334 ALA A CA 1
ATOM 2396 C C . ALA A 1 334 ? 37.152 -2.985 8.986 1.00 48.31 334 ALA A C 1
ATOM 2397 O O . ALA A 1 334 ? 37.940 -2.051 9.100 1.00 50.71 334 ALA A O 1
ATOM 2399 N N . LEU A 1 335 ? 36.307 -3.056 7.978 1.00 48.99 335 LEU A N 1
ATOM 2400 C CA . LEU A 1 335 ? 36.290 -2.002 6.952 1.00 49.70 335 LEU A CA 1
ATOM 2401 C C . LEU A 1 335 ? 35.701 -0.744 7.583 1.00 49.16 335 LEU A C 1
ATOM 2402 O O . LEU A 1 335 ? 36.185 0.390 7.352 1.00 49.44 335 LEU A O 1
ATOM 2407 N N . ALA A 1 336 ? 34.633 -0.931 8.351 1.00 48.28 336 ALA A N 1
ATOM 2408 C CA . ALA A 1 336 ? 33.946 0.206 8.952 1.00 50.08 336 ALA A CA 1
ATOM 2409 C C . ALA A 1 336 ? 34.926 0.916 9.932 1.00 51.68 336 ALA A C 1
ATOM 2410 O O . ALA A 1 336 ? 35.017 2.154 9.946 1.00 51.33 336 ALA A O 1
ATOM 2412 N N . SER A 1 337 ? 35.692 0.129 10.693 1.00 48.71 337 SER A N 1
ATOM 2413 C CA . SER A 1 337 ? 36.574 0.741 11.640 1.00 48.59 337 SER A CA 1
ATOM 2414 C C . SER A 1 337 ? 37.762 1.349 10.956 1.00 49.43 337 SER A C 1
ATOM 2415 O O . SER A 1 337 ? 38.253 2.396 11.401 1.00 53.23 337 SER A O 1
ATOM 2418 N N . ALA A 1 338 ? 38.240 0.724 9.891 1.00 50.38 338 ALA A N 1
ATOM 2419 C CA . ALA A 1 338 ? 39.332 1.321 9.103 1.00 49.20 338 ALA A CA 1
ATOM 2420 C C . ALA A 1 338 ? 38.925 2.673 8.549 1.00 50.25 338 ALA A C 1
ATOM 2421 O O . ALA A 1 338 ? 39.706 3.622 8.564 1.00 52.10 338 ALA A O 1
ATOM 2423 N N . ARG A 1 339 ? 37.692 2.778 8.080 1.00 52.86 339 ARG A N 1
ATOM 2424 C CA . ARG A 1 339 ? 37.205 4.039 7.498 1.00 55.97 339 ARG A CA 1
ATOM 2425 C C . ARG A 1 339 ? 37.161 5.085 8.581 1.00 52.37 339 ARG A C 1
ATOM 2426 O O . ARG A 1 339 ? 37.562 6.230 8.370 1.00 51.65 339 ARG A O 1
ATOM 2434 N N . VAL A 1 340 ? 36.713 4.685 9.763 1.00 49.04 340 VAL A N 1
ATOM 2435 C CA . VAL A 1 340 ? 36.642 5.614 10.884 1.00 47.89 340 VAL A CA 1
ATOM 2436 C C . VAL A 1 340 ? 38.024 6.192 11.262 1.00 45.43 340 VAL A C 1
ATOM 2437 O O . VAL A 1 340 ? 38.160 7.390 11.479 1.00 43.48 340 VAL A O 1
ATOM 2441 N N . LEU A 1 341 ? 39.034 5.331 11.318 1.00 44.56 341 LEU A N 1
ATOM 2442 C CA . LEU A 1 341 ? 40.363 5.743 11.713 1.00 45.13 341 LEU A CA 1
ATOM 2443 C C . LEU A 1 341 ? 40.952 6.619 10.647 1.00 47.47 341 LEU A C 1
ATOM 2444 O O . LEU A 1 341 ? 41.411 7.726 10.968 1.00 48.82 341 LEU A O 1
ATOM 2449 N N . ALA A 1 342 ? 40.952 6.146 9.389 1.00 47.50 342 ALA A N 1
ATOM 2450 C CA . ALA A 1 342 ? 41.396 6.982 8.310 1.00 51.19 342 ALA A CA 1
ATOM 2451 C C . ALA A 1 342 ? 40.735 8.354 8.369 1.00 48.99 342 ALA A C 1
ATOM 2452 O O . ALA A 1 342 ? 41.392 9.361 8.209 1.00 52.14 342 ALA A O 1
ATOM 2454 N N . THR A 1 343 ? 39.439 8.420 8.635 1.00 48.02 343 THR A N 1
ATOM 2455 C CA . THR A 1 343 ? 38.799 9.725 8.746 1.00 47.27 343 THR A CA 1
ATOM 2456 C C . THR A 1 343 ? 39.246 10.483 10.006 1.00 44.51 343 THR A C 1
ATOM 2457 O O . THR A 1 343 ? 39.283 11.706 10.040 1.00 42.08 343 THR A O 1
ATOM 2461 N N . GLY A 1 344 ? 39.538 9.749 11.063 1.00 44.51 344 GLY A N 1
ATOM 2462 C CA . GLY A 1 344 ? 40.097 10.377 12.283 1.00 42.42 344 GLY A CA 1
ATOM 2463 C C . GLY A 1 344 ? 41.428 11.037 11.993 1.00 42.49 344 GLY A C 1
ATOM 2464 O O . GLY A 1 344 ? 41.646 12.207 12.385 1.00 39.97 344 GLY A O 1
ATOM 2465 N N . TYR A 1 345 ? 42.283 10.340 11.231 1.00 42.70 345 TYR A N 1
ATOM 2466 C CA . TYR A 1 345 ? 43.597 10.901 10.853 1.00 44.71 345 TYR A CA 1
ATOM 2467 C C . TYR A 1 345 ? 43.464 12.173 10.042 1.00 45.97 345 TYR A C 1
ATOM 2468 O O . TYR A 1 345 ? 44.204 13.167 10.265 1.00 45.69 345 TYR A O 1
ATOM 2477 N N . ARG A 1 346 ? 42.485 12.172 9.145 1.00 46.65 346 ARG A N 1
ATOM 2478 C CA . ARG A 1 346 ? 42.212 13.354 8.353 1.00 49.67 346 ARG A CA 1
ATOM 2479 C C . ARG A 1 346 ? 41.597 14.470 9.190 1.00 46.91 346 ARG A C 1
ATOM 2480 O O . ARG A 1 346 ? 41.921 15.661 9.033 1.00 46.21 346 ARG A O 1
ATOM 2488 N N . SER A 1 347 ? 40.684 14.111 10.062 1.00 46.00 347 SER A N 1
ATOM 2489 C CA . SER A 1 347 ? 40.081 15.126 10.944 1.00 48.70 347 SER A CA 1
ATOM 2490 C C . SER A 1 347 ? 41.155 15.879 11.781 1.00 46.40 347 SER A C 1
ATOM 2491 O O . SER A 1 347 ? 41.110 17.097 11.940 1.00 47.46 347 SER A O 1
ATOM 2494 N N . HIS A 1 348 ? 42.126 15.135 12.272 1.00 45.47 348 HIS A N 1
ATOM 2495 C CA . HIS A 1 348 ? 43.237 15.730 12.971 1.00 45.61 348 HIS A CA 1
ATOM 2496 C C . HIS A 1 348 ? 43.994 16.680 12.050 1.00 45.03 348 HIS A C 1
ATOM 2497 O O . HIS A 1 348 ? 44.236 17.813 12.431 1.00 43.46 348 HIS A O 1
ATOM 2504 N N . ALA A 1 349 ? 44.363 16.216 10.868 1.00 43.89 349 ALA A N 1
ATOM 2505 C CA . ALA A 1 349 ? 45.104 17.053 9.944 1.00 47.77 349 ALA A CA 1
ATOM 2506 C C . ALA A 1 349 ? 44.382 18.345 9.624 1.00 48.54 349 ALA A C 1
ATOM 2507 O O . ALA A 1 349 ? 44.995 19.418 9.544 1.00 47.50 349 ALA A O 1
ATOM 2509 N N . GLU A 1 350 ? 43.081 18.244 9.384 1.00 50.33 350 GLU A N 1
ATOM 2510 C CA . GLU A 1 350 ? 42.347 19.430 8.896 1.00 53.06 350 GLU A CA 1
ATOM 2511 C C . GLU A 1 350 ? 41.739 20.157 10.074 1.00 50.98 350 GLU A C 1
ATOM 2512 O O . GLU A 1 350 ? 41.202 21.206 9.908 1.00 51.79 350 GLU A O 1
ATOM 2518 N N . GLY A 1 351 ? 41.825 19.576 11.269 1.00 50.10 351 GLY A N 1
ATOM 2519 C CA . GLY A 1 351 ? 41.227 20.194 12.471 1.00 46.53 351 GLY A CA 1
ATOM 2520 C C . GLY A 1 351 ? 39.765 20.427 12.370 1.00 44.90 351 GLY A C 1
ATOM 2521 O O . GLY A 1 351 ? 39.299 21.432 12.806 1.00 46.19 351 GLY A O 1
ATOM 2522 N N . ARG A 1 352 ? 39.028 19.509 11.771 1.00 45.71 352 ARG A N 1
ATOM 2523 C CA . ARG A 1 352 ? 37.580 19.640 11.713 1.00 47.93 352 ARG A CA 1
ATOM 2524 C C . ARG A 1 352 ? 36.918 18.321 11.826 1.00 46.70 352 ARG A C 1
ATOM 2525 O O . ARG A 1 352 ? 37.537 17.286 11.550 1.00 45.36 352 ARG A O 1
ATOM 2533 N N . VAL A 1 353 ? 35.613 18.404 12.075 1.00 46.36 353 VAL A N 1
ATOM 2534 C CA . VAL A 1 353 ? 34.747 17.258 12.051 1.00 49.10 353 VAL A CA 1
ATOM 2535 C C . VAL A 1 353 ? 34.371 16.858 10.619 1.00 52.45 353 VAL A C 1
ATOM 2536 O O . VAL A 1 353 ? 33.887 17.685 9.843 1.00 59.33 353 VAL A O 1
ATOM 2540 N N . LEU A 1 354 ? 34.597 15.591 10.268 1.00 53.47 354 LEU A N 1
ATOM 2541 C CA . LEU A 1 354 ? 34.398 15.082 8.919 1.00 53.75 354 LEU A CA 1
ATOM 2542 C C . LEU A 1 354 ? 33.362 13.965 8.818 1.00 57.94 354 LEU A C 1
ATOM 2543 O O . LEU A 1 354 ? 33.239 13.149 9.749 1.00 53.76 354 LEU A O 1
ATOM 2548 N N . ARG A 1 355 ? 32.662 13.876 7.666 1.00 58.68 355 ARG A N 1
ATOM 2549 C CA . ARG A 1 355 ? 31.848 12.670 7.342 1.00 60.20 355 ARG A CA 1
ATOM 2550 C C . ARG A 1 355 ? 32.801 11.546 6.944 1.00 56.85 355 ARG A C 1
ATOM 2551 O O . ARG A 1 355 ? 33.930 11.829 6.565 1.00 55.23 355 ARG A O 1
ATOM 2559 N N . LEU A 1 356 ? 32.362 10.290 6.992 1.00 56.40 356 LEU A N 1
ATOM 2560 C CA . LEU A 1 356 ? 33.215 9.179 6.502 1.00 58.78 356 LEU A CA 1
ATOM 2561 C C . LEU A 1 356 ? 33.723 9.352 5.070 1.00 62.22 356 LEU A C 1
ATOM 2562 O O . LEU A 1 356 ? 34.821 8.916 4.739 1.00 63.77 356 LEU A O 1
ATOM 2567 N N . SER A 1 357 ? 32.932 10.011 4.234 1.00 66.14 357 SER A N 1
ATOM 2568 C CA . SER A 1 357 ? 33.382 10.354 2.896 1.00 66.51 357 SER A CA 1
ATOM 2569 C C . SER A 1 357 ? 34.649 11.232 2.886 1.00 67.58 357 SER A C 1
ATOM 2570 O O . SER A 1 357 ? 35.366 11.248 1.894 1.00 66.79 357 SER A O 1
ATOM 2573 N N . GLY A 1 358 ? 34.909 11.983 3.962 1.00 67.62 358 GLY A N 1
ATOM 2574 C CA . GLY A 1 358 ? 36.031 12.922 3.987 1.00 64.44 358 GLY A CA 1
ATOM 2575 C C . GLY A 1 358 ? 35.563 14.355 3.917 1.00 67.30 358 GLY A C 1
ATOM 2576 O O . GLY A 1 358 ? 36.346 15.290 4.161 1.00 68.65 358 GLY A O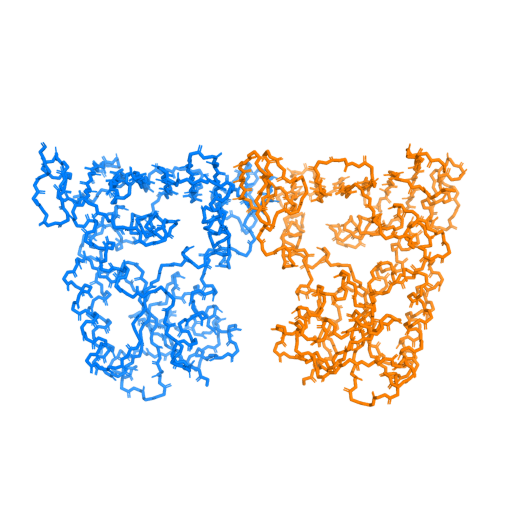 1
ATOM 2577 N N . ALA A 1 359 ? 34.287 14.548 3.575 1.00 66.36 359 ALA A N 1
ATOM 2578 C CA . ALA A 1 359 ? 33.729 15.890 3.464 1.00 66.82 359 ALA A CA 1
ATOM 2579 C C . ALA A 1 359 ? 33.643 16.458 4.858 1.00 63.30 359 ALA A C 1
ATOM 2580 O O . ALA A 1 359 ? 33.379 15.719 5.769 1.00 63.77 359 ALA A O 1
ATOM 2582 N N . PRO A 1 360 ? 33.826 17.783 5.013 1.00 65.75 360 PRO A N 1
ATOM 2583 C CA . PRO A 1 360 ? 33.454 18.435 6.296 1.00 66.37 360 PRO A CA 1
ATOM 2584 C C . PRO A 1 360 ? 31.961 18.428 6.574 1.00 67.59 360 PRO A C 1
ATOM 2585 O O . PRO A 1 360 ? 31.196 18.619 5.684 1.00 66.54 360 PRO A O 1
ATOM 2589 N N . VAL A 1 361 ? 31.563 18.223 7.821 1.00 74.80 361 VAL A N 1
ATOM 2590 C CA . VAL A 1 361 ? 30.170 18.391 8.210 1.00 77.15 361 VAL A CA 1
ATOM 2591 C C . VAL A 1 361 ? 29.705 19.874 8.124 1.00 78.48 361 VAL A C 1
ATOM 2592 O O . VAL A 1 361 ? 28.647 20.115 7.564 1.00 74.21 361 VAL A O 1
ATOM 2596 N N . GLY A 1 362 ? 30.470 20.836 8.668 1.00 78.36 362 GLY A N 1
ATOM 2597 C CA . GLY A 1 362 ? 30.035 22.247 8.740 1.00 82.82 362 GLY A CA 1
ATOM 2598 C C . GLY A 1 362 ? 29.020 22.537 9.855 1.00 84.40 362 GLY A C 1
ATOM 2599 O O . GLY A 1 362 ? 28.109 23.384 9.708 1.00 80.99 362 GLY A O 1
ATOM 2600 N N . PRO B 1 4 ? 34.559 -41.762 26.963 1.00 67.46 4 PRO B N 1
ATOM 2601 C CA . PRO B 1 4 ? 33.451 -40.750 27.164 1.00 66.23 4 PRO B CA 1
ATOM 2602 C C . PRO B 1 4 ? 32.609 -41.069 28.472 1.00 67.71 4 PRO B C 1
ATOM 2603 O O . PRO B 1 4 ? 31.859 -42.057 28.512 1.00 66.95 4 PRO B O 1
ATOM 2607 N N . VAL B 1 5 ? 32.723 -40.217 29.493 1.00 58.51 5 VAL B N 1
ATOM 2608 C CA . VAL B 1 5 ? 32.210 -40.517 30.805 1.00 55.08 5 VAL B CA 1
ATOM 2609 C C . VAL B 1 5 ? 30.686 -40.244 30.953 1.00 55.44 5 VAL B C 1
ATOM 2610 O O . VAL B 1 5 ? 30.189 -39.115 30.791 1.00 51.16 5 VAL B O 1
ATOM 2614 N N . ARG B 1 6 ? 29.933 -41.269 31.298 1.00 54.53 6 ARG B N 1
ATOM 2615 C CA . ARG B 1 6 ? 28.502 -41.138 31.185 1.00 59.69 6 ARG B CA 1
ATOM 2616 C C . ARG B 1 6 ? 27.978 -40.765 32.556 1.00 55.12 6 ARG B C 1
ATOM 2617 O O . ARG B 1 6 ? 28.224 -41.484 33.530 1.00 56.66 6 ARG B O 1
ATOM 2625 N N . VAL B 1 7 ? 27.261 -39.646 32.629 1.00 53.47 7 VAL B N 1
ATOM 2626 C CA . VAL B 1 7 ? 27.020 -38.974 33.898 1.00 53.61 7 VAL B CA 1
ATOM 2627 C C . VAL B 1 7 ? 25.551 -38.937 34.288 1.00 54.25 7 VAL B C 1
ATOM 2628 O O . VAL B 1 7 ? 24.688 -38.691 33.464 1.00 55.44 7 VAL B O 1
ATOM 2632 N N . GLY B 1 8 ? 25.253 -39.184 35.548 1.00 52.26 8 GLY B N 1
ATOM 2633 C CA . GLY B 1 8 ? 23.862 -39.024 35.973 1.00 53.18 8 GLY B CA 1
ATOM 2634 C C . GLY B 1 8 ? 23.811 -37.939 37.015 1.00 52.36 8 GLY B C 1
ATOM 2635 O O . GLY B 1 8 ? 24.666 -37.891 37.896 1.00 51.70 8 GLY B O 1
ATOM 2636 N N . VAL B 1 9 ? 22.829 -37.065 36.910 1.00 51.03 9 VAL B N 1
ATOM 2637 C CA . VAL B 1 9 ? 22.606 -36.026 37.890 1.00 49.55 9 VAL B CA 1
ATOM 2638 C C . VAL B 1 9 ? 21.425 -36.390 38.762 1.00 51.82 9 VAL B C 1
ATOM 2639 O O . VAL B 1 9 ? 20.317 -36.703 38.272 1.00 53.51 9 VAL B O 1
ATOM 2643 N N . VAL B 1 10 ? 21.635 -36.306 40.064 1.00 52.00 10 VAL B N 1
ATOM 2644 C CA . VAL B 1 10 ? 20.635 -36.750 41.013 1.00 53.27 10 VAL B CA 1
ATOM 2645 C C . VAL B 1 10 ? 20.204 -35.524 41.824 1.00 55.34 10 VAL B C 1
ATOM 2646 O O . VAL B 1 10 ? 20.961 -35.010 42.675 1.00 54.37 10 VAL B O 1
ATOM 2650 N N . GLY B 1 11 ? 18.980 -35.079 41.614 1.00 59.80 11 GLY B N 1
ATOM 2651 C CA . GLY B 1 11 ? 18.528 -33.801 42.172 1.00 64.24 11 GLY B CA 1
ATOM 2652 C C . GLY B 1 11 ? 18.569 -32.693 41.112 1.00 66.11 11 GLY B C 1
ATOM 2653 O O . GLY B 1 11 ? 19.589 -32.067 40.889 1.00 63.19 11 GLY B O 1
ATOM 2654 N N . ALA B 1 12 ? 17.429 -32.419 40.504 1.00 65.95 12 ALA B N 1
ATOM 2655 C CA . ALA B 1 12 ? 17.359 -31.471 39.419 1.00 65.44 12 ALA B CA 1
ATOM 2656 C C . ALA B 1 12 ? 16.887 -30.115 39.908 1.00 65.48 12 ALA B C 1
ATOM 2657 O O . ALA B 1 12 ? 15.918 -29.550 39.401 1.00 69.19 12 ALA B O 1
ATOM 2659 N N . GLY B 1 13 ? 17.551 -29.589 40.912 1.00 61.27 13 GLY B N 1
ATOM 2660 C CA . GLY B 1 13 ? 17.276 -28.238 41.363 1.00 61.34 13 GLY B CA 1
ATOM 2661 C C . GLY B 1 13 ? 18.450 -27.366 40.942 1.00 63.43 13 GLY B C 1
ATOM 2662 O O . GLY B 1 13 ? 19.031 -27.526 39.853 1.00 59.93 13 GLY B O 1
ATOM 2663 N N . PHE B 1 14 ? 18.862 -26.489 41.856 1.00 64.08 14 PHE B N 1
ATOM 2664 C CA . PHE B 1 14 ? 19.733 -25.407 41.474 1.00 61.56 14 PHE B CA 1
ATOM 2665 C C . PHE B 1 14 ? 21.097 -25.957 41.095 1.00 57.52 14 PHE B C 1
ATOM 2666 O O . PHE B 1 14 ? 21.539 -25.777 39.975 1.00 57.89 14 PHE B O 1
ATOM 2674 N N . MET B 1 15 ? 21.719 -26.702 41.992 1.00 53.59 15 MET B N 1
ATOM 2675 C CA . MET B 1 15 ? 23.021 -27.293 41.675 1.00 52.06 15 MET B CA 1
ATOM 2676 C C . MET B 1 15 ? 22.980 -28.440 40.686 1.00 49.65 15 MET B C 1
ATOM 2677 O O . MET B 1 15 ? 23.873 -28.576 39.924 1.00 48.28 15 MET B O 1
ATOM 2682 N N . GLY B 1 16 ? 21.942 -29.244 40.658 1.00 52.42 16 GLY B N 1
ATOM 2683 C CA . GLY B 1 16 ? 21.786 -30.166 39.494 1.00 53.10 16 GLY B CA 1
ATOM 2684 C C . GLY B 1 16 ? 21.823 -29.448 38.135 1.00 53.18 16 GLY B C 1
ATOM 2685 O O . GLY B 1 16 ? 22.448 -29.927 37.193 1.00 50.88 16 GLY B O 1
ATOM 2686 N N . GLY B 1 17 ? 21.187 -28.280 38.069 1.00 53.38 17 GLY B N 1
ATOM 2687 C CA . GLY B 1 17 ? 21.305 -27.382 36.912 1.00 55.31 17 GLY B CA 1
ATOM 2688 C C . GLY B 1 17 ? 22.681 -26.849 36.543 1.00 54.59 17 GLY B C 1
ATOM 2689 O O . GLY B 1 17 ? 23.065 -26.808 35.370 1.00 54.51 17 GLY B O 1
ATOM 2690 N N . VAL B 1 18 ? 23.436 -26.462 37.554 1.00 52.66 18 VAL B N 1
ATOM 2691 C CA . VAL B 1 18 ? 24.789 -26.007 37.354 1.00 51.10 18 VAL B CA 1
ATOM 2692 C C . VAL B 1 18 ? 25.662 -27.161 36.829 1.00 49.91 18 VAL B C 1
ATOM 2693 O O . VAL B 1 18 ? 26.334 -27.041 35.839 1.00 49.57 18 VAL B O 1
ATOM 2697 N N . HIS B 1 19 ? 25.654 -28.289 37.521 1.00 50.91 19 HIS B N 1
ATOM 2698 C CA . HIS B 1 19 ? 26.427 -29.452 37.099 1.00 49.77 19 HIS B CA 1
ATOM 2699 C C . HIS B 1 19 ? 25.981 -30.020 35.741 1.00 52.07 19 HIS B C 1
ATOM 2700 O O . HIS B 1 19 ? 26.811 -30.437 34.936 1.00 51.01 19 HIS B O 1
ATOM 2707 N N . ALA B 1 20 ? 24.667 -30.033 35.482 1.00 51.27 20 ALA B N 1
ATOM 2708 C CA . ALA B 1 20 ? 24.179 -30.434 34.166 1.00 53.06 20 ALA B CA 1
ATOM 2709 C C . ALA B 1 20 ? 24.766 -29.556 33.046 1.00 52.82 20 ALA B C 1
ATOM 2710 O O . ALA B 1 20 ? 25.194 -30.080 32.023 1.00 51.94 20 ALA B O 1
ATOM 2712 N N . GLU B 1 21 ? 24.809 -28.238 33.242 1.00 52.50 21 GLU B N 1
ATOM 2713 C CA . GLU B 1 21 ? 25.418 -27.337 32.242 1.00 52.51 21 GLU B CA 1
ATOM 2714 C C . GLU B 1 21 ? 26.898 -27.699 32.042 1.00 51.68 21 GLU B C 1
ATOM 2715 O O . GLU B 1 21 ? 27.340 -27.804 30.941 1.00 51.37 21 GLU B O 1
ATOM 2721 N N . VAL B 1 22 ? 27.692 -27.905 33.111 1.00 51.55 22 VAL B N 1
ATOM 2722 C CA . VAL B 1 22 ? 29.116 -28.148 32.862 1.00 49.46 22 VAL B CA 1
ATOM 2723 C C . VAL B 1 22 ? 29.363 -29.498 32.299 1.00 49.39 22 VAL B C 1
ATOM 2724 O O . VAL B 1 22 ? 30.251 -29.667 31.476 1.00 50.65 22 VAL B O 1
ATOM 2728 N N . VAL B 1 23 ? 28.545 -30.451 32.687 1.00 51.44 23 VAL B N 1
ATOM 2729 C CA . VAL B 1 23 ? 28.634 -31.763 32.073 1.00 52.99 23 VAL B CA 1
ATOM 2730 C C . VAL B 1 23 ? 28.278 -31.732 30.563 1.00 51.94 23 VAL B C 1
ATOM 2731 O O . VAL B 1 23 ? 29.024 -32.267 29.732 1.00 53.28 23 VAL B O 1
ATOM 2735 N N . ALA B 1 24 ? 27.187 -31.082 30.209 1.00 52.86 24 ALA B N 1
ATOM 2736 C CA . ALA B 1 24 ? 26.786 -30.989 28.760 1.00 57.18 24 ALA B CA 1
ATOM 2737 C C . ALA B 1 24 ? 27.894 -30.376 27.923 1.00 59.12 24 ALA B C 1
ATOM 2738 O O . ALA B 1 24 ? 28.082 -30.772 26.811 1.00 61.27 24 ALA B O 1
ATOM 2740 N N . ALA B 1 25 ? 28.618 -29.407 28.499 1.00 61.28 25 ALA B N 1
ATOM 2741 C CA . ALA B 1 25 ? 29.684 -28.623 27.814 1.00 60.42 25 ALA B CA 1
ATOM 2742 C C . ALA B 1 25 ? 31.034 -29.341 27.732 1.00 55.49 25 ALA B C 1
ATOM 2743 O O . ALA B 1 25 ? 31.895 -28.965 26.940 1.00 53.80 25 ALA B O 1
ATOM 2745 N N . HIS B 1 26 ? 31.203 -30.388 28.521 1.00 54.55 26 HIS B N 1
ATOM 2746 C CA . HIS B 1 26 ? 32.471 -31.106 28.565 1.00 58.59 26 HIS B CA 1
ATOM 2747 C C . HIS B 1 26 ? 32.519 -32.196 27.489 1.00 64.86 26 HIS B C 1
ATOM 2748 O O . HIS B 1 26 ? 31.601 -33.046 27.393 1.00 64.83 26 HIS B O 1
ATOM 2755 N N . PRO B 1 27 ? 33.572 -32.137 26.648 1.00 69.50 27 PRO B N 1
ATOM 2756 C CA . PRO B 1 27 ? 33.741 -33.014 25.498 1.00 71.08 27 PRO B CA 1
ATOM 2757 C C . PRO B 1 27 ? 34.010 -34.443 25.918 1.00 66.16 27 PRO B C 1
ATOM 2758 O O . PRO B 1 27 ? 33.579 -35.375 25.257 1.00 69.98 27 PRO B O 1
ATOM 2762 N N . GLY B 1 28 ? 34.756 -34.612 26.988 1.00 67.37 28 GLY B N 1
ATOM 2763 C CA . GLY B 1 28 ? 35.005 -35.953 27.564 1.00 65.32 28 GLY B CA 1
ATOM 2764 C C . GLY B 1 28 ? 33.885 -36.612 28.376 1.00 59.04 28 GLY B C 1
ATOM 2765 O O . GLY B 1 28 ? 34.142 -37.617 29.040 1.00 55.18 28 GLY B O 1
ATOM 2766 N N . ALA B 1 29 ? 32.670 -36.055 28.333 1.00 57.06 29 ALA B N 1
ATOM 2767 C CA . ALA B 1 29 ? 31.489 -36.602 29.053 1.00 56.80 29 ALA B CA 1
ATOM 2768 C C . ALA B 1 29 ? 30.156 -36.425 28.317 1.00 57.12 29 ALA B C 1
ATOM 2769 O O . ALA B 1 29 ? 30.025 -35.588 27.435 1.00 61.12 29 ALA B O 1
ATOM 2771 N N . ARG B 1 30 ? 29.162 -37.161 28.777 1.00 56.04 30 ARG B N 1
ATOM 2772 C CA . ARG B 1 30 ? 27.840 -37.140 28.260 1.00 60.45 30 ARG B CA 1
ATOM 2773 C C . ARG B 1 30 ? 26.884 -37.098 29.438 1.00 58.30 30 ARG B C 1
ATOM 2774 O O . ARG B 1 30 ? 27.024 -37.863 30.400 1.00 61.24 30 ARG B O 1
ATOM 2782 N N . LEU B 1 31 ? 25.934 -36.179 29.370 1.00 56.40 31 LEU B N 1
ATOM 2783 C CA . LEU B 1 31 ? 24.832 -36.084 30.315 1.00 53.66 31 LEU B CA 1
ATOM 2784 C C . LEU B 1 31 ? 23.789 -37.105 29.939 1.00 57.51 31 LEU B C 1
ATOM 2785 O O . LEU B 1 31 ? 22.926 -36.898 29.001 1.00 59.69 31 LEU B O 1
ATOM 2790 N N . GLU B 1 32 ? 23.864 -38.228 30.624 1.00 57.33 32 GLU B N 1
ATOM 2791 C CA . GLU B 1 32 ? 23.092 -39.404 30.257 1.00 59.67 32 GLU B CA 1
ATOM 2792 C C . GLU B 1 32 ? 21.710 -39.433 30.929 1.00 59.50 32 GLU B C 1
ATOM 2793 O O . GLU B 1 32 ? 20.692 -39.837 30.285 1.00 61.20 32 GLU B O 1
ATOM 2799 N N . ALA B 1 33 ? 21.641 -38.994 32.189 1.00 55.64 33 ALA B N 1
ATOM 2800 C CA . ALA B 1 33 ? 20.365 -39.014 32.918 1.00 57.87 33 ALA B CA 1
ATOM 2801 C C . ALA B 1 33 ? 20.200 -37.976 33.976 1.00 57.52 33 ALA B C 1
ATOM 2802 O O . ALA B 1 33 ? 21.160 -37.520 34.558 1.00 59.44 33 ALA B O 1
ATOM 2804 N N . VAL B 1 34 ? 18.958 -37.637 34.251 1.00 58.48 34 VAL B N 1
ATOM 2805 C CA . VAL B 1 34 ? 18.637 -36.748 35.340 1.00 59.35 34 VAL B CA 1
ATOM 2806 C C . VAL B 1 34 ? 17.516 -37.369 36.115 1.00 61.82 34 VAL B C 1
ATOM 2807 O O . VAL B 1 34 ? 16.503 -37.746 35.523 1.00 66.46 34 VAL B O 1
ATOM 2811 N N . HIS B 1 35 ? 17.676 -37.437 37.425 1.00 62.21 35 HIS B N 1
ATOM 2812 C CA . HIS B 1 35 ? 16.689 -38.026 38.308 1.00 63.07 35 HIS B CA 1
ATOM 2813 C C . HIS B 1 35 ? 16.335 -37.066 39.451 1.00 64.17 35 HIS B C 1
ATOM 2814 O O . HIS B 1 35 ? 17.218 -36.436 40.037 1.00 66.03 35 HIS B O 1
ATOM 2821 N N . ASP B 1 36 ? 15.067 -37.002 39.804 1.00 65.32 36 ASP B N 1
ATOM 2822 C CA . ASP B 1 36 ? 14.568 -36.211 40.922 1.00 67.96 36 ASP B CA 1
ATOM 2823 C C . ASP B 1 36 ? 13.332 -36.917 41.520 1.00 73.21 36 ASP B C 1
ATOM 2824 O O . ASP B 1 36 ? 12.634 -37.685 40.870 1.00 81.36 36 ASP B O 1
ATOM 2829 N N . LEU B 1 37 ? 13.056 -36.662 42.777 1.00 75.84 37 LEU B N 1
ATOM 2830 C CA . LEU B 1 37 ? 11.823 -37.145 43.394 1.00 78.39 37 LEU B CA 1
ATOM 2831 C C . LEU B 1 37 ? 10.633 -36.548 42.656 1.00 77.49 37 LEU B C 1
ATOM 2832 O O . LEU B 1 37 ? 9.572 -37.144 42.624 1.00 77.58 37 LEU B O 1
ATOM 2837 N N . ASP B 1 38 ? 10.838 -35.353 42.086 1.00 78.38 38 ASP B N 1
ATOM 2838 C CA . ASP B 1 38 ? 9.824 -34.622 41.321 1.00 81.61 38 ASP B CA 1
ATOM 2839 C C . ASP B 1 38 ? 10.092 -34.896 39.840 1.00 77.98 38 ASP B C 1
ATOM 2840 O O . ASP B 1 38 ? 10.916 -34.254 39.212 1.00 73.59 38 ASP B O 1
ATOM 2845 N N . PRO B 1 39 ? 9.421 -35.885 39.279 1.00 78.35 39 PRO B N 1
ATOM 2846 C CA . PRO B 1 39 ? 9.860 -36.312 37.936 1.00 77.04 39 PRO B CA 1
ATOM 2847 C C . PRO B 1 39 ? 9.803 -35.215 36.872 1.00 75.17 39 PRO B C 1
ATOM 2848 O O . PRO B 1 39 ? 10.576 -35.256 35.917 1.00 70.96 39 PRO B O 1
ATOM 2852 N N . ALA B 1 40 ? 8.919 -34.232 37.064 1.00 76.49 40 ALA B N 1
ATOM 2853 C CA . ALA B 1 40 ? 8.810 -33.064 36.175 1.00 78.92 40 ALA B CA 1
ATOM 2854 C C . ALA B 1 40 ? 10.005 -32.118 36.227 1.00 78.44 40 ALA B C 1
ATOM 2855 O O . ALA B 1 40 ? 10.396 -31.537 35.200 1.00 82.23 40 ALA B O 1
ATOM 2857 N N . ALA B 1 41 ? 10.564 -31.917 37.414 1.00 72.68 41 ALA B N 1
ATOM 2858 C CA . ALA B 1 41 ? 11.781 -31.155 37.501 1.00 70.29 41 ALA B CA 1
ATOM 2859 C C . ALA B 1 41 ? 12.959 -31.885 36.816 1.00 69.48 41 ALA B C 1
ATOM 2860 O O . ALA B 1 41 ? 13.884 -31.242 36.286 1.00 66.53 41 ALA B O 1
ATOM 2862 N N . ALA B 1 42 ? 12.963 -33.216 36.857 1.00 68.30 42 ALA B N 1
ATOM 2863 C CA . ALA B 1 42 ? 14.033 -33.962 36.193 1.00 68.06 42 ALA B CA 1
ATOM 2864 C C . ALA B 1 42 ? 13.895 -33.800 34.688 1.00 70.11 42 ALA B C 1
ATOM 2865 O O . ALA B 1 42 ? 14.887 -33.553 33.996 1.00 68.46 42 ALA B O 1
ATOM 2867 N N . ARG B 1 43 ? 12.672 -33.925 34.199 1.00 70.23 43 ARG B N 1
ATOM 2868 C CA . ARG B 1 43 ? 12.400 -33.742 32.774 1.00 78.83 43 ARG B CA 1
ATOM 2869 C C . ARG B 1 43 ? 12.709 -32.332 32.239 1.00 77.18 43 ARG B C 1
ATOM 2870 O O . ARG B 1 43 ? 13.320 -32.228 31.184 1.00 73.02 43 ARG B O 1
ATOM 2878 N N . ASP B 1 44 ? 12.329 -31.282 32.983 1.00 78.31 44 ASP B N 1
ATOM 2879 C CA . ASP B 1 44 ? 12.707 -29.888 32.672 1.00 79.34 44 ASP B CA 1
ATOM 2880 C C . ASP B 1 44 ? 14.187 -29.780 32.411 1.00 75.20 44 ASP B C 1
ATOM 2881 O O . ASP B 1 44 ? 14.614 -29.128 31.467 1.00 76.73 44 ASP B O 1
ATOM 2886 N N . LEU B 1 45 ? 14.976 -30.402 33.274 1.00 70.67 45 LEU B N 1
ATOM 2887 C CA . LEU B 1 45 ? 16.407 -30.213 33.222 1.00 67.61 45 LEU B CA 1
ATOM 2888 C C . LEU B 1 45 ? 17.005 -31.095 32.137 1.00 66.23 45 LEU B C 1
ATOM 2889 O O . LEU B 1 45 ? 17.913 -30.709 31.458 1.00 64.63 45 LEU B O 1
ATOM 2894 N N . ALA B 1 46 ? 16.497 -32.295 31.985 1.00 68.23 46 ALA B N 1
ATOM 2895 C CA . ALA B 1 46 ? 16.958 -33.169 30.920 1.00 71.62 46 ALA B CA 1
ATOM 2896 C C . ALA B 1 46 ? 16.781 -32.517 29.551 1.00 72.77 46 ALA B C 1
ATOM 2897 O O . ALA B 1 46 ? 17.593 -32.722 28.669 1.00 67.65 46 ALA B O 1
ATOM 2899 N N . GLU B 1 47 ? 15.674 -31.798 29.387 1.00 76.06 47 GLU B N 1
ATOM 2900 C CA . GLU B 1 47 ? 15.392 -31.057 28.166 1.00 81.68 47 GLU B CA 1
ATOM 2901 C C . GLU B 1 47 ? 16.314 -29.843 27.994 1.00 76.64 47 GLU B C 1
ATOM 2902 O O . GLU B 1 47 ? 16.927 -29.674 26.944 1.00 70.52 47 GLU B O 1
ATOM 2908 N N . ARG B 1 48 ? 16.395 -29.020 29.041 1.00 75.49 48 ARG B N 1
ATOM 2909 C CA . ARG B 1 48 ? 17.240 -27.848 29.056 1.00 73.09 48 ARG B CA 1
ATOM 2910 C C . ARG B 1 48 ? 18.620 -28.156 28.544 1.00 67.19 48 ARG B C 1
ATOM 2911 O O . ARG B 1 48 ? 19.199 -27.347 27.855 1.00 67.76 48 ARG B O 1
ATOM 2919 N N . PHE B 1 49 ? 19.179 -29.295 28.938 1.00 63.97 49 PHE B N 1
ATOM 2920 C CA . PHE B 1 49 ? 20.590 -29.606 28.657 1.00 63.17 49 PHE B CA 1
ATOM 2921 C C . PHE B 1 49 ? 20.839 -30.865 27.801 1.00 65.23 49 PHE B C 1
ATOM 2922 O O . PHE B 1 49 ? 21.999 -31.349 27.691 1.00 59.57 49 PHE B O 1
ATOM 2930 N N . ARG B 1 50 ? 19.756 -31.333 27.165 1.00 70.65 50 ARG B N 1
ATOM 2931 C CA . ARG B 1 50 ? 19.780 -32.400 26.160 1.00 73.65 50 ARG B CA 1
ATOM 2932 C C . ARG B 1 50 ? 20.368 -33.688 26.704 1.00 70.93 50 ARG B C 1
ATOM 2933 O O . ARG B 1 50 ? 21.236 -34.300 26.082 1.00 69.65 50 ARG B O 1
ATOM 2941 N N . ALA B 1 51 ? 19.884 -34.075 27.879 1.00 67.81 51 ALA B N 1
ATOM 2942 C CA . ALA B 1 51 ? 20.261 -35.320 28.493 1.00 68.39 51 ALA B CA 1
ATOM 2943 C C . ALA B 1 51 ? 19.696 -36.480 27.690 1.00 71.52 51 ALA B C 1
ATOM 2944 O O . ALA B 1 51 ? 18.637 -36.334 27.100 1.00 71.57 51 ALA B O 1
ATOM 2946 N N . GLU B 1 52 ? 20.387 -37.613 27.639 1.00 72.59 52 GLU B N 1
ATOM 2947 C CA . GLU B 1 52 ? 19.815 -38.777 26.979 1.00 77.16 52 GLU B CA 1
ATOM 2948 C C . GLU B 1 52 ? 18.415 -39.064 27.517 1.00 77.71 52 GLU B C 1
ATOM 2949 O O . GLU B 1 52 ? 17.534 -39.366 26.748 1.00 80.05 52 GLU B O 1
ATOM 2955 N N . ARG B 1 53 ? 18.197 -38.977 28.831 1.00 79.43 53 ARG B N 1
ATOM 2956 C CA . ARG B 1 53 ? 16.853 -39.249 29.383 1.00 76.44 53 ARG B CA 1
ATOM 2957 C C . ARG B 1 53 ? 16.575 -38.701 30.787 1.00 72.50 53 ARG B C 1
ATOM 2958 O O . ARG B 1 53 ? 17.481 -38.329 31.516 1.00 73.52 53 ARG B O 1
ATOM 2966 N N . ALA B 1 54 ? 15.301 -38.622 31.133 1.00 70.40 54 ALA B N 1
ATOM 2967 C CA . ALA B 1 54 ? 14.863 -38.407 32.508 1.00 68.12 54 ALA B CA 1
ATOM 2968 C C . ALA B 1 54 ? 14.633 -39.795 33.114 1.00 68.26 54 ALA B C 1
ATOM 2969 O O . ALA B 1 54 ? 13.937 -40.621 32.532 1.00 65.92 54 ALA B O 1
ATOM 2971 N N . GLU B 1 55 ? 15.281 -40.079 34.247 1.00 68.00 55 GLU B N 1
ATOM 2972 C CA . GLU B 1 55 ? 15.157 -41.399 34.873 1.00 68.90 55 GLU B CA 1
ATOM 2973 C C . GLU B 1 55 ? 14.369 -41.270 36.175 1.00 69.55 55 GLU B C 1
ATOM 2974 O O . GLU B 1 55 ? 14.882 -40.819 37.168 1.00 69.81 55 GLU B O 1
ATOM 2980 N N . PRO B 1 56 ? 13.084 -41.610 36.147 1.00 73.17 56 PRO B N 1
ATOM 2981 C CA . PRO B 1 56 ? 12.280 -41.392 37.341 1.00 72.05 56 PRO B CA 1
ATOM 2982 C C . PRO B 1 56 ? 12.570 -42.336 38.483 1.00 70.87 56 PRO B C 1
ATOM 2983 O O . PRO B 1 56 ? 12.067 -42.073 39.576 1.00 67.54 56 PRO B O 1
ATOM 2987 N N . SER B 1 57 ? 13.324 -43.426 38.236 1.00 69.64 57 SER B N 1
ATOM 2988 C CA . SER B 1 57 ? 13.536 -44.454 39.248 1.00 68.25 57 SER B CA 1
ATOM 2989 C C . SER B 1 57 ? 14.964 -44.546 39.712 1.00 65.76 57 SER B C 1
ATOM 2990 O O . SER B 1 57 ? 15.876 -44.868 38.938 1.00 64.86 57 SER B O 1
ATOM 2993 N N . TRP B 1 58 ? 15.131 -44.282 41.001 1.00 64.51 58 TRP B N 1
ATOM 2994 C CA . TRP B 1 58 ? 16.431 -44.351 41.647 1.00 65.08 58 TRP B CA 1
ATOM 2995 C C . TRP B 1 58 ? 17.024 -45.748 41.454 1.00 64.73 58 TRP B C 1
ATOM 2996 O O . TRP B 1 58 ? 18.166 -45.913 41.012 1.00 62.63 58 TRP B O 1
ATOM 3007 N N . ALA B 1 59 ? 16.224 -46.763 41.746 1.00 67.29 59 ALA B N 1
ATOM 3008 C CA . ALA B 1 59 ? 16.697 -48.140 41.606 1.00 66.97 59 ALA B CA 1
ATOM 3009 C C . ALA B 1 59 ? 17.221 -48.392 40.161 1.00 65.75 59 ALA B C 1
ATOM 3010 O O . ALA B 1 59 ? 18.305 -48.923 39.954 1.00 62.51 59 ALA B O 1
ATOM 3012 N N . ASP B 1 60 ? 16.425 -47.990 39.174 1.00 66.83 60 ASP B N 1
ATOM 3013 C CA . ASP B 1 60 ? 16.773 -48.228 37.783 1.00 67.48 60 ASP B CA 1
ATOM 3014 C C . ASP B 1 60 ? 18.007 -47.419 37.388 1.00 66.20 60 ASP B C 1
ATOM 3015 O O . ASP B 1 60 ? 18.937 -47.943 36.748 1.00 68.04 60 ASP B O 1
ATOM 3020 N N . LEU B 1 61 ? 18.057 -46.167 37.818 1.00 63.73 61 LEU B N 1
ATOM 3021 C CA . LEU B 1 61 ? 19.295 -45.384 37.651 1.00 64.87 61 LEU B CA 1
ATOM 3022 C C . LEU B 1 61 ? 20.548 -46.075 38.198 1.00 62.18 61 LEU B C 1
ATOM 3023 O O . LEU B 1 61 ? 21.589 -46.063 37.533 1.00 61.28 61 LEU B O 1
ATOM 3028 N N . LEU B 1 62 ? 20.447 -46.711 39.376 1.00 60.80 62 LEU B N 1
ATOM 3029 C CA . LEU B 1 62 ? 21.631 -47.336 39.994 1.00 60.74 62 LEU B CA 1
ATOM 3030 C C . LEU B 1 62 ? 22.069 -48.633 39.318 1.00 59.67 62 LEU B C 1
ATOM 3031 O O . LEU B 1 62 ? 23.244 -48.914 39.213 1.00 55.63 62 LEU B O 1
ATOM 3036 N N . ALA B 1 63 ? 21.103 -49.383 38.789 1.00 65.24 63 ALA B N 1
ATOM 3037 C CA . ALA B 1 63 ? 21.351 -50.656 38.072 1.00 65.25 63 ALA B CA 1
ATOM 3038 C C . ALA B 1 63 ? 21.831 -50.462 36.622 1.00 67.53 63 ALA B C 1
ATOM 3039 O O . ALA B 1 63 ? 22.430 -51.372 36.008 1.00 70.15 63 ALA B O 1
ATOM 3041 N N . ASP B 1 64 ? 21.548 -49.289 36.067 1.00 63.77 64 ASP B N 1
ATOM 3042 C CA . ASP B 1 64 ? 21.896 -49.031 34.685 1.00 68.35 64 ASP B CA 1
ATOM 3043 C C . ASP B 1 64 ? 23.409 -49.087 34.477 1.00 66.12 64 ASP B C 1
ATOM 3044 O O . ASP B 1 64 ? 24.084 -48.194 34.949 1.00 67.86 64 ASP B O 1
ATOM 3049 N N . PRO B 1 65 ? 23.932 -50.108 33.742 1.00 67.12 65 PRO B N 1
ATOM 3050 C CA . PRO B 1 65 ? 25.388 -50.275 33.521 1.00 63.79 65 PRO B CA 1
ATOM 3051 C C . PRO B 1 65 ? 25.956 -49.254 32.532 1.00 61.85 65 PRO B C 1
ATOM 3052 O O . PRO B 1 65 ? 27.170 -49.190 32.369 1.00 60.73 65 PRO B O 1
ATOM 3056 N N . ALA B 1 66 ? 25.096 -48.469 31.889 1.00 59.23 66 ALA B N 1
ATOM 3057 C CA . ALA B 1 66 ? 25.531 -47.310 31.096 1.00 60.74 66 ALA B CA 1
ATOM 3058 C C . ALA B 1 66 ? 25.966 -46.035 31.882 1.00 60.65 66 ALA B C 1
ATOM 3059 O O . ALA B 1 66 ? 26.437 -45.107 31.285 1.00 64.52 66 ALA B O 1
ATOM 3061 N N . ILE B 1 67 ? 25.802 -45.961 33.186 1.00 58.26 67 ILE B N 1
ATOM 3062 C CA . ILE B 1 67 ? 26.209 -44.771 33.916 1.00 57.61 67 ILE B CA 1
ATOM 3063 C C . ILE B 1 67 ? 27.555 -45.010 34.640 1.00 55.60 67 ILE B C 1
ATOM 3064 O O . ILE B 1 67 ? 27.696 -45.985 35.335 1.00 53.21 67 ILE B O 1
ATOM 3069 N N . ASP B 1 68 ? 28.522 -44.116 34.480 1.00 54.17 68 ASP B N 1
ATOM 3070 C CA . ASP B 1 68 ? 29.834 -44.252 35.115 1.00 54.79 68 ASP B CA 1
ATOM 3071 C C . ASP B 1 68 ? 29.908 -43.446 36.418 1.00 55.05 68 ASP B C 1
ATOM 3072 O O . ASP B 1 68 ? 30.568 -43.843 37.357 1.00 51.19 68 ASP B O 1
ATOM 3077 N N . LEU B 1 69 ? 29.229 -42.299 36.450 1.00 55.82 69 LEU B N 1
ATOM 3078 C CA . LEU B 1 69 ? 29.413 -41.330 37.497 1.00 52.24 69 LEU B CA 1
ATOM 3079 C C . LEU B 1 69 ? 28.085 -40.708 37.834 1.00 51.93 69 LEU B C 1
ATOM 3080 O O . LEU B 1 69 ? 27.376 -40.211 36.943 1.00 54.30 69 LEU B O 1
ATOM 3085 N N . LEU B 1 70 ? 27.765 -40.644 39.113 1.00 49.81 70 LEU B N 1
ATOM 3086 C CA . LEU B 1 70 ? 26.625 -39.856 39.537 1.00 50.08 70 LEU B CA 1
ATOM 3087 C C . LEU B 1 70 ? 27.070 -38.595 40.230 1.00 47.99 70 LEU B C 1
ATOM 3088 O O . LEU B 1 70 ? 28.053 -38.619 40.967 1.00 48.74 70 LEU B O 1
ATOM 3093 N N . ILE B 1 71 ? 26.325 -37.520 40.018 1.00 46.90 71 ILE B N 1
ATOM 3094 C CA . ILE B 1 71 ? 26.533 -36.284 40.717 1.00 46.61 71 ILE B CA 1
ATOM 3095 C C . ILE B 1 71 ? 25.325 -36.045 41.602 1.00 49.29 71 ILE B C 1
ATOM 3096 O O . ILE B 1 71 ? 24.198 -36.008 41.105 1.00 51.99 71 ILE B O 1
ATOM 3101 N N . ILE B 1 72 ? 25.552 -35.902 42.913 1.00 50.82 72 ILE B N 1
ATOM 3102 C CA . ILE B 1 72 ? 24.442 -35.873 43.862 1.00 50.42 72 ILE B CA 1
ATOM 3103 C C . ILE B 1 72 ? 24.180 -34.476 44.388 1.00 48.76 72 ILE B C 1
ATOM 3104 O O . ILE B 1 72 ? 24.993 -33.898 45.059 1.00 47.79 72 ILE B O 1
ATOM 3109 N N . THR B 1 73 ? 23.053 -33.929 44.023 1.00 48.46 73 THR B N 1
ATOM 3110 C CA . THR B 1 73 ? 22.758 -32.549 44.295 1.00 48.80 73 THR B CA 1
ATOM 3111 C C . THR B 1 73 ? 21.426 -32.528 45.030 1.00 50.89 73 THR B C 1
ATOM 3112 O O . THR B 1 73 ? 20.583 -31.720 44.729 1.00 52.18 73 THR B O 1
ATOM 3116 N N . THR B 1 74 ? 21.251 -33.445 45.994 1.00 51.19 74 THR B N 1
ATOM 3117 C CA . THR B 1 74 ? 20.023 -33.504 46.768 1.00 51.26 74 THR B CA 1
ATOM 3118 C C . THR B 1 74 ? 20.250 -32.817 48.078 1.00 51.93 74 THR B C 1
ATOM 3119 O O . THR B 1 74 ? 21.377 -32.319 48.312 1.00 50.68 74 THR B O 1
ATOM 3123 N N . PRO B 1 75 ? 19.207 -32.737 48.927 1.00 53.32 75 PRO B N 1
ATOM 3124 C CA . PRO B 1 75 ? 19.388 -32.128 50.256 1.00 52.26 75 PRO B CA 1
ATOM 3125 C C . PRO B 1 75 ? 20.438 -32.800 51.115 1.00 53.42 75 PRO B C 1
ATOM 3126 O O . PRO B 1 75 ? 20.605 -34.009 51.059 1.00 51.51 75 PRO B O 1
ATOM 3130 N N . ASN B 1 76 ? 21.136 -32.008 51.925 1.00 54.19 76 ASN B N 1
ATOM 3131 C CA . ASN B 1 76 ? 22.315 -32.522 52.611 1.00 56.08 76 ASN B CA 1
ATOM 3132 C C . ASN B 1 76 ? 22.115 -33.891 53.337 1.00 54.23 76 ASN B C 1
ATOM 3133 O O . ASN B 1 76 ? 22.987 -34.760 53.300 1.00 51.55 76 ASN B O 1
ATOM 3138 N N . GLY B 1 77 ? 20.966 -34.076 53.971 1.00 54.46 77 GLY B N 1
ATOM 3139 C CA . GLY B 1 77 ? 20.739 -35.272 54.805 1.00 54.70 77 GLY B CA 1
ATOM 3140 C C . GLY B 1 77 ? 20.644 -36.592 54.050 1.00 54.09 77 GLY B C 1
ATOM 3141 O O . GLY B 1 77 ? 20.726 -37.677 54.654 1.00 52.31 77 GLY B O 1
ATOM 3142 N N . LEU B 1 78 ? 20.454 -36.497 52.741 1.00 53.50 78 LEU B N 1
ATOM 3143 C CA . LEU B 1 78 ? 20.337 -37.648 51.865 1.00 53.28 78 LEU B CA 1
ATOM 3144 C C . LEU B 1 78 ? 21.694 -38.006 51.293 1.00 51.55 78 LEU B C 1
ATOM 3145 O O . LEU B 1 78 ? 21.853 -39.037 50.645 1.00 52.02 78 LEU B O 1
ATOM 3150 N N . HIS B 1 79 ? 22.670 -37.127 51.425 1.00 49.39 79 HIS B N 1
ATOM 3151 C CA . HIS B 1 79 ? 23.943 -37.368 50.702 1.00 50.43 79 HIS B CA 1
ATOM 3152 C C . HIS B 1 79 ? 24.538 -38.720 51.060 1.00 48.37 79 HIS B C 1
ATOM 3153 O O . HIS B 1 79 ? 24.978 -39.461 50.218 1.00 50.06 79 HIS B O 1
ATOM 3160 N N . HIS B 1 80 ? 24.544 -39.023 52.326 1.00 50.14 80 HIS B N 1
ATOM 3161 C CA . HIS B 1 80 ? 25.205 -40.212 52.814 1.00 52.95 80 HIS B CA 1
ATOM 3162 C C . HIS B 1 80 ? 24.625 -41.516 52.241 1.00 53.21 80 HIS B C 1
ATOM 3163 O O . HIS B 1 80 ? 25.337 -42.311 51.656 1.00 55.19 80 HIS B O 1
ATOM 3170 N N . ARG B 1 81 ? 23.336 -41.719 52.433 1.00 53.98 81 ARG B N 1
ATOM 3171 C CA . ARG B 1 81 ? 22.623 -42.884 51.903 1.00 58.87 81 ARG B CA 1
ATOM 3172 C C . ARG B 1 81 ? 22.741 -43.001 50.381 1.00 53.92 81 ARG B C 1
ATOM 3173 O O . ARG B 1 81 ? 23.018 -44.081 49.847 1.00 51.08 81 ARG B O 1
ATOM 3181 N N . GLN B 1 82 ? 22.550 -41.880 49.687 1.00 51.49 82 GLN B N 1
ATOM 3182 C CA . GLN B 1 82 ? 22.532 -41.901 48.197 1.00 50.96 82 GLN B CA 1
ATOM 3183 C C . GLN B 1 82 ? 23.898 -42.237 47.664 1.00 48.04 82 GLN B C 1
ATOM 3184 O O . GLN B 1 82 ? 24.043 -43.060 46.781 1.00 45.52 82 GLN B O 1
ATOM 3190 N N . ALA B 1 83 ? 24.921 -41.651 48.270 1.00 48.85 83 ALA B N 1
ATOM 3191 C CA . ALA B 1 83 ? 26.286 -41.885 47.813 1.00 48.63 83 ALA B CA 1
ATOM 3192 C C . ALA B 1 83 ? 26.686 -43.290 48.114 1.00 47.54 83 ALA B C 1
ATOM 3193 O O . ALA B 1 83 ? 27.356 -43.910 47.284 1.00 48.13 83 ALA B O 1
ATOM 3195 N N . ALA B 1 84 ? 26.285 -43.812 49.276 1.00 45.84 84 ALA B N 1
ATOM 3196 C CA . ALA B 1 84 ? 26.651 -45.196 49.638 1.00 47.62 84 ALA B CA 1
ATOM 3197 C C . ALA B 1 84 ? 26.002 -46.214 48.673 1.00 51.60 84 ALA B C 1
ATOM 3198 O O . ALA B 1 84 ? 26.670 -47.143 48.146 1.00 52.59 84 ALA B O 1
ATOM 3200 N N . GLU B 1 85 ? 24.704 -46.026 48.425 1.00 52.57 85 GLU B N 1
ATOM 3201 C CA . GLU B 1 85 ? 23.998 -46.895 47.485 1.00 54.85 85 GLU B CA 1
ATOM 3202 C C . GLU B 1 85 ? 24.639 -46.765 46.134 1.00 53.65 85 GLU B C 1
ATOM 3203 O O . GLU B 1 85 ? 24.898 -47.759 45.466 1.00 52.40 85 GLU B O 1
ATOM 3209 N N . ALA B 1 86 ? 25.024 -45.552 45.761 1.00 52.23 86 ALA B N 1
ATOM 3210 C CA . ALA B 1 86 ? 25.646 -45.421 44.448 1.00 50.82 86 ALA B CA 1
ATOM 3211 C C . ALA B 1 86 ? 26.987 -46.134 44.297 1.00 49.22 86 ALA B C 1
ATOM 3212 O O . ALA B 1 86 ? 27.237 -46.829 43.328 1.00 51.81 86 ALA B O 1
ATOM 3214 N N . LEU B 1 87 ? 27.867 -45.956 45.260 1.00 49.37 87 LEU B N 1
ATOM 3215 C CA . LEU B 1 87 ? 29.151 -46.639 45.262 1.00 47.32 87 LEU B CA 1
ATOM 3216 C C . LEU B 1 87 ? 28.982 -48.140 45.328 1.00 46.83 87 LEU B C 1
ATOM 3217 O O . LEU B 1 87 ? 29.742 -48.870 44.706 1.00 47.63 87 LEU B O 1
ATOM 3222 N N . ARG B 1 88 ? 28.010 -48.622 46.091 1.00 47.76 88 ARG B N 1
ATOM 3223 C CA . ARG B 1 88 ? 27.779 -50.061 46.169 1.00 51.11 88 ARG B CA 1
ATOM 3224 C C . ARG B 1 88 ? 27.300 -50.574 44.795 1.00 51.90 88 ARG B C 1
ATOM 3225 O O . ARG B 1 88 ? 27.665 -51.679 44.372 1.00 52.20 88 ARG B O 1
ATOM 3233 N N . ALA B 1 89 ? 26.523 -49.758 44.091 1.00 49.36 89 ALA B N 1
ATOM 3234 C CA . ALA B 1 89 ? 26.062 -50.132 42.758 1.00 50.66 89 ALA B CA 1
ATOM 3235 C C . ALA B 1 89 ? 27.158 -50.013 41.689 1.00 49.73 89 ALA B C 1
ATOM 3236 O O . ALA B 1 89 ? 26.859 -50.213 40.538 1.00 53.50 89 ALA B O 1
ATOM 3238 N N . GLY B 1 90 ? 28.425 -49.741 42.069 1.00 47.75 90 GLY B N 1
ATOM 3239 C CA . GLY B 1 90 ? 29.553 -49.646 41.119 1.00 47.30 90 GLY B CA 1
ATOM 3240 C C . GLY B 1 90 ? 29.796 -48.278 40.432 1.00 47.06 90 GLY B C 1
ATOM 3241 O O . GLY B 1 90 ? 30.571 -48.197 39.500 1.00 44.37 90 GLY B O 1
ATOM 3242 N N . LYS B 1 91 ? 29.126 -47.221 40.884 1.00 47.72 91 LYS B N 1
ATOM 3243 C CA . LYS B 1 91 ? 29.231 -45.938 40.247 1.00 47.57 91 LYS B CA 1
ATOM 3244 C C . LYS B 1 91 ? 30.249 -45.026 40.965 1.00 47.22 91 LYS B C 1
ATOM 3245 O O . LYS B 1 91 ? 30.355 -45.007 42.193 1.00 44.36 91 LYS B O 1
ATOM 3251 N N . HIS B 1 92 ? 31.003 -44.254 40.196 1.00 47.02 92 HIS B N 1
ATOM 3252 C CA . HIS B 1 92 ? 31.780 -43.166 40.729 1.00 44.50 92 HIS B CA 1
ATOM 3253 C C . HIS B 1 92 ? 30.846 -42.047 41.161 1.00 45.71 92 HIS B C 1
ATOM 3254 O O . HIS B 1 92 ? 29.697 -41.926 40.668 1.00 48.17 92 HIS B O 1
ATOM 3261 N N . VAL B 1 93 ? 31.292 -41.214 42.089 1.00 44.02 93 VAL B N 1
ATOM 3262 C CA . VAL B 1 93 ? 30.355 -40.256 42.717 1.00 44.86 93 VAL B CA 1
ATOM 3263 C C . VAL B 1 93 ? 30.957 -38.914 43.076 1.00 43.96 93 VAL B C 1
ATOM 3264 O O . VAL B 1 93 ? 32.011 -38.844 43.730 1.00 42.83 93 VAL B O 1
ATOM 3268 N N . LEU B 1 94 ? 30.294 -37.854 42.622 1.00 43.98 94 LEU B N 1
ATOM 3269 C CA . LEU B 1 94 ? 30.639 -36.501 43.066 1.00 44.36 94 LEU B CA 1
ATOM 3270 C C . LEU B 1 94 ? 29.467 -36.077 43.860 1.00 44.12 94 LEU B C 1
ATOM 3271 O O . LEU B 1 94 ? 28.338 -36.073 43.340 1.00 46.65 94 LEU B O 1
ATOM 3276 N N . VAL B 1 95 ? 29.709 -35.745 45.118 1.00 42.07 95 VAL B N 1
ATOM 3277 C CA . VAL B 1 95 ? 28.662 -35.317 46.044 1.00 44.04 95 VAL B CA 1
ATOM 3278 C C . VAL B 1 95 ? 28.782 -33.834 46.365 1.00 43.40 95 VAL B C 1
ATOM 3279 O O . VAL B 1 95 ? 29.835 -33.362 46.765 1.00 43.68 95 VAL B O 1
ATOM 3283 N N . GLU B 1 96 ? 27.714 -33.074 46.176 1.00 46.18 96 GLU B N 1
ATOM 3284 C CA . GLU B 1 96 ? 27.734 -31.692 46.611 1.00 49.37 96 GLU B CA 1
ATOM 3285 C C . GLU B 1 96 ? 28.053 -31.549 48.136 1.00 52.01 96 GLU B C 1
ATOM 3286 O O . GLU B 1 96 ? 27.736 -32.429 48.940 1.00 50.56 96 GLU B O 1
ATOM 3292 N N . LYS B 1 97 ? 28.673 -30.435 48.501 1.00 52.31 97 LYS B N 1
ATOM 3293 C CA . LYS B 1 97 ? 28.961 -30.221 49.885 1.00 58.33 97 LYS B CA 1
ATOM 3294 C C . LYS B 1 97 ? 27.672 -29.934 50.628 1.00 57.85 97 LYS B C 1
ATOM 3295 O O . LYS B 1 97 ? 26.774 -29.314 50.081 1.00 56.93 97 LYS B O 1
ATOM 3301 N N . PRO B 1 98 ? 27.566 -30.433 51.849 1.00 52.28 98 PRO B N 1
ATOM 3302 C CA . PRO B 1 98 ? 28.517 -31.220 52.549 1.00 54.33 98 PRO B CA 1
ATOM 3303 C C . PRO B 1 98 ? 28.466 -32.672 52.158 1.00 54.14 98 PRO B C 1
ATOM 3304 O O . PRO B 1 98 ? 27.426 -33.245 52.050 1.00 53.50 98 PRO B O 1
ATOM 3308 N N . LEU B 1 99 ? 29.626 -33.278 52.012 1.00 53.60 99 LEU B N 1
ATOM 3309 C CA . LEU B 1 99 ? 29.705 -34.647 51.597 1.00 52.19 99 LEU B CA 1
ATOM 3310 C C . LEU B 1 99 ? 28.930 -35.559 52.536 1.00 53.72 99 LEU B C 1
ATOM 3311 O O . LEU B 1 99 ? 28.311 -36.521 52.104 1.00 54.74 99 LEU B O 1
ATOM 3316 N N . GLY B 1 100 ? 29.029 -35.289 53.825 1.00 54.36 100 GLY B N 1
ATOM 3317 C CA . GLY B 1 100 ? 28.210 -35.947 54.845 1.00 52.25 100 GLY B CA 1
ATOM 3318 C C . GLY B 1 100 ? 27.888 -34.899 55.872 1.00 52.90 100 GLY B C 1
ATOM 3319 O O . GLY B 1 100 ? 28.419 -33.811 55.834 1.00 52.88 100 GLY B O 1
ATOM 3320 N N . VAL B 1 101 ? 27.032 -35.229 56.810 1.00 57.06 101 VAL B N 1
ATOM 3321 C CA . VAL B 1 101 ? 26.612 -34.282 57.845 1.00 59.28 101 VAL B CA 1
ATOM 3322 C C . VAL B 1 101 ? 27.447 -34.410 59.137 1.00 57.00 101 VAL B C 1
ATOM 3323 O O . VAL B 1 101 ? 27.325 -33.596 60.037 1.00 53.10 101 VAL B O 1
ATOM 3327 N N . THR B 1 102 ? 28.285 -35.436 59.220 1.00 54.96 102 THR B N 1
ATOM 3328 C CA . THR B 1 102 ? 29.154 -35.629 60.385 1.00 53.55 102 THR B CA 1
ATOM 3329 C C . THR B 1 102 ? 30.478 -36.241 59.924 1.00 51.13 102 THR B C 1
ATOM 3330 O O . THR B 1 102 ? 30.532 -36.862 58.886 1.00 50.16 102 THR B O 1
ATOM 3334 N N . PRO B 1 103 ? 31.545 -36.064 60.689 1.00 49.22 103 PRO B N 1
ATOM 3335 C CA . PRO B 1 103 ? 32.768 -36.683 60.206 1.00 48.86 103 PRO B CA 1
ATOM 3336 C C . PRO B 1 103 ? 32.630 -38.183 59.951 1.00 53.05 103 PRO B C 1
ATOM 3337 O O . PRO B 1 103 ? 33.377 -38.755 59.150 1.00 51.52 103 PRO B O 1
ATOM 3341 N N . GLU B 1 104 ? 31.747 -38.848 60.694 1.00 57.57 104 GLU B N 1
ATOM 3342 C CA . GLU B 1 104 ? 31.695 -40.302 60.615 1.00 60.82 104 GLU B CA 1
ATOM 3343 C C . GLU B 1 104 ? 30.952 -40.693 59.350 1.00 56.32 104 GLU B C 1
ATOM 3344 O O . GLU B 1 104 ? 31.340 -41.641 58.697 1.00 54.03 104 GLU B O 1
ATOM 3350 N N . GLN B 1 105 ? 29.927 -39.944 58.980 1.00 52.84 105 GLN B N 1
ATOM 3351 C CA . GLN B 1 105 ? 29.314 -40.134 57.671 1.00 55.63 105 GLN B CA 1
ATOM 3352 C C . GLN B 1 105 ? 30.369 -40.003 56.521 1.00 52.96 105 GLN B C 1
ATOM 3353 O O . GLN B 1 105 ? 30.403 -40.829 55.609 1.00 52.09 105 GLN B O 1
ATOM 3359 N N . VAL B 1 106 ? 31.214 -38.991 56.580 1.00 49.66 106 VAL B N 1
ATOM 3360 C CA . VAL B 1 106 ? 32.224 -38.763 55.542 1.00 47.71 106 VAL B CA 1
ATOM 3361 C C . VAL B 1 106 ? 33.233 -39.883 55.514 1.00 49.90 106 VAL B C 1
ATOM 3362 O O . VAL B 1 106 ? 33.623 -40.341 54.473 1.00 51.17 106 VAL B O 1
ATOM 3366 N N . ALA B 1 107 ? 33.641 -40.347 56.690 1.00 51.83 107 ALA B N 1
ATOM 3367 C CA . ALA B 1 107 ? 34.678 -41.369 56.787 1.00 48.78 107 ALA B CA 1
ATOM 3368 C C . ALA B 1 107 ? 34.129 -42.683 56.244 1.00 48.47 107 ALA B C 1
ATOM 3369 O O . ALA B 1 107 ? 34.810 -43.433 55.547 1.00 45.13 107 ALA B O 1
ATOM 3371 N N . GLU B 1 108 ? 32.880 -42.950 56.572 1.00 50.27 108 GLU B N 1
ATOM 3372 C CA . GLU B 1 108 ? 32.214 -44.134 56.038 1.00 57.00 108 GLU B CA 1
ATOM 3373 C C . GLU B 1 108 ? 32.204 -44.136 54.500 1.00 53.54 108 GLU B C 1
ATOM 3374 O O . GLU B 1 108 ? 32.511 -45.156 53.912 1.00 51.06 108 GLU B O 1
ATOM 3380 N N . LEU B 1 109 ? 31.885 -43.004 53.868 1.00 48.55 109 LEU B N 1
ATOM 3381 C CA . LEU B 1 109 ? 31.848 -42.974 52.419 1.00 49.33 109 LEU B CA 1
ATOM 3382 C C . LEU B 1 109 ? 33.240 -43.169 51.792 1.00 48.80 109 LEU B C 1
ATOM 3383 O O . LEU B 1 109 ? 33.348 -43.872 50.774 1.00 45.87 109 LEU B O 1
ATOM 3388 N N . VAL B 1 110 ? 34.276 -42.567 52.399 1.00 44.92 110 VAL B N 1
ATOM 3389 C CA . VAL B 1 110 ? 35.619 -42.685 51.860 1.00 43.73 110 VAL B CA 1
ATOM 3390 C C . VAL B 1 110 ? 35.998 -44.116 51.915 1.00 44.22 110 VAL B C 1
ATOM 3391 O O . VAL B 1 110 ? 36.452 -44.685 50.952 1.00 44.08 110 VAL B O 1
ATOM 3395 N N . GLU B 1 111 ? 35.779 -44.744 53.054 1.00 46.62 111 GLU B N 1
ATOM 3396 C CA . GLU B 1 111 ? 36.151 -46.136 53.167 1.00 46.88 111 GLU B CA 1
ATOM 3397 C C . GLU B 1 111 ? 35.359 -47.007 52.167 1.00 48.22 111 GLU B C 1
ATOM 3398 O O . GLU B 1 111 ? 35.881 -47.958 51.547 1.00 48.44 111 GLU B O 1
ATOM 3404 N N . LEU B 1 112 ? 34.088 -46.677 52.016 1.00 50.21 112 LEU B N 1
ATOM 3405 C CA . LEU B 1 112 ? 33.168 -47.412 51.107 1.00 52.76 112 LEU B CA 1
ATOM 3406 C C . LEU B 1 112 ? 33.587 -47.285 49.649 1.00 47.37 112 LEU B C 1
ATOM 3407 O O . LEU B 1 112 ? 33.603 -48.263 48.953 1.00 45.72 112 LEU B O 1
ATOM 3412 N N . ALA B 1 113 ? 34.034 -46.096 49.258 1.00 45.97 113 ALA B N 1
ATOM 3413 C CA . ALA B 1 113 ? 34.589 -45.841 47.927 1.00 46.89 113 ALA B CA 1
ATOM 3414 C C . ALA B 1 113 ? 35.847 -46.644 47.698 1.00 46.03 113 ALA B C 1
ATOM 3415 O O . ALA B 1 113 ? 36.049 -47.134 46.594 1.00 45.98 113 ALA B O 1
ATOM 3417 N N . GLY B 1 114 ? 36.667 -46.808 48.745 1.00 41.95 114 GLY B N 1
ATOM 3418 C CA . GLY B 1 114 ? 37.868 -47.600 48.655 1.00 39.86 114 GLY B CA 1
ATOM 3419 C C . GLY B 1 114 ? 37.517 -49.041 48.362 1.00 42.90 114 GLY B C 1
ATOM 3420 O O . GLY B 1 114 ? 38.173 -49.686 47.551 1.00 47.00 114 GLY B O 1
ATOM 3421 N N . ARG B 1 115 ? 36.513 -49.572 49.055 1.00 42.55 115 ARG B N 1
ATOM 3422 C CA . ARG B 1 115 ? 36.167 -50.975 48.939 1.00 44.31 115 ARG B CA 1
ATOM 3423 C C . ARG B 1 115 ? 35.752 -51.280 47.534 1.00 45.45 115 ARG B C 1
ATOM 3424 O O . ARG B 1 115 ? 36.156 -52.278 46.945 1.00 48.21 115 ARG B O 1
ATOM 3432 N N . HIS B 1 116 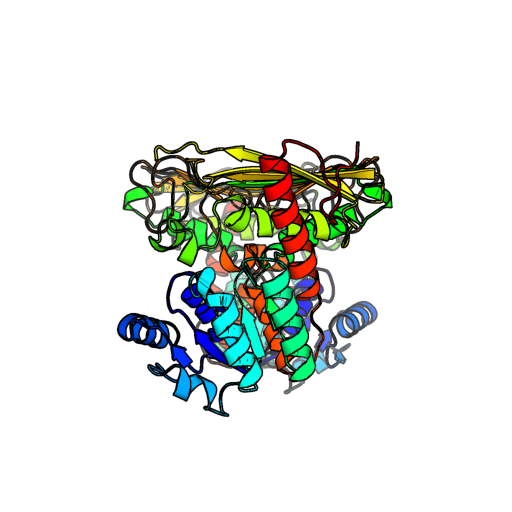? 34.971 -50.402 46.963 1.00 44.97 116 HIS B N 1
ATOM 3433 C CA . HIS B 1 116 ? 34.474 -50.673 45.614 1.00 45.65 116 HIS B CA 1
ATOM 3434 C C . HIS B 1 116 ? 35.350 -50.043 44.516 1.00 46.07 116 HIS B C 1
ATOM 3435 O O . HIS B 1 116 ? 34.919 -49.939 43.379 1.00 45.83 116 HIS B O 1
ATOM 3442 N N . ASP B 1 117 ? 36.537 -49.574 44.895 1.00 45.98 117 ASP B N 1
ATOM 3443 C CA . ASP B 1 117 ? 37.549 -49.076 43.949 1.00 46.47 117 ASP B CA 1
ATOM 3444 C C . ASP B 1 117 ? 37.047 -47.941 43.055 1.00 46.59 117 ASP B C 1
ATOM 3445 O O . ASP B 1 117 ? 37.241 -47.950 41.835 1.00 47.57 117 ASP B O 1
ATOM 3450 N N . ARG B 1 118 ? 36.338 -47.002 43.681 1.00 46.48 118 ARG B N 1
ATOM 3451 C CA . ARG B 1 118 ? 35.600 -45.928 43.001 1.00 49.19 118 ARG B CA 1
ATOM 3452 C C . ARG B 1 118 ? 36.161 -44.555 43.369 1.00 48.41 118 ARG B C 1
ATOM 3453 O O . ARG B 1 118 ? 36.645 -44.338 44.445 1.00 52.17 118 ARG B O 1
ATOM 3461 N N . VAL B 1 119 ? 36.078 -43.617 42.446 1.00 47.04 119 VAL B N 1
ATOM 3462 C CA . VAL B 1 119 ? 36.366 -42.259 42.711 1.00 42.54 119 VAL B CA 1
ATOM 3463 C C . VAL B 1 119 ? 35.186 -41.638 43.419 1.00 42.06 119 VAL B C 1
ATOM 3464 O O . VAL B 1 119 ? 34.027 -41.704 42.982 1.00 40.94 119 VAL B O 1
ATOM 3468 N N . LEU B 1 120 ? 35.497 -41.002 44.516 1.00 41.08 120 LEU B N 1
ATOM 3469 C CA . LEU B 1 120 ? 34.559 -40.253 45.329 1.00 41.42 120 LEU B CA 1
ATOM 3470 C C . LEU B 1 120 ? 35.121 -38.873 45.434 1.00 40.94 120 LEU B C 1
ATOM 3471 O O . LEU B 1 120 ? 36.291 -38.687 45.821 1.00 42.96 120 LEU B O 1
ATOM 3476 N N . ALA B 1 121 ? 34.314 -37.893 45.094 1.00 40.64 121 ALA B N 1
ATOM 3477 C CA . ALA B 1 121 ? 34.780 -36.508 45.116 1.00 40.73 121 ALA B CA 1
ATOM 3478 C C . ALA B 1 121 ? 33.729 -35.705 45.753 1.00 40.85 121 ALA B C 1
ATOM 3479 O O . ALA B 1 121 ? 32.597 -36.084 45.699 1.00 45.18 121 ALA B O 1
ATOM 3481 N N . HIS B 1 122 ? 34.096 -34.576 46.319 1.00 39.84 122 HIS B N 1
ATOM 3482 C CA . HIS B 1 122 ? 33.131 -33.721 46.915 1.00 39.41 122 HIS B CA 1
ATOM 3483 C C . HIS B 1 122 ? 33.171 -32.344 46.309 1.00 38.57 122 HIS B C 1
ATOM 3484 O O . HIS B 1 122 ? 34.126 -31.989 45.662 1.00 37.11 122 HIS B O 1
ATOM 3491 N N . GLY B 1 123 ? 32.081 -31.602 46.475 1.00 39.07 123 GLY B N 1
ATOM 3492 C CA . GLY B 1 123 ? 31.895 -30.382 45.716 1.00 40.31 123 GLY B CA 1
ATOM 3493 C C . GLY B 1 123 ? 32.503 -29.119 46.267 1.00 42.06 123 GLY B C 1
ATOM 3494 O O . GLY B 1 123 ? 31.817 -28.124 46.428 1.00 42.20 123 GLY B O 1
ATOM 3495 N N . SER B 1 124 ? 33.789 -29.166 46.621 1.00 46.76 124 SER B N 1
ATOM 3496 C CA . SER B 1 124 ? 34.510 -27.999 47.140 1.00 42.62 124 SER B CA 1
ATOM 3497 C C . SER B 1 124 ? 34.935 -27.158 45.929 1.00 41.46 124 SER B C 1
ATOM 3498 O O . SER B 1 124 ? 36.082 -27.170 45.530 1.00 38.57 124 SER B O 1
ATOM 3501 N N . ASN B 1 125 ? 34.000 -26.457 45.293 1.00 43.21 125 ASN B N 1
ATOM 3502 C CA . ASN B 1 125 ? 34.325 -25.867 43.977 1.00 41.83 125 ASN B CA 1
ATOM 3503 C C . ASN B 1 125 ? 35.326 -24.708 44.051 1.00 43.51 125 ASN B C 1
ATOM 3504 O O . ASN B 1 125 ? 36.192 -24.521 43.118 1.00 44.03 125 ASN B O 1
ATOM 3509 N N . PHE B 1 126 ? 35.268 -23.935 45.131 1.00 40.13 126 PHE B N 1
ATOM 3510 C CA . PHE B 1 126 ? 36.085 -22.710 45.210 1.00 39.69 126 PHE B CA 1
ATOM 3511 C C . PHE B 1 126 ? 37.592 -22.957 45.180 1.00 38.96 126 PHE B C 1
ATOM 3512 O O . PHE B 1 126 ? 38.391 -22.172 44.635 1.00 39.58 126 PHE B O 1
ATOM 3520 N N . VAL B 1 127 ? 37.933 -24.123 45.618 1.00 38.67 127 VAL B N 1
ATOM 3521 C CA . VAL B 1 127 ? 39.301 -24.598 45.628 1.00 40.39 127 VAL B CA 1
ATOM 3522 C C . VAL B 1 127 ? 39.800 -24.873 44.228 1.00 40.82 127 VAL B C 1
ATOM 3523 O O . VAL B 1 127 ? 41.008 -25.113 44.034 1.00 41.80 127 VAL B O 1
ATOM 3527 N N . HIS B 1 128 ? 38.877 -24.867 43.247 1.00 40.72 128 HIS B N 1
ATOM 3528 C CA . HIS B 1 128 ? 39.241 -25.041 41.825 1.00 39.26 128 HIS B CA 1
ATOM 3529 C C . HIS B 1 128 ? 38.986 -23.745 41.022 1.00 39.20 128 HIS B C 1
ATOM 3530 O O . HIS B 1 128 ? 39.168 -23.722 39.823 1.00 45.61 128 HIS B O 1
ATOM 3537 N N . SER B 1 129 ? 38.518 -22.689 41.676 1.00 38.80 129 SER B N 1
ATOM 3538 C CA . SER B 1 129 ? 38.281 -21.364 41.063 1.00 38.61 129 SER B CA 1
ATOM 3539 C C . SER B 1 129 ? 39.525 -20.772 40.555 1.00 38.54 129 SER B C 1
ATOM 3540 O O . SER B 1 129 ? 40.449 -20.546 41.307 1.00 42.64 129 SER B O 1
ATOM 3543 N N . PRO B 1 130 ? 39.616 -20.569 39.255 1.00 42.76 130 PRO B N 1
ATOM 3544 C CA . PRO B 1 130 ? 40.838 -19.995 38.722 1.00 39.36 130 PRO B CA 1
ATOM 3545 C C . PRO B 1 130 ? 41.372 -18.809 39.505 1.00 37.21 130 PRO B C 1
ATOM 3546 O O . PRO B 1 130 ? 42.603 -18.702 39.683 1.00 36.86 130 PRO B O 1
ATOM 3550 N N . LYS B 1 131 ? 40.492 -17.943 40.021 1.00 37.29 131 LYS B N 1
ATOM 3551 C CA . LYS B 1 131 ? 40.974 -16.764 40.747 1.00 36.86 131 LYS B CA 1
ATOM 3552 C C . LYS B 1 131 ? 41.515 -17.103 42.133 1.00 37.27 131 LYS B C 1
ATOM 3553 O O . LYS B 1 131 ? 42.490 -16.491 42.588 1.00 36.99 131 LYS B O 1
ATOM 3559 N N . PHE B 1 132 ? 40.915 -18.111 42.770 1.00 37.28 132 PHE B N 1
ATOM 3560 C CA . PHE B 1 132 ? 41.434 -18.607 44.047 1.00 36.26 132 PHE B CA 1
ATOM 3561 C C . PHE B 1 132 ? 42.721 -19.359 43.862 1.00 35.97 132 PHE B C 1
ATOM 3562 O O . PHE B 1 132 ? 43.646 -19.188 44.656 1.00 38.50 132 PHE B O 1
ATOM 3570 N N . VAL B 1 133 ? 42.823 -20.163 42.807 1.00 34.92 133 VAL B N 1
ATOM 3571 C CA . VAL B 1 133 ? 44.116 -20.830 42.465 1.00 33.66 133 VAL B CA 1
ATOM 3572 C C . VAL B 1 133 ? 45.235 -19.781 42.303 1.00 34.70 133 VAL B C 1
ATOM 3573 O O . VAL B 1 133 ? 46.321 -19.935 42.787 1.00 36.54 133 VAL B O 1
ATOM 3577 N N . ARG B 1 134 ? 44.959 -18.723 41.578 1.00 36.16 134 ARG B N 1
ATOM 3578 C CA . ARG B 1 134 ? 45.903 -17.650 41.441 1.00 37.48 134 ARG B CA 1
ATOM 3579 C C . ARG B 1 134 ? 46.283 -17.013 42.813 1.00 35.25 134 ARG B C 1
ATOM 3580 O O . ARG B 1 134 ? 47.428 -16.828 43.147 1.00 33.67 134 ARG B O 1
ATOM 3588 N N . ALA B 1 135 ? 45.281 -16.760 43.655 1.00 35.71 135 ALA B N 1
ATOM 3589 C CA . ALA B 1 135 ? 45.539 -16.146 44.931 1.00 32.10 135 ALA B CA 1
ATOM 3590 C C . ALA B 1 135 ? 46.433 -17.051 45.745 1.00 33.32 135 ALA B C 1
ATOM 3591 O O . ALA B 1 135 ? 47.332 -16.573 46.443 1.00 32.30 135 ALA B O 1
ATOM 3593 N N . ARG B 1 136 ? 46.261 -18.363 45.622 1.00 35.93 136 ARG B N 1
ATOM 3594 C CA . ARG B 1 136 ? 47.123 -19.284 46.359 1.00 38.28 136 ARG B CA 1
ATOM 3595 C C . ARG B 1 136 ? 48.551 -19.274 45.892 1.00 40.12 136 ARG B C 1
ATOM 3596 O O . ARG B 1 136 ? 49.482 -19.401 46.742 1.00 39.49 136 ARG B O 1
ATOM 3604 N N . GLN B 1 137 ? 48.772 -19.092 44.593 1.00 39.42 137 GLN B N 1
ATOM 3605 C CA . GLN B 1 137 ? 50.173 -18.982 44.125 1.00 41.78 137 GLN B CA 1
ATOM 3606 C C . GLN B 1 137 ? 50.841 -17.747 44.661 1.00 38.64 137 GLN B C 1
ATOM 3607 O O . GLN B 1 137 ? 52.041 -17.718 44.833 1.00 36.51 137 GLN B O 1
ATOM 3613 N N . LEU B 1 138 ? 50.078 -16.685 44.843 1.00 37.72 138 LEU B N 1
ATOM 3614 C CA . LEU B 1 138 ? 50.711 -15.457 45.278 1.00 35.44 138 LEU B CA 1
ATOM 3615 C C . LEU B 1 138 ? 51.091 -15.649 46.726 1.00 33.48 138 LEU B C 1
ATOM 3616 O O . LEU B 1 138 ? 52.187 -15.217 47.126 1.00 32.18 138 LEU B O 1
ATOM 3621 N N . VAL B 1 139 ? 50.209 -16.280 47.518 1.00 32.61 139 VAL B N 1
ATOM 3622 C CA . VAL B 1 139 ? 50.571 -16.504 48.923 1.00 33.99 139 VAL B CA 1
ATOM 3623 C C . VAL B 1 139 ? 51.756 -17.401 49.075 1.00 34.78 139 VAL B C 1
ATOM 3624 O O . VAL B 1 139 ? 52.572 -17.169 49.930 1.00 36.14 139 VAL B O 1
ATOM 3628 N N . ALA B 1 140 ? 51.912 -18.338 48.149 1.00 34.81 140 ALA B N 1
ATOM 3629 C CA . ALA B 1 140 ? 52.985 -19.323 48.183 1.00 34.98 140 ALA B CA 1
ATOM 3630 C C . ALA B 1 140 ? 54.293 -18.743 47.636 1.00 35.01 140 ALA B C 1
ATOM 3631 O O . ALA B 1 140 ? 55.319 -19.376 47.709 1.00 34.01 140 ALA B O 1
ATOM 3633 N N . ASP B 1 141 ? 54.237 -17.538 47.098 1.00 33.46 141 ASP B N 1
ATOM 3634 C CA . ASP B 1 141 ? 55.417 -16.854 46.605 1.00 33.86 141 ASP B CA 1
ATOM 3635 C C . ASP B 1 141 ? 56.175 -16.207 47.808 1.00 35.49 141 ASP B C 1
ATOM 3636 O O . ASP B 1 141 ? 55.998 -15.047 48.194 1.00 34.59 141 ASP B O 1
ATOM 3641 N N . THR B 1 142 ? 57.001 -17.005 48.423 1.00 37.59 142 THR B N 1
ATOM 3642 C CA . THR B 1 142 ? 57.562 -16.634 49.668 1.00 40.07 142 THR B CA 1
ATOM 3643 C C . THR B 1 142 ? 58.348 -15.357 49.667 1.00 39.24 142 THR B C 1
ATOM 3644 O O . THR B 1 142 ? 58.220 -14.562 50.569 1.00 36.90 142 TH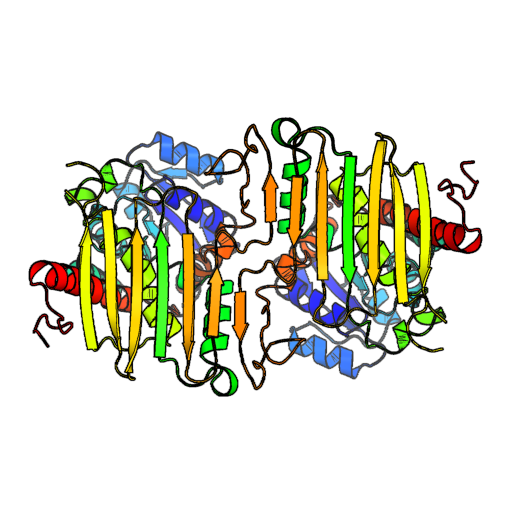R B O 1
ATOM 3648 N N . GLU B 1 143 ? 59.175 -15.141 48.671 1.00 41.61 143 GLU B N 1
ATOM 3649 C CA . GLU B 1 143 ? 59.948 -13.927 48.646 1.00 42.45 143 GLU B CA 1
ATOM 3650 C C . GLU B 1 143 ? 59.062 -12.680 48.684 1.00 39.31 143 GLU B C 1
ATOM 3651 O O . GLU B 1 143 ? 59.420 -11.684 49.335 1.00 36.20 143 GLU B O 1
ATOM 3657 N N . ALA B 1 144 ? 57.913 -12.692 47.998 1.00 36.08 144 ALA B N 1
ATOM 3658 C CA . ALA B 1 144 ? 57.071 -11.526 48.055 1.00 34.84 144 ALA B CA 1
ATOM 3659 C C . ALA B 1 144 ? 56.117 -11.557 49.273 1.00 33.99 144 ALA B C 1
ATOM 3660 O O . ALA B 1 144 ? 55.843 -10.532 49.867 1.00 32.37 144 ALA B O 1
ATOM 3662 N N . PHE B 1 145 ? 55.523 -12.712 49.565 1.00 33.31 145 PHE B N 1
ATOM 3663 C CA . PHE B 1 145 ? 54.442 -12.755 50.595 1.00 32.83 145 PHE B CA 1
ATOM 3664 C C . PHE B 1 145 ? 54.996 -12.928 52.016 1.00 33.23 145 PHE B C 1
ATOM 3665 O O . PHE B 1 145 ? 54.436 -12.442 52.971 1.00 34.28 145 PHE B O 1
ATOM 3673 N N . GLY B 1 146 ? 56.137 -13.561 52.121 1.00 34.53 146 GLY B N 1
ATOM 3674 C CA . GLY B 1 146 ? 56.678 -13.999 53.423 1.00 34.59 146 GLY B CA 1
ATOM 3675 C C . GLY B 1 146 ? 55.759 -15.078 53.971 1.00 34.68 146 GLY B C 1
ATOM 3676 O O . GLY B 1 146 ? 55.023 -15.805 53.237 1.00 35.24 146 GLY B O 1
ATOM 3677 N N . ARG B 1 147 ? 55.798 -15.191 55.269 1.00 35.40 147 ARG B N 1
ATOM 3678 C CA . ARG B 1 147 ? 55.127 -16.287 55.934 1.00 35.75 147 ARG B CA 1
ATOM 3679 C C . ARG B 1 147 ? 53.688 -15.905 56.255 1.00 33.85 147 ARG B C 1
ATOM 3680 O O . ARG B 1 147 ? 53.413 -14.848 56.842 1.00 34.53 147 ARG B O 1
ATOM 3688 N N . PRO B 1 148 ? 52.756 -16.723 55.828 1.00 32.90 148 PRO B N 1
ATOM 3689 C CA . PRO B 1 148 ? 51.357 -16.365 56.106 1.00 32.17 148 PRO B CA 1
ATOM 3690 C C . PRO B 1 148 ? 51.047 -16.501 57.572 1.00 33.72 148 PRO B C 1
ATOM 3691 O O . PRO B 1 148 ? 51.431 -17.490 58.193 1.00 37.00 148 PRO B O 1
ATOM 3695 N N . HIS B 1 149 ? 50.340 -15.526 58.103 1.00 34.29 149 HIS B N 1
ATOM 3696 C CA . HIS B 1 149 ? 49.926 -15.528 59.496 1.00 34.07 149 HIS B CA 1
ATOM 3697 C C . HIS B 1 149 ? 48.465 -15.269 59.704 1.00 33.63 149 HIS B C 1
ATOM 3698 O O . HIS B 1 149 ? 47.966 -15.484 60.771 1.00 34.60 149 HIS B O 1
ATOM 3705 N N . LEU B 1 150 ? 47.738 -14.850 58.682 1.00 34.81 150 LEU B N 1
ATOM 3706 C CA .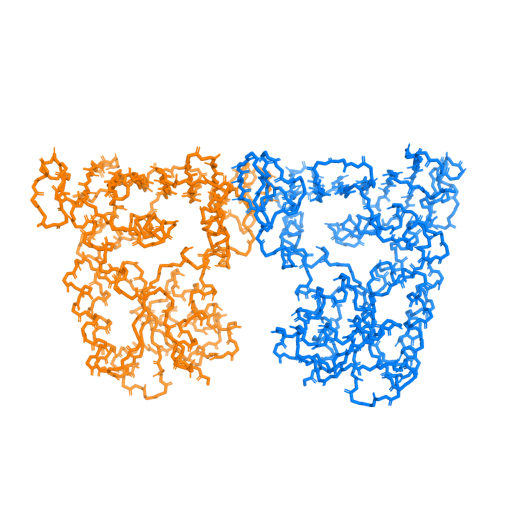 LEU B 1 150 ? 46.288 -14.694 58.789 1.00 34.38 150 LEU B CA 1
ATOM 3707 C C . LEU B 1 150 ? 45.599 -15.030 57.500 1.00 34.08 150 LEU B C 1
ATOM 3708 O O . LEU B 1 150 ? 46.037 -14.625 56.430 1.00 34.94 150 LEU B O 1
ATOM 3713 N N . VAL B 1 151 ? 44.479 -15.728 57.598 1.00 33.92 151 VAL B N 1
ATOM 3714 C CA . VAL B 1 151 ? 43.633 -15.971 56.462 1.00 32.30 151 VAL B CA 1
ATOM 3715 C C . VAL B 1 151 ? 42.224 -15.799 56.958 1.00 34.00 151 VAL B C 1
ATOM 3716 O O . VAL B 1 151 ? 41.895 -16.273 58.067 1.00 34.55 151 VAL B O 1
ATOM 3720 N N . ARG B 1 152 ? 41.411 -15.046 56.204 1.00 34.20 152 ARG B N 1
ATOM 3721 C CA . ARG B 1 152 ? 40.005 -14.860 56.523 1.00 33.64 152 ARG B CA 1
ATOM 3722 C C . ARG B 1 152 ? 39.180 -15.076 55.241 1.00 34.84 152 ARG B C 1
ATOM 3723 O O . ARG B 1 152 ? 39.433 -14.449 54.206 1.00 33.05 152 ARG B O 1
ATOM 3731 N N . VAL B 1 153 ? 38.133 -15.875 55.362 1.00 36.21 153 VAL B N 1
ATOM 3732 C CA . VAL B 1 153 ? 37.237 -16.166 54.272 1.00 34.73 153 VAL B CA 1
ATOM 3733 C C . VAL B 1 153 ? 35.833 -15.828 54.721 1.00 35.98 153 VAL B C 1
ATOM 3734 O O . VAL B 1 153 ? 35.427 -16.268 55.764 1.00 37.48 153 VAL B O 1
ATOM 3738 N N . VAL B 1 154 ? 35.117 -15.048 53.921 1.00 36.80 154 VAL B N 1
ATOM 3739 C CA . VAL B 1 154 ? 33.843 -14.542 54.280 1.00 38.08 154 VAL B CA 1
ATOM 3740 C C . VAL B 1 154 ? 32.827 -15.029 53.219 1.00 41.01 154 VAL B C 1
ATOM 3741 O O . VAL B 1 154 ? 33.041 -14.847 52.061 1.00 41.87 154 VAL B O 1
ATOM 3745 N N . PHE B 1 155 ? 31.743 -15.671 53.652 1.00 42.05 155 PHE B N 1
ATOM 3746 C CA . PHE B 1 155 ? 30.610 -16.137 52.813 1.00 44.22 155 PHE B CA 1
ATOM 3747 C C . PHE B 1 155 ? 29.317 -15.650 53.455 1.00 42.51 155 PHE B C 1
ATOM 3748 O O . PHE B 1 155 ? 28.964 -16.074 54.542 1.00 42.67 155 PHE B O 1
ATOM 3756 N N . ARG B 1 156 ? 28.601 -14.807 52.781 1.00 43.09 156 ARG B N 1
ATOM 3757 C CA . ARG B 1 156 ? 27.400 -14.259 53.330 1.00 44.32 156 ARG B CA 1
ATOM 3758 C C . ARG B 1 156 ? 26.364 -14.157 52.226 1.00 45.62 156 ARG B C 1
ATOM 3759 O O . ARG B 1 156 ? 26.705 -13.800 51.083 1.00 50.17 156 ARG B O 1
ATOM 3767 N N . ASN B 1 157 ? 25.124 -14.429 52.581 1.00 45.38 157 ASN B N 1
ATOM 3768 C CA . ASN B 1 157 ? 23.998 -14.229 51.684 1.00 45.86 157 ASN B CA 1
ATOM 3769 C C . ASN B 1 157 ? 22.743 -14.067 52.514 1.00 48.29 157 ASN B C 1
ATOM 3770 O O . ASN B 1 157 ? 22.819 -14.073 53.757 1.00 48.54 157 ASN B O 1
ATOM 3775 N N . SER B 1 158 ? 21.615 -13.907 51.850 1.00 49.49 158 SER B N 1
ATOM 3776 C CA . SER B 1 158 ? 20.359 -13.644 52.528 1.00 52.86 158 SER B CA 1
ATOM 3777 C C . SER B 1 158 ? 19.664 -14.948 52.869 1.00 53.38 158 SER B C 1
ATOM 3778 O O . SER B 1 158 ? 18.541 -14.931 53.287 1.00 53.69 158 SER B O 1
ATOM 3781 N N . GLY B 1 159 ? 20.351 -16.076 52.701 1.00 56.61 159 GLY B N 1
ATOM 3782 C CA . GLY B 1 159 ? 19.882 -17.344 53.245 1.00 60.58 159 GLY B CA 1
ATOM 3783 C C . GLY B 1 159 ? 19.215 -18.245 52.244 1.00 63.13 159 GLY B C 1
ATOM 3784 O O . GLY B 1 159 ? 18.556 -17.771 51.356 1.00 66.27 159 GLY B O 1
ATOM 3785 N N . PRO B 1 160 ? 19.344 -19.560 52.417 1.00 66.15 160 PRO B N 1
ATOM 3786 C CA . PRO B 1 160 ? 18.770 -20.500 51.466 1.00 67.64 160 PRO B CA 1
ATOM 3787 C C . PRO B 1 160 ? 17.244 -20.492 51.528 1.00 68.84 160 PRO B C 1
ATOM 3788 O O . PRO B 1 160 ? 16.676 -20.370 52.592 1.00 68.56 160 PRO B O 1
ATOM 3792 N N . GLU B 1 161 ? 16.609 -20.586 50.368 1.00 74.64 161 GLU B N 1
ATOM 3793 C CA . GLU B 1 161 ? 15.165 -20.345 50.232 1.00 79.68 161 GLU B CA 1
ATOM 3794 C C . GLU B 1 161 ? 14.402 -21.660 50.431 1.00 76.62 161 GLU B C 1
ATOM 3795 O O . GLU B 1 161 ? 13.340 -21.669 51.048 1.00 72.38 161 GLU B O 1
ATOM 3801 N N . ALA B 1 162 ? 14.984 -22.763 49.955 1.00 75.29 162 ALA B N 1
ATOM 3802 C CA . ALA B 1 162 ? 14.402 -24.093 50.096 1.00 72.32 162 ALA B CA 1
ATOM 3803 C C . ALA B 1 162 ? 14.096 -24.476 51.558 1.00 74.98 162 ALA B C 1
ATOM 3804 O O . ALA B 1 162 ? 14.938 -24.303 52.457 1.00 76.90 162 ALA B O 1
ATOM 3806 N N . ALA B 1 163 ? 12.915 -25.055 51.766 1.00 71.86 163 ALA B N 1
ATOM 3807 C CA . ALA B 1 163 ? 12.417 -25.410 53.087 1.00 72.71 163 ALA B CA 1
ATOM 3808 C C . ALA B 1 163 ? 13.280 -26.441 53.805 1.00 71.26 163 ALA B C 1
ATOM 3809 O O . ALA B 1 163 ? 13.355 -26.461 55.049 1.00 69.24 163 ALA B O 1
ATOM 3811 N N . TRP B 1 164 ? 13.913 -27.316 53.034 1.00 67.78 164 TRP B N 1
ATOM 3812 C CA . TRP B 1 164 ? 14.685 -28.382 53.632 1.00 66.96 164 TRP B CA 1
ATOM 3813 C C . TRP B 1 164 ? 15.916 -27.825 54.346 1.00 65.79 164 TRP B C 1
ATOM 3814 O O . TRP B 1 164 ? 16.465 -28.464 55.265 1.00 67.44 164 TRP B O 1
ATOM 3825 N N . ALA B 1 165 ? 16.352 -26.647 53.937 1.00 64.24 165 ALA B N 1
ATOM 3826 C CA . ALA B 1 165 ? 17.563 -26.075 54.514 1.00 65.18 165 ALA B CA 1
ATOM 3827 C C . ALA B 1 165 ? 17.246 -25.416 55.857 1.00 70.59 165 ALA B C 1
ATOM 3828 O O . ALA B 1 165 ? 18.150 -25.029 56.569 1.00 66.47 165 ALA B O 1
ATOM 3830 N N . ALA B 1 166 ? 15.957 -25.314 56.200 1.00 77.09 166 ALA B N 1
ATOM 3831 C CA . ALA B 1 166 ? 15.528 -24.833 57.522 1.00 76.46 166 ALA B CA 1
ATOM 3832 C C . ALA B 1 166 ? 15.392 -25.965 58.546 1.00 78.42 166 ALA B C 1
ATOM 3833 O O . ALA B 1 166 ? 15.362 -25.692 59.741 1.00 77.33 166 ALA B O 1
ATOM 3835 N N . SER B 1 167 ? 15.343 -27.228 58.093 1.00 81.69 167 SER B N 1
ATOM 3836 C CA . SER B 1 167 ? 15.206 -28.400 58.987 1.00 80.84 167 SER B CA 1
ATOM 3837 C C . SER B 1 167 ? 16.507 -29.120 59.299 1.00 79.58 167 SER B C 1
ATOM 3838 O O . SER B 1 167 ? 17.270 -29.465 58.395 1.00 75.92 167 SER B O 1
ATOM 3841 N N . LYS B 1 168 ? 16.738 -29.400 60.576 1.00 77.64 168 LYS B N 1
ATOM 3842 C CA . LYS B 1 168 ? 17.946 -30.087 60.948 1.00 77.11 168 LYS B CA 1
ATOM 3843 C C . LYS B 1 168 ? 18.062 -31.480 60.357 1.00 77.64 168 LYS B C 1
ATOM 3844 O O . LYS B 1 168 ? 19.174 -31.956 60.094 1.00 76.21 168 LYS B O 1
ATOM 3850 N N . ASP B 1 169 ? 16.937 -32.154 60.168 1.00 79.34 169 ASP B N 1
ATOM 3851 C CA . ASP B 1 169 ? 16.984 -33.537 59.732 1.00 80.46 169 ASP B CA 1
ATOM 3852 C C . ASP B 1 169 ? 17.394 -33.625 58.275 1.00 74.29 169 ASP B C 1
ATOM 3853 O O . ASP B 1 169 ? 18.184 -34.495 57.883 1.00 67.44 169 ASP B O 1
ATOM 3858 N N . LEU B 1 170 ? 16.893 -32.683 57.484 1.00 77.22 170 LEU B N 1
ATOM 3859 C CA . LEU B 1 170 ? 17.230 -32.616 56.067 1.00 77.18 170 LEU B CA 1
ATOM 3860 C C . LEU B 1 170 ? 18.527 -31.886 55.793 1.00 72.57 170 LEU B C 1
ATOM 3861 O O . LEU B 1 170 ? 19.176 -32.170 54.795 1.00 82.70 170 LEU B O 1
ATOM 3866 N N . ALA B 1 171 ? 18.888 -30.913 56.619 1.00 66.59 171 ALA B N 1
ATOM 3867 C CA . ALA B 1 171 ? 20.067 -30.069 56.320 1.00 61.99 171 ALA B CA 1
ATOM 3868 C C . ALA B 1 171 ? 21.255 -30.471 57.110 1.00 59.44 171 ALA B C 1
ATOM 3869 O O . ALA B 1 171 ? 22.378 -30.236 56.677 1.00 59.35 171 ALA B O 1
ATOM 3871 N N . GLY B 1 172 ? 21.033 -31.069 58.273 1.00 55.80 172 GLY B N 1
ATOM 3872 C CA . GLY B 1 172 ? 22.150 -31.496 59.100 1.00 54.18 172 GLY B CA 1
ATOM 3873 C C . GLY B 1 172 ? 22.801 -30.395 59.908 1.00 53.99 172 GLY B C 1
ATOM 3874 O O . GLY B 1 172 ? 23.610 -30.670 60.811 1.00 55.48 172 GLY B O 1
ATOM 3875 N N . GLY B 1 173 ? 22.466 -29.148 59.602 1.00 53.65 173 GLY B N 1
ATOM 3876 C CA . GLY B 1 173 ? 23.022 -28.016 60.336 1.00 51.96 173 GLY B CA 1
ATOM 3877 C C . GLY B 1 173 ? 22.624 -26.725 59.662 1.00 50.14 173 GLY B C 1
ATOM 3878 O O . GLY B 1 173 ? 21.995 -26.751 58.610 1.00 47.68 173 GLY B O 1
ATOM 3879 N N . GLY B 1 174 ? 22.959 -25.601 60.297 1.00 50.14 174 GLY B N 1
ATOM 3880 C CA . GLY B 1 174 ? 22.639 -24.275 59.774 1.00 49.13 174 GLY B CA 1
ATOM 3881 C C . GLY B 1 174 ? 23.785 -23.700 58.986 1.00 49.12 174 GLY B C 1
ATOM 3882 O O . GLY B 1 174 ? 24.548 -24.423 58.346 1.00 47.50 174 GLY B O 1
ATOM 3883 N N . ALA B 1 175 ? 23.956 -22.394 59.087 1.00 49.34 175 ALA B N 1
ATOM 3884 C CA . ALA B 1 175 ? 24.944 -21.717 58.288 1.00 48.49 175 ALA B CA 1
ATOM 3885 C C . ALA B 1 175 ? 26.378 -22.189 58.499 1.00 47.22 175 ALA B C 1
ATOM 3886 O O . ALA B 1 175 ? 27.159 -22.066 57.594 1.00 44.78 175 ALA B O 1
ATOM 3888 N N . LEU B 1 176 ? 26.743 -22.680 59.682 1.00 46.11 176 LEU B N 1
ATOM 3889 C CA . LEU B 1 176 ? 28.093 -23.128 59.850 1.00 46.09 176 LEU B CA 1
ATOM 3890 C C . LEU B 1 176 ? 28.370 -24.309 58.961 1.00 45.66 176 LEU B C 1
ATOM 3891 O O . LEU B 1 176 ? 29.412 -24.365 58.343 1.00 49.11 176 LEU B O 1
ATOM 3896 N N . LEU B 1 177 ? 27.458 -25.243 58.880 1.00 46.41 177 LEU B N 1
ATOM 3897 C CA . LEU B 1 177 ? 27.627 -26.416 58.024 1.00 47.62 177 LEU B CA 1
ATOM 3898 C C . LEU B 1 177 ? 27.493 -26.095 56.564 1.00 46.76 177 LEU B C 1
ATOM 3899 O O . LEU B 1 177 ? 28.230 -26.613 55.763 1.00 46.98 177 LEU B O 1
ATOM 3904 N N . ASP B 1 178 ? 26.538 -25.248 56.231 1.00 46.10 178 ASP B N 1
ATOM 3905 C CA . ASP B 1 178 ? 26.269 -24.889 54.868 1.00 47.71 178 ASP B CA 1
ATOM 3906 C C . ASP B 1 178 ? 27.415 -24.067 54.255 1.00 49.53 178 ASP B C 1
ATOM 3907 O O . ASP B 1 178 ? 27.983 -24.471 53.253 1.00 49.97 178 ASP B O 1
ATOM 3912 N N . LEU B 1 179 ? 27.747 -22.928 54.871 1.00 47.56 179 LEU B N 1
ATOM 3913 C CA . LEU B 1 179 ? 28.706 -21.989 54.341 1.00 45.07 179 LEU B CA 1
ATOM 3914 C C . LEU B 1 179 ? 30.081 -22.162 54.944 1.00 44.31 179 LEU B C 1
ATOM 3915 O O . LEU B 1 179 ? 31.064 -21.998 54.247 1.00 45.61 179 LEU B O 1
ATOM 3920 N N . GLY B 1 180 ? 30.155 -22.496 56.201 1.00 42.94 180 GLY B N 1
ATOM 3921 C CA . GLY B 1 180 ? 31.431 -22.747 56.838 1.00 43.33 180 GLY B CA 1
ATOM 3922 C C . GLY B 1 180 ? 32.257 -23.853 56.222 1.00 43.83 180 GLY B C 1
ATOM 3923 O O . GLY B 1 180 ? 33.495 -23.825 56.267 1.00 47.11 180 GLY B O 1
ATOM 3924 N N . CYS B 1 181 ? 31.618 -24.870 55.694 1.00 46.12 181 CYS B N 1
ATOM 3925 C CA . CYS B 1 181 ? 32.351 -26.003 55.115 1.00 49.14 181 CYS B CA 1
ATOM 3926 C C . CYS B 1 181 ? 33.236 -25.417 54.003 1.00 47.18 181 CYS B C 1
ATOM 3927 O O . CYS B 1 181 ? 34.416 -25.714 53.913 1.00 48.23 181 CYS B O 1
ATOM 3930 N N . HIS B 1 182 ? 32.685 -24.509 53.215 1.00 42.74 182 HIS B N 1
ATOM 3931 C CA . HIS B 1 182 ? 33.483 -23.903 52.176 1.00 44.07 182 HIS B CA 1
ATOM 3932 C C . HIS B 1 182 ? 34.547 -23.009 52.725 1.00 40.79 182 HIS B C 1
ATOM 3933 O O . HIS B 1 182 ? 35.662 -23.040 52.296 1.00 41.38 182 HIS B O 1
ATOM 3940 N N . ALA B 1 183 ? 34.198 -22.182 53.688 1.00 39.34 183 ALA B N 1
ATOM 3941 C CA . ALA B 1 183 ? 35.156 -21.243 54.225 1.00 37.80 183 ALA B CA 1
ATOM 3942 C C . ALA B 1 183 ? 36.321 -21.959 54.880 1.00 36.55 183 ALA B C 1
ATOM 3943 O O . ALA B 1 183 ? 37.482 -21.629 54.632 1.00 37.26 183 ALA B O 1
ATOM 3945 N N . VAL B 1 184 ? 36.030 -22.979 55.688 1.00 36.69 184 VAL B N 1
ATOM 3946 C CA . VAL B 1 184 ? 37.116 -23.816 56.273 1.00 36.84 184 VAL B CA 1
ATOM 3947 C C . VAL B 1 184 ? 38.011 -24.461 55.192 1.00 38.60 184 VAL B C 1
ATOM 3948 O O . VAL B 1 184 ? 39.202 -24.548 55.378 1.00 37.83 184 VAL B O 1
ATOM 3952 N N . GLU B 1 185 ? 37.450 -24.954 54.090 1.00 38.24 185 GLU B N 1
ATOM 3953 C CA . GLU B 1 185 ? 38.284 -25.663 53.127 1.00 39.46 185 GLU B CA 1
ATOM 3954 C C . GLU B 1 185 ? 39.201 -24.678 52.427 1.00 40.38 185 GLU B C 1
ATOM 3955 O O . GLU B 1 185 ? 40.360 -24.962 52.159 1.00 40.05 185 GLU B O 1
ATOM 3961 N N . LEU B 1 186 ? 38.684 -23.493 52.179 1.00 41.33 186 LEU B N 1
ATOM 3962 C CA . LEU B 1 186 ? 39.456 -22.435 51.535 1.00 40.42 186 LEU B CA 1
ATOM 3963 C C . LEU B 1 186 ? 40.572 -21.950 52.458 1.00 39.48 186 LEU B C 1
ATOM 3964 O O . LEU B 1 186 ? 41.706 -21.779 51.984 1.00 43.94 186 LEU B O 1
ATOM 3969 N N . CYS B 1 187 ? 40.295 -21.750 53.757 1.00 37.04 187 CYS B N 1
ATOM 3970 C CA . CYS B 1 187 ? 41.396 -21.381 54.662 1.00 36.76 187 CYS B CA 1
ATOM 3971 C C . CYS B 1 187 ? 42.430 -22.432 54.637 1.00 35.49 187 CYS B C 1
ATOM 3972 O O . CYS B 1 187 ? 43.601 -22.113 54.509 1.00 35.43 187 CYS B O 1
ATOM 3975 N N . ARG B 1 188 ? 42.057 -23.709 54.799 1.00 35.22 188 ARG B N 1
ATOM 3976 C CA . ARG B 1 188 ? 43.122 -24.733 54.902 1.00 34.73 188 ARG B CA 1
ATOM 3977 C C . ARG B 1 188 ? 43.914 -24.800 53.612 1.00 34.04 188 ARG B C 1
ATOM 3978 O O . ARG B 1 188 ? 45.138 -24.908 53.641 1.00 34.29 188 ARG B O 1
ATOM 3986 N N . TRP B 1 189 ? 43.216 -24.683 52.492 1.00 33.09 189 TRP B N 1
ATOM 3987 C CA . TRP B 1 189 ? 43.809 -24.915 51.201 1.00 34.91 189 TRP B CA 1
ATOM 3988 C C . TRP B 1 189 ? 44.639 -23.715 50.746 1.00 33.71 189 TRP B C 1
ATOM 3989 O O . TRP B 1 189 ? 45.643 -23.847 50.078 1.00 32.04 189 TRP B O 1
ATOM 4000 N N . LEU B 1 190 ? 44.194 -22.521 51.118 1.00 35.93 190 LEU B N 1
ATOM 4001 C CA . LEU B 1 190 ? 45.001 -21.334 50.832 1.00 34.20 190 LEU B CA 1
ATOM 4002 C C . LEU B 1 190 ? 46.339 -21.417 51.558 1.00 35.15 190 LEU B C 1
ATOM 4003 O O . LEU B 1 190 ? 47.272 -20.770 51.184 1.00 32.99 190 LEU B O 1
ATOM 4008 N N . LEU B 1 191 ? 46.409 -22.160 52.642 1.00 36.83 191 LEU B N 1
ATOM 4009 C CA . LEU B 1 191 ? 47.672 -22.278 53.351 1.00 40.88 191 LEU B CA 1
ATOM 4010 C C . LEU B 1 191 ? 48.261 -23.640 53.123 1.00 44.02 191 LEU B C 1
ATOM 4011 O O . LEU B 1 191 ? 48.887 -24.184 54.007 1.00 42.55 191 LEU B O 1
ATOM 4016 N N . ASP B 1 192 ? 48.044 -24.189 51.928 1.00 42.26 192 ASP B N 1
ATOM 4017 C CA . ASP B 1 192 ? 48.716 -25.406 51.496 1.00 40.59 192 ASP B CA 1
ATOM 4018 C C . ASP B 1 192 ? 48.434 -26.577 52.371 1.00 40.87 192 ASP B C 1
ATOM 4019 O O . ASP B 1 192 ? 49.325 -27.286 52.735 1.00 43.67 192 ASP B O 1
ATOM 4024 N N . GLY B 1 193 ? 47.170 -26.812 52.678 1.00 42.67 193 GLY B N 1
ATOM 4025 C CA . GLY B 1 193 ? 46.778 -27.958 53.527 1.00 42.94 193 GLY B CA 1
ATOM 4026 C C . GLY B 1 193 ? 47.232 -27.884 55.001 1.00 42.09 193 GLY B C 1
ATOM 4027 O O . GLY B 1 193 ? 47.519 -28.893 55.644 1.00 39.50 193 GLY B O 1
ATOM 4028 N N . ALA B 1 194 ? 47.226 -26.689 55.554 1.00 45.24 194 ALA B N 1
ATOM 4029 C CA . ALA B 1 194 ? 47.679 -26.466 56.936 1.00 50.26 194 ALA B CA 1
ATOM 4030 C C . ALA B 1 194 ? 46.923 -27.327 58.001 1.00 48.16 194 ALA B C 1
ATOM 4031 O O . ALA B 1 194 ? 45.737 -27.604 57.862 1.00 49.03 194 ALA B O 1
ATOM 4033 N N . ASP B 1 195 ? 47.662 -27.779 59.000 1.00 47.30 195 ASP B N 1
ATOM 4034 C CA . ASP B 1 195 ? 47.116 -28.601 60.057 1.00 50.00 195 ASP B CA 1
ATOM 4035 C C . ASP B 1 195 ? 46.498 -27.692 61.109 1.00 45.78 195 ASP B C 1
ATOM 4036 O O . ASP B 1 195 ? 47.129 -26.733 61.623 1.00 45.08 195 ASP B O 1
ATOM 4041 N N . VAL B 1 196 ? 45.236 -27.979 61.397 1.00 44.53 196 VAL B N 1
ATOM 4042 C CA . VAL B 1 196 ? 44.471 -27.274 62.405 1.00 44.03 196 VAL B CA 1
ATOM 4043 C C . VAL B 1 196 ? 44.836 -27.829 63.781 1.00 45.04 196 VAL B C 1
ATOM 4044 O O . VAL B 1 196 ? 44.732 -29.034 63.972 1.00 43.48 196 VAL B O 1
ATOM 4048 N N . GLU B 1 197 ? 45.261 -26.933 64.692 1.00 46.87 197 GLU B N 1
ATOM 4049 C CA . GLU B 1 197 ? 45.623 -27.276 66.086 1.00 53.01 197 GLU B CA 1
ATOM 4050 C C . GLU B 1 197 ? 44.455 -26.999 67.044 1.00 52.42 197 GLU B C 1
ATOM 4051 O O . GLU B 1 197 ? 44.208 -27.785 67.942 1.00 53.59 197 GLU B O 1
ATOM 4057 N N . SER B 1 198 ? 43.699 -25.938 66.802 1.00 49.72 198 SER B N 1
ATOM 4058 C CA . SER B 1 198 ? 42.528 -25.627 67.606 1.00 48.52 198 SER B CA 1
ATOM 4059 C C . SER B 1 198 ? 41.377 -24.974 66.821 1.00 44.43 198 SER B C 1
ATOM 4060 O O . SER B 1 198 ? 41.561 -24.383 65.775 1.00 43.36 198 SER B O 1
ATOM 4063 N N . VAL B 1 199 ? 40.186 -25.054 67.379 1.00 42.74 199 VAL B N 1
ATOM 4064 C CA . VAL B 1 199 ? 39.002 -24.485 66.787 1.00 41.55 199 VAL B CA 1
ATOM 4065 C C . VAL B 1 199 ? 38.206 -23.790 67.842 1.00 41.09 199 VAL B C 1
ATOM 4066 O O . VAL B 1 199 ? 38.129 -24.260 68.934 1.00 43.43 199 VAL B O 1
ATOM 4070 N N . SER B 1 200 ? 37.619 -22.660 67.492 1.00 41.86 200 SER B N 1
ATOM 4071 C CA . SER B 1 200 ? 36.828 -21.856 68.405 1.00 42.13 200 SER B CA 1
ATOM 4072 C C . SER B 1 200 ? 35.709 -21.251 67.595 1.00 44.88 200 SER B C 1
ATOM 4073 O O . SER B 1 200 ? 35.936 -20.705 66.491 1.00 45.68 200 SER B O 1
ATOM 4076 N N . ALA B 1 201 ? 34.499 -21.314 68.096 1.00 45.81 201 ALA B N 1
ATOM 4077 C CA . ALA B 1 201 ? 33.394 -20.769 67.305 1.00 48.31 201 ALA B CA 1
ATOM 4078 C C . ALA B 1 201 ? 32.289 -20.248 68.175 1.00 47.35 201 ALA B C 1
ATOM 4079 O O . ALA B 1 201 ? 32.114 -20.738 69.223 1.00 45.66 201 ALA B O 1
ATOM 4081 N N . ARG B 1 202 ? 31.565 -19.253 67.678 1.00 48.52 202 ARG B N 1
ATOM 4082 C CA . ARG B 1 202 ? 30.306 -18.818 68.270 1.00 50.24 202 ARG B CA 1
ATOM 4083 C C . ARG B 1 202 ? 29.261 -18.684 67.152 1.00 50.69 202 ARG B C 1
ATOM 4084 O O . ARG B 1 202 ? 29.567 -18.212 66.033 1.00 52.52 202 ARG B O 1
ATOM 4092 N N . LEU B 1 203 ? 28.047 -19.099 67.463 1.00 50.74 203 LEU B N 1
ATOM 4093 C CA . LEU B 1 203 ? 26.933 -19.088 66.554 1.00 51.64 203 LEU B CA 1
ATOM 4094 C C . LEU B 1 203 ? 25.869 -18.109 67.051 1.00 53.06 203 LEU B C 1
ATOM 4095 O O . LEU B 1 203 ? 25.772 -17.827 68.237 1.00 50.28 203 LEU B O 1
ATOM 4100 N N . GLN B 1 204 ? 25.061 -17.625 66.108 1.00 51.95 204 GLN B N 1
ATOM 4101 C CA . GLN B 1 204 ? 23.969 -16.740 66.385 1.00 50.41 204 GLN B CA 1
ATOM 4102 C C . GLN B 1 204 ? 22.711 -17.256 65.709 1.00 54.16 204 GLN B C 1
ATOM 4103 O O . GLN B 1 204 ? 22.757 -17.992 64.697 1.00 52.08 204 GLN B O 1
ATOM 4109 N N A ARG B 1 205 ? 21.586 -16.837 66.285 0.50 55.60 205 ARG B N 1
ATOM 4110 N N B ARG B 1 205 ? 21.566 -16.887 66.289 0.50 55.98 205 ARG B N 1
ATOM 4111 C CA A ARG B 1 205 ? 20.285 -17.048 65.730 0.50 56.11 205 ARG B CA 1
ATOM 4112 C CA B ARG B 1 205 ? 20.269 -17.066 65.664 0.50 56.56 205 ARG B CA 1
ATOM 4113 C C A ARG B 1 205 ? 19.717 -15.660 65.586 0.50 57.20 205 ARG B C 1
ATOM 4114 C C B ARG B 1 205 ? 19.734 -15.664 65.574 0.50 57.48 205 ARG B C 1
ATOM 4115 O O A ARG B 1 205 ? 19.252 -15.078 66.560 0.50 57.55 205 ARG B O 1
ATOM 4116 O O B ARG B 1 205 ? 19.317 -15.076 66.561 0.50 57.78 205 ARG B O 1
ATOM 4131 N N . VAL B 1 206 ? 19.776 -15.115 64.382 1.00 59.68 206 VAL B N 1
ATOM 4132 C CA . VAL B 1 206 ? 19.342 -13.756 64.149 1.00 59.34 206 VAL B CA 1
ATOM 4133 C C . VAL B 1 206 ? 17.872 -13.703 63.781 1.00 61.76 206 VAL B C 1
ATOM 4134 O O . VAL B 1 206 ? 17.157 -12.907 64.358 1.00 66.71 206 VAL B O 1
ATOM 4138 N N . ARG B 1 207 ? 17.411 -14.498 62.814 1.00 66.56 207 ARG B N 1
ATOM 4139 C CA . ARG B 1 207 ? 15.989 -14.448 62.407 1.00 77.90 207 ARG B CA 1
ATOM 4140 C C . ARG B 1 207 ? 15.061 -15.246 63.356 1.00 80.91 207 ARG B C 1
ATOM 4141 O O . ARG B 1 207 ? 15.466 -16.225 63.991 1.00 82.26 207 ARG B O 1
ATOM 4149 N N . PRO B 1 208 ? 13.810 -14.802 63.500 1.00 88.16 208 PRO B N 1
ATOM 4150 C CA . PRO B 1 208 ? 13.022 -15.384 64.612 1.00 94.36 208 PRO B CA 1
ATOM 4151 C C . PRO B 1 208 ? 12.868 -16.940 64.616 1.00 97.29 208 PRO B C 1
ATOM 4152 O O . PRO B 1 208 ? 12.966 -17.573 63.545 1.00 80.58 208 PRO B O 1
ATOM 4156 N N . PRO B 1 209 ? 12.659 -17.545 65.830 1.00 113.16 209 PRO B N 1
ATOM 4157 C CA . PRO B 1 209 ? 12.295 -18.962 66.107 1.00 113.16 209 PRO B CA 1
ATOM 4158 C C . PRO B 1 209 ? 11.351 -19.624 65.101 1.00 105.08 209 PRO B C 1
ATOM 4159 O O . PRO B 1 209 ? 10.232 -19.139 64.924 1.00 99.15 209 PRO B O 1
ATOM 4163 N N . ALA B 1 227 ? 15.954 -24.435 66.460 1.00 67.34 227 ALA B N 1
ATOM 4164 C CA . ALA B 1 227 ? 16.283 -23.431 65.400 1.00 71.12 227 ALA B CA 1
ATOM 4165 C C . ALA B 1 227 ? 17.751 -23.437 64.990 1.00 68.74 227 ALA B C 1
ATOM 4166 O O . ALA B 1 227 ? 18.659 -23.304 65.836 1.00 69.59 227 ALA B O 1
ATOM 4168 N N . LEU B 1 228 ? 17.996 -23.599 63.689 1.00 67.39 228 LEU B N 1
ATOM 4169 C CA . LEU B 1 228 ? 19.377 -23.657 63.155 1.00 64.77 228 LEU B CA 1
ATOM 4170 C C . LEU B 1 228 ? 20.057 -22.315 63.200 1.00 59.48 228 LEU B C 1
ATOM 4171 O O . LEU B 1 228 ? 19.395 -21.291 63.012 1.00 60.05 228 LEU B O 1
ATOM 4176 N N . GLU B 1 229 ? 21.365 -22.311 63.458 1.00 56.30 229 GLU B N 1
ATOM 4177 C CA . GLU B 1 229 ? 22.168 -21.067 63.379 1.00 55.92 229 GLU B CA 1
ATOM 4178 C C . GLU B 1 229 ? 22.128 -20.447 61.967 1.00 55.85 229 GLU B C 1
ATOM 4179 O O . GLU B 1 229 ? 22.252 -21.165 60.982 1.00 53.25 229 GLU B O 1
ATOM 4185 N N . ASP B 1 230 ? 21.928 -19.121 61.995 1.00 55.47 230 ASP B N 1
ATOM 4186 C CA . ASP B 1 230 ? 21.790 -18.147 60.948 1.00 53.01 230 ASP B CA 1
ATOM 4187 C C . ASP B 1 230 ? 23.135 -17.474 60.533 1.00 49.45 230 ASP B C 1
ATOM 4188 O O . ASP B 1 230 ? 23.236 -16.778 59.515 1.00 45.06 230 ASP B O 1
ATOM 4193 N N . GLN B 1 231 ? 24.088 -17.508 61.447 1.00 46.45 231 GLN B N 1
ATOM 4194 C CA . GLN B 1 231 ? 25.284 -16.730 61.327 1.00 45.51 231 GLN B CA 1
ATOM 4195 C C . GLN B 1 231 ? 26.283 -17.290 62.334 1.00 46.10 231 GLN B C 1
ATOM 4196 O O . GLN B 1 231 ? 25.900 -17.726 63.425 1.00 49.06 231 GLN B O 1
ATOM 4202 N N . ALA B 1 232 ? 27.542 -17.328 61.930 1.00 44.43 232 ALA B N 1
ATOM 4203 C CA . ALA B 1 232 ? 28.593 -17.907 62.722 1.00 43.99 232 ALA B CA 1
ATOM 4204 C C . ALA B 1 232 ? 29.960 -17.313 62.412 1.00 43.83 232 ALA B C 1
ATOM 4205 O O . ALA B 1 232 ? 30.176 -16.733 61.345 1.00 42.50 232 ALA B O 1
ATOM 4207 N N . LEU B 1 233 ? 30.855 -17.458 63.398 1.00 44.14 233 LEU B N 1
ATOM 4208 C CA . LEU B 1 233 ? 32.246 -17.099 63.290 1.00 43.69 233 LEU B CA 1
ATOM 4209 C C . LEU B 1 233 ? 33.031 -18.264 63.837 1.00 43.01 233 LEU B C 1
ATOM 4210 O O . LEU B 1 233 ? 32.771 -18.714 64.959 1.00 46.16 233 LEU B O 1
ATOM 4215 N N . LEU B 1 234 ? 33.977 -18.765 63.049 1.00 40.48 234 LEU B N 1
ATOM 4216 C CA . LEU B 1 234 ? 34.761 -19.897 63.433 1.00 39.26 234 LEU B CA 1
ATOM 4217 C C . LEU B 1 234 ? 36.194 -19.527 63.161 1.00 38.43 234 LEU B C 1
ATOM 4218 O O . LEU B 1 234 ? 36.473 -19.013 62.103 1.00 38.87 234 LEU B O 1
ATOM 4223 N N . VAL B 1 235 ? 37.089 -19.846 64.096 1.00 36.29 235 VAL B N 1
ATOM 4224 C CA . VAL B 1 235 ? 38.463 -19.447 64.056 1.00 36.10 235 VAL B CA 1
ATOM 4225 C C . VAL B 1 235 ? 39.335 -20.642 64.301 1.00 37.37 235 VAL B C 1
ATOM 4226 O O . VAL B 1 235 ? 39.128 -21.393 65.257 1.00 38.91 235 VAL B O 1
ATOM 4230 N N . MET B 1 236 ? 40.285 -20.865 63.399 1.00 38.58 236 MET B N 1
ATOM 4231 C CA . MET B 1 236 ? 41.248 -21.944 63.539 1.00 38.83 236 MET B CA 1
ATOM 4232 C C . MET B 1 236 ? 42.601 -21.378 63.889 1.00 40.11 236 MET B C 1
ATOM 4233 O O . MET B 1 236 ? 43.031 -20.368 63.316 1.00 40.14 236 MET B O 1
ATOM 4238 N N . GLU B 1 237 ? 43.295 -22.073 64.768 1.00 41.20 237 GLU B N 1
ATOM 4239 C CA . GLU B 1 237 ? 44.728 -21.905 64.903 1.00 43.83 237 GLU B CA 1
ATOM 4240 C C . GLU B 1 237 ? 45.438 -23.016 64.157 1.00 42.52 237 GLU B C 1
ATOM 4241 O O . GLU B 1 237 ? 45.083 -24.177 64.301 1.00 41.43 237 GLU B O 1
ATOM 4247 N N . PHE B 1 238 ? 46.474 -22.658 63.408 1.00 41.16 238 PHE B N 1
ATOM 4248 C CA . PHE B 1 238 ? 47.219 -23.634 62.596 1.00 41.44 238 PHE B CA 1
ATOM 4249 C C . PHE B 1 238 ? 48.601 -23.903 63.170 1.00 42.52 238 PHE B C 1
ATOM 4250 O O . PHE B 1 238 ? 49.104 -23.106 63.930 1.00 42.99 238 PHE B O 1
ATOM 4258 N N . ALA B 1 239 ? 49.235 -24.986 62.729 1.00 45.45 239 ALA B N 1
ATOM 4259 C CA . ALA B 1 239 ? 50.493 -25.455 63.323 1.00 48.34 239 ALA B CA 1
ATOM 4260 C C . ALA B 1 239 ? 51.574 -24.357 63.353 1.00 55.19 239 ALA B C 1
ATOM 4261 O O . ALA B 1 239 ? 52.263 -24.150 64.375 1.00 55.61 239 ALA B O 1
ATOM 4263 N N . ASP B 1 240 ? 51.729 -23.706 62.204 1.00 54.42 240 ASP B N 1
ATOM 4264 C CA . ASP B 1 240 ? 52.772 -22.705 61.930 1.00 57.34 240 ASP B CA 1
ATOM 4265 C C . ASP B 1 240 ? 52.608 -21.399 62.686 1.00 55.16 240 ASP B C 1
ATOM 4266 O O . ASP B 1 240 ? 53.458 -20.525 62.561 1.00 64.72 240 ASP B O 1
ATOM 4271 N N . GLY B 1 241 ? 51.524 -21.209 63.428 1.00 46.97 241 GLY B N 1
ATOM 4272 C CA . GLY B 1 241 ? 51.242 -19.901 64.014 1.00 43.60 241 GLY B CA 1
ATOM 4273 C C . GLY B 1 241 ? 50.108 -19.109 63.338 1.00 42.14 241 GLY B C 1
ATOM 4274 O O . GLY B 1 241 ? 49.625 -18.129 63.892 1.00 44.39 241 GLY B O 1
ATOM 4275 N N . ALA B 1 242 ? 49.650 -19.490 62.149 1.00 40.17 242 ALA B N 1
ATOM 4276 C CA . ALA B 1 242 ? 48.685 -18.664 61.475 1.00 39.58 242 ALA B CA 1
ATOM 4277 C C . ALA B 1 242 ? 47.307 -18.882 62.053 1.00 37.58 242 ALA B C 1
ATOM 4278 O O . ALA B 1 242 ? 47.032 -19.939 62.549 1.00 35.82 242 ALA B O 1
ATOM 4280 N N . VAL B 1 243 ? 46.453 -17.866 61.947 1.00 37.44 243 VAL B N 1
ATOM 4281 C CA . VAL B 1 243 ? 45.088 -17.954 62.393 1.00 37.94 243 VAL B CA 1
ATOM 4282 C C . VAL B 1 243 ? 44.108 -17.780 61.228 1.00 37.94 243 VAL B C 1
ATOM 4283 O O . VAL B 1 243 ? 44.230 -16.846 60.458 1.00 37.99 243 VAL B O 1
ATOM 4287 N N . GLY B 1 244 ? 43.094 -18.630 61.144 1.00 39.77 244 GLY B N 1
ATOM 4288 C CA . GLY B 1 244 ? 42.085 -18.565 60.084 1.00 38.43 244 GLY B CA 1
ATOM 4289 C C . GLY B 1 244 ? 40.754 -18.161 60.675 1.00 41.16 244 GLY B C 1
ATOM 4290 O O . GLY B 1 244 ? 40.338 -18.691 61.688 1.00 47.83 244 GLY B O 1
ATOM 4291 N N . GLN B 1 245 ? 40.081 -17.210 60.059 1.00 39.65 245 GLN B N 1
ATOM 4292 C CA . GLN B 1 245 ? 38.716 -16.854 60.402 1.00 38.47 245 GLN B CA 1
ATOM 4293 C C . GLN B 1 245 ? 37.754 -17.251 59.262 1.00 39.75 245 GLN B C 1
ATOM 4294 O O . GLN B 1 245 ? 38.073 -17.066 58.099 1.00 37.05 245 GLN B O 1
ATOM 4300 N N . CYS B 1 246 ? 36.578 -17.779 59.637 1.00 39.76 246 CYS B N 1
ATOM 4301 C CA . CYS B 1 246 ? 35.517 -18.129 58.716 1.00 40.30 246 CYS B CA 1
ATOM 4302 C C . CYS B 1 246 ? 34.311 -17.410 59.207 1.00 40.68 246 CYS B C 1
ATOM 4303 O O . CYS B 1 246 ? 33.876 -17.656 60.327 1.00 40.94 246 CYS B O 1
ATOM 4306 N N . ASP B 1 247 ? 33.786 -16.498 58.388 1.00 39.03 247 ASP B N 1
ATOM 4307 C CA . ASP B 1 247 ? 32.730 -15.613 58.844 1.00 41.74 247 ASP B CA 1
ATOM 4308 C C . ASP B 1 247 ? 31.611 -15.823 57.884 1.00 42.21 247 ASP B C 1
ATOM 4309 O O . ASP B 1 247 ? 31.740 -15.466 56.682 1.00 39.49 247 ASP B O 1
ATOM 4314 N N . VAL B 1 248 ? 30.527 -16.422 58.379 1.00 42.17 248 VAL B N 1
ATOM 4315 C CA . VAL B 1 248 ? 29.454 -16.854 57.488 1.00 43.21 248 VAL B CA 1
ATOM 4316 C C . VAL B 1 248 ? 28.123 -16.419 57.967 1.00 43.05 248 VAL B C 1
ATOM 4317 O O . VAL B 1 248 ? 27.917 -16.274 59.197 1.00 41.91 248 VAL B O 1
ATOM 4321 N N . SER B 1 249 ? 27.204 -16.216 57.011 1.00 42.80 249 SER B N 1
ATOM 4322 C CA . SER B 1 249 ? 25.939 -15.579 57.330 1.00 45.05 249 SER B CA 1
ATOM 4323 C C . SER B 1 249 ? 24.849 -15.880 56.304 1.00 48.23 249 SER B C 1
ATOM 4324 O O . SER B 1 249 ? 25.106 -15.951 55.105 1.00 49.90 249 SER B O 1
ATOM 4327 N N . TRP B 1 250 ? 23.635 -16.081 56.819 1.00 46.82 250 TRP B N 1
ATOM 4328 C CA . TRP B 1 250 ? 22.445 -16.287 56.026 1.00 48.87 250 TRP B CA 1
ATOM 4329 C C . TRP B 1 250 ? 21.576 -15.050 56.111 1.00 49.88 250 TRP B C 1
ATOM 4330 O O . TRP B 1 250 ? 20.462 -15.032 55.558 1.00 49.25 250 TRP B O 1
ATOM 4341 N N . VAL B 1 251 ? 22.065 -14.035 56.800 1.00 50.09 251 VAL B N 1
ATOM 4342 C CA . VAL B 1 251 ? 21.209 -12.938 57.156 1.00 53.45 251 VAL B CA 1
ATOM 4343 C C . VAL B 1 251 ? 21.814 -11.588 56.693 1.00 53.64 251 VAL B C 1
ATOM 4344 O O . VAL B 1 251 ? 21.633 -10.513 57.287 1.00 52.63 251 VAL B O 1
ATOM 4348 N N . THR B 1 252 ? 22.542 -11.653 55.579 1.00 51.11 252 THR B N 1
ATOM 4349 C CA . THR B 1 252 ? 23.189 -10.493 55.045 1.00 49.13 252 THR B CA 1
ATOM 4350 C C . THR B 1 252 ? 22.473 -10.113 53.768 1.00 49.71 252 THR B C 1
ATOM 4351 O O . THR B 1 252 ? 22.522 -10.874 52.792 1.00 45.09 252 THR B O 1
ATOM 4355 N N . GLN B 1 253 ? 21.763 -8.976 53.789 1.00 50.01 253 GLN B N 1
ATOM 4356 C CA . GLN B 1 253 ? 21.115 -8.485 52.593 1.00 50.25 253 GLN B CA 1
ATOM 4357 C C . GLN B 1 253 ? 22.131 -7.777 51.705 1.00 51.82 253 GLN B C 1
ATOM 4358 O O . GLN B 1 253 ? 23.172 -7.342 52.174 1.00 46.81 253 GLN B O 1
ATOM 4364 N N . GLY B 1 254 ? 21.782 -7.615 50.426 1.00 53.46 254 GLY B N 1
ATOM 4365 C CA . GLY B 1 254 ? 22.496 -6.703 49.549 1.00 53.72 254 GLY B CA 1
ATOM 4366 C C . GLY B 1 254 ? 23.354 -7.409 48.505 1.00 52.47 254 GLY B C 1
ATOM 4367 O O . GLY B 1 254 ? 24.160 -6.758 47.843 1.00 56.31 254 GLY B O 1
ATOM 4368 N N . GLY B 1 255 ? 23.206 -8.729 48.386 1.00 49.36 255 GLY B N 1
ATOM 4369 C CA . GLY B 1 255 ? 23.980 -9.545 47.472 1.00 45.57 255 GLY B CA 1
ATOM 4370 C C . GLY B 1 255 ? 24.954 -10.480 48.125 1.00 46.48 255 GLY B C 1
ATOM 4371 O O . GLY B 1 255 ? 25.625 -10.113 49.103 1.00 45.97 255 GLY B O 1
ATOM 4372 N N . GLU B 1 256 ? 25.022 -11.703 47.602 1.00 48.13 256 GLU B N 1
ATOM 4373 C CA . GLU B 1 256 ? 25.983 -12.694 48.076 1.00 51.02 256 GLU B CA 1
ATOM 4374 C C . GLU B 1 256 ? 27.404 -12.115 48.115 1.00 47.37 256 GLU B C 1
ATOM 4375 O O . GLU B 1 256 ? 27.821 -11.376 47.234 1.00 48.00 256 GLU B O 1
ATOM 4381 N N . GLN B 1 257 ? 28.143 -12.474 49.144 1.00 45.61 257 GLN B N 1
ATOM 4382 C CA . GLN B 1 257 ? 29.514 -12.103 49.250 1.00 43.55 257 GLN B CA 1
ATOM 4383 C C . GLN B 1 257 ? 30.396 -13.319 49.488 1.00 42.35 257 GLN B C 1
ATOM 4384 O O . GLN B 1 257 ? 30.120 -14.094 50.395 1.00 45.96 257 GLN B O 1
ATOM 4390 N N . VAL B 1 258 ? 31.437 -13.468 48.655 1.00 39.50 258 VAL B N 1
ATOM 4391 C CA . VAL B 1 258 ? 32.480 -14.455 48.780 1.00 37.10 258 VAL B CA 1
ATOM 4392 C C . VAL B 1 258 ? 33.817 -13.764 48.637 1.00 38.37 258 VAL B C 1
ATOM 4393 O O . VAL B 1 258 ? 34.231 -13.421 47.519 1.00 42.16 258 VAL B O 1
ATOM 4397 N N . THR B 1 259 ? 34.522 -13.553 49.740 1.00 37.09 259 THR B N 1
ATOM 4398 C CA . THR B 1 259 ? 35.805 -12.875 49.683 1.00 35.14 259 THR B CA 1
ATOM 4399 C C . THR B 1 259 ? 36.777 -13.638 50.524 1.00 34.06 259 THR B C 1
ATOM 4400 O O . THR B 1 259 ? 36.398 -14.427 51.399 1.00 34.44 259 THR B O 1
ATOM 4404 N N . ALA B 1 260 ? 38.054 -13.389 50.287 1.00 32.60 260 ALA B N 1
ATOM 4405 C CA . ALA B 1 260 ? 39.086 -13.935 51.155 1.00 33.39 260 ALA B CA 1
ATOM 4406 C C . ALA B 1 260 ? 40.203 -12.886 51.291 1.00 35.96 260 ALA B C 1
ATOM 4407 O O . ALA B 1 260 ? 40.273 -11.984 50.443 1.00 34.85 260 ALA B O 1
ATOM 4409 N N . GLU B 1 261 ? 40.999 -12.953 52.372 1.00 34.18 261 GLU B N 1
ATOM 4410 C CA . GLU B 1 261 ? 42.200 -12.157 52.495 1.00 34.10 261 GLU B CA 1
ATOM 4411 C C . GLU B 1 261 ? 43.263 -12.967 53.181 1.00 31.95 261 GLU B C 1
ATOM 4412 O O . GLU B 1 261 ? 42.959 -13.805 53.946 1.00 32.55 261 GLU B O 1
ATOM 4418 N N . ILE B 1 262 ? 44.505 -12.785 52.792 1.00 31.43 262 ILE B N 1
ATOM 4419 C CA . ILE B 1 262 ? 45.617 -13.522 53.369 1.00 31.62 262 ILE B CA 1
ATOM 4420 C C . ILE B 1 262 ? 46.670 -12.488 53.634 1.00 30.88 262 ILE B C 1
ATOM 4421 O O . ILE B 1 262 ? 46.834 -11.592 52.851 1.00 30.21 262 ILE B O 1
ATOM 4426 N N . ILE B 1 263 ? 47.326 -12.571 54.799 1.00 30.79 263 ILE B N 1
ATOM 4427 C CA . ILE B 1 263 ? 48.278 -11.534 55.203 1.00 31.57 263 ILE B CA 1
ATOM 4428 C C . ILE B 1 263 ? 49.461 -12.265 55.704 1.00 31.93 263 ILE B C 1
ATOM 4429 O O . ILE B 1 263 ? 49.344 -13.188 56.546 1.00 33.85 263 ILE B O 1
ATOM 4434 N N . GLY B 1 264 ? 50.609 -11.881 55.197 1.00 31.60 264 GLY B N 1
ATOM 4435 C CA . GLY B 1 264 ? 51.875 -12.547 55.564 1.00 31.25 264 GLY B CA 1
ATOM 4436 C C . GLY B 1 264 ? 52.817 -11.610 56.266 1.00 30.61 264 GLY B C 1
ATOM 4437 O O . GLY B 1 264 ? 52.464 -10.484 56.556 1.00 29.03 264 GLY B O 1
ATOM 4438 N N . THR B 1 265 ? 54.022 -12.058 56.537 1.00 32.19 265 THR B N 1
ATOM 4439 C CA . THR B 1 265 ? 54.965 -11.134 57.104 1.00 35.04 265 THR B CA 1
ATOM 4440 C C . THR B 1 265 ? 55.368 -10.079 56.129 1.00 36.97 265 THR B C 1
ATOM 4441 O O . THR B 1 265 ? 55.912 -9.040 56.588 1.00 39.00 265 THR B O 1
ATOM 4445 N N . LYS B 1 266 ? 55.222 -10.334 54.831 1.00 35.28 266 LYS B N 1
ATOM 4446 C CA . LYS B 1 266 ? 55.613 -9.280 53.824 1.00 38.09 266 LYS B CA 1
ATOM 4447 C C . LYS B 1 266 ? 54.501 -8.808 52.909 1.00 35.00 266 LYS B C 1
ATOM 4448 O O . LYS B 1 266 ? 54.523 -7.681 52.515 1.00 34.76 266 LYS B O 1
ATOM 4454 N N . GLY B 1 267 ? 53.505 -9.649 52.639 1.00 33.16 267 GLY B N 1
ATOM 4455 C CA . GLY B 1 267 ? 52.440 -9.270 51.744 1.00 32.45 267 GLY B CA 1
ATOM 4456 C C . GLY B 1 267 ? 51.021 -9.391 52.197 1.00 32.16 267 GLY B C 1
ATOM 4457 O O . GLY B 1 267 ? 50.738 -9.749 53.338 1.00 33.47 267 GLY B O 1
ATOM 4458 N N . ARG B 1 268 ? 50.133 -9.000 51.302 1.00 34.70 268 ARG B N 1
ATOM 4459 C CA . ARG B 1 268 ? 48.691 -9.217 51.441 1.00 38.01 268 ARG B CA 1
ATOM 4460 C C . ARG B 1 268 ? 48.156 -9.647 50.116 1.00 35.35 268 ARG B C 1
ATOM 4461 O O . ARG B 1 268 ? 48.664 -9.192 49.137 1.00 37.08 268 ARG B O 1
ATOM 4469 N N . VAL B 1 269 ? 47.107 -10.468 50.121 1.00 33.94 269 VAL B N 1
ATOM 4470 C CA . VAL B 1 269 ? 46.335 -10.760 48.980 1.00 34.04 269 VAL B CA 1
ATOM 4471 C C . VAL B 1 269 ? 44.866 -10.793 49.306 1.00 36.00 269 VAL B C 1
ATOM 4472 O O . VAL B 1 269 ? 44.498 -11.301 50.395 1.00 36.77 269 VAL B O 1
ATOM 4476 N N . GLU B 1 270 ? 44.049 -10.205 48.400 1.00 33.54 270 GLU B N 1
ATOM 4477 C CA . GLU B 1 270 ? 42.621 -10.077 48.593 1.00 36.86 270 GLU B CA 1
ATOM 4478 C C . GLU B 1 270 ? 41.912 -10.655 47.335 1.00 35.73 270 GLU B C 1
ATOM 4479 O O . GLU B 1 270 ? 42.311 -10.406 46.195 1.00 32.94 270 GLU B O 1
ATOM 4485 N N . VAL B 1 271 ? 40.838 -11.378 47.575 1.00 35.42 271 VAL B N 1
ATOM 4486 C CA . VAL B 1 271 ? 40.129 -12.077 46.567 1.00 35.45 271 VAL B CA 1
ATOM 4487 C C . VAL B 1 271 ? 38.677 -11.727 46.733 1.00 38.27 271 VAL B C 1
ATOM 4488 O O . VAL B 1 271 ? 38.171 -11.769 47.858 1.00 38.45 271 VAL B O 1
ATOM 4492 N N . ASP B 1 272 ? 38.031 -11.311 45.634 1.00 34.85 272 ASP B N 1
ATOM 4493 C CA . ASP B 1 272 ? 36.656 -10.950 45.700 1.00 36.80 272 ASP B CA 1
ATOM 4494 C C . ASP B 1 272 ? 35.866 -11.579 44.492 1.00 38.03 272 ASP B C 1
ATOM 4495 O O . ASP B 1 272 ? 36.128 -11.267 43.337 1.00 38.10 272 ASP B O 1
ATOM 4500 N N . LEU B 1 273 ? 34.919 -12.441 44.758 1.00 36.63 273 LEU B N 1
ATOM 4501 C CA . LEU B 1 273 ? 34.342 -13.201 43.691 1.00 40.26 273 LEU B CA 1
ATOM 4502 C C . LEU B 1 273 ? 33.193 -12.427 43.025 1.00 41.49 273 LEU B C 1
ATOM 4503 O O . LEU B 1 273 ? 33.251 -12.206 41.840 1.00 44.49 273 LEU B O 1
ATOM 4508 N N . TRP B 1 274 ? 32.208 -11.974 43.781 1.00 39.98 274 TRP B N 1
ATOM 4509 C CA . TRP B 1 274 ? 30.984 -11.412 43.222 1.00 42.12 274 TRP B CA 1
ATOM 4510 C C . TRP B 1 274 ? 30.994 -9.919 42.975 1.00 44.25 274 TRP B C 1
ATOM 4511 O O . TRP B 1 274 ? 30.185 -9.470 42.194 1.00 45.58 274 TRP B O 1
ATOM 4522 N N . THR B 1 275 ? 31.903 -9.154 43.602 1.00 43.42 275 THR B N 1
ATOM 4523 C CA . THR B 1 275 ? 32.004 -7.719 43.282 1.00 40.52 275 THR B CA 1
ATOM 4524 C C . THR B 1 275 ? 33.332 -7.475 42.746 1.00 37.99 275 THR B C 1
ATOM 4525 O O . THR B 1 275 ? 33.784 -6.344 42.733 1.00 38.50 275 THR B O 1
ATOM 4529 N N . GLY B 1 276 ? 33.953 -8.519 42.198 1.00 37.99 276 GLY B N 1
ATOM 4530 C CA . GLY B 1 276 ? 35.225 -8.362 41.483 1.00 36.80 276 GLY B CA 1
ATOM 4531 C C . GLY B 1 276 ? 35.131 -8.986 40.093 1.00 40.64 276 GLY B C 1
ATOM 4532 O O . GLY B 1 276 ? 36.088 -9.622 39.638 1.00 38.54 276 GLY B O 1
ATOM 4533 N N . MET B 1 277 ? 33.987 -8.758 39.418 1.00 40.15 277 MET B N 1
ATOM 4534 C CA . MET B 1 277 ? 33.839 -9.119 38.043 1.00 42.81 277 MET B CA 1
ATOM 4535 C C . MET B 1 277 ? 34.194 -8.010 37.037 1.00 45.89 277 MET B C 1
ATOM 4536 O O . MET B 1 277 ? 34.274 -8.294 35.821 1.00 48.17 277 MET B O 1
ATOM 4541 N N . GLY B 1 278 ? 34.418 -6.781 37.506 1.00 44.02 278 GLY B N 1
ATOM 4542 C CA . GLY B 1 278 ? 34.673 -5.632 36.613 1.00 41.92 278 GLY B CA 1
ATOM 4543 C C . GLY B 1 278 ? 33.454 -5.179 35.794 1.00 44.66 278 GLY B C 1
ATOM 4544 O O . GLY B 1 278 ? 33.612 -4.650 34.701 1.00 44.26 278 GLY B O 1
ATOM 4545 N N . LEU B 1 279 ? 32.252 -5.408 36.308 1.00 43.72 279 LEU B N 1
ATOM 4546 C CA . LEU B 1 279 ? 31.039 -4.883 35.736 1.00 45.54 279 LEU B CA 1
ATOM 4547 C C . LEU B 1 279 ? 30.205 -4.173 36.799 1.00 46.38 279 LEU B C 1
ATOM 4548 O O . LEU B 1 279 ? 29.934 -4.722 37.861 1.00 44.06 279 LEU B O 1
ATOM 4553 N N . ARG B 1 280 ? 29.728 -2.985 36.481 1.00 45.90 280 ARG B N 1
ATOM 4554 C CA . ARG B 1 280 ? 28.708 -2.355 37.291 1.00 45.70 280 ARG B CA 1
ATOM 4555 C C . ARG B 1 280 ? 27.607 -1.878 36.374 1.00 47.69 280 ARG B C 1
ATOM 4556 O O . ARG B 1 280 ? 27.854 -1.543 35.211 1.00 43.89 280 ARG B O 1
ATOM 4564 N N . ALA B 1 281 ? 26.398 -1.819 36.919 1.00 46.39 281 ALA B N 1
ATOM 4565 C CA . ALA B 1 281 ? 25.282 -1.332 36.183 1.00 49.74 281 ALA B CA 1
ATOM 4566 C C . ALA B 1 281 ? 24.255 -0.702 37.104 1.00 54.01 281 ALA B C 1
ATOM 4567 O O . ALA B 1 281 ? 24.041 -1.168 38.240 1.00 57.28 281 ALA B O 1
ATOM 4569 N N . TYR B 1 282 ? 23.591 0.325 36.585 1.00 53.34 282 TYR B N 1
ATOM 4570 C CA . TYR B 1 282 ? 22.574 1.013 37.311 1.00 53.40 282 TYR B CA 1
ATOM 4571 C C . TYR B 1 282 ? 21.299 1.012 36.492 1.00 54.98 282 TYR B C 1
ATOM 4572 O O . TYR B 1 282 ? 21.316 1.241 35.270 1.00 53.31 282 TYR B O 1
ATOM 4581 N N . SER B 1 283 ? 20.194 0.796 37.188 1.00 58.00 283 SER B N 1
ATOM 4582 C CA . SER B 1 283 ? 18.863 1.039 36.639 1.00 60.95 283 SER B CA 1
ATOM 4583 C C . SER B 1 283 ? 17.902 1.230 37.817 1.00 64.98 283 SER B C 1
ATOM 4584 O O . SER B 1 283 ? 18.203 0.826 38.949 1.00 63.26 283 SER B O 1
ATOM 4587 N N . ASP B 1 284 ? 16.761 1.852 37.562 1.00 71.83 284 ASP B N 1
ATOM 4588 C CA . ASP B 1 284 ? 15.688 1.924 38.556 1.00 76.14 284 ASP B CA 1
ATOM 4589 C C . ASP B 1 284 ? 14.928 0.586 38.566 1.00 79.51 284 ASP B C 1
ATOM 4590 O O . ASP B 1 284 ? 14.805 -0.078 39.590 1.00 77.67 284 ASP B O 1
ATOM 4595 N N . LYS B 1 285 ? 14.453 0.190 37.390 1.00 82.98 285 LYS B N 1
ATOM 4596 C CA . LYS B 1 285 ? 13.717 -1.073 37.200 1.00 87.72 285 LYS B CA 1
ATOM 4597 C C . LYS B 1 285 ? 14.372 -2.361 37.746 1.00 83.54 285 LYS B C 1
ATOM 4598 O O . LYS B 1 285 ? 13.776 -3.068 38.559 1.00 79.10 285 LYS B O 1
ATOM 4604 N N . GLY B 1 286 ? 15.593 -2.657 37.283 1.00 76.14 286 GLY B N 1
ATOM 4605 C CA . GLY B 1 286 ? 16.153 -4.011 37.365 1.00 67.12 286 GLY B CA 1
ATOM 4606 C C . GLY B 1 286 ? 16.393 -4.548 35.955 1.00 63.98 286 GLY B C 1
ATOM 4607 O O . GLY B 1 286 ? 15.547 -4.369 35.071 1.00 62.14 286 GLY B O 1
ATOM 4608 N N . TYR B 1 287 ? 17.583 -5.112 35.736 1.00 59.44 287 TYR B N 1
ATOM 4609 C CA . TYR B 1 287 ? 18.005 -5.709 34.466 1.00 60.43 287 TYR B CA 1
ATOM 4610 C C . TYR B 1 287 ? 17.543 -7.149 34.363 1.00 64.64 287 TYR B C 1
ATOM 4611 O O . TYR B 1 287 ? 17.613 -7.872 35.345 1.00 64.93 287 TYR B O 1
ATOM 4620 N N . GLN B 1 288 ? 17.146 -7.593 33.179 1.00 68.50 288 GLN B N 1
ATOM 4621 C CA . GLN B 1 288 ? 16.578 -8.933 33.008 1.00 77.56 288 GLN B CA 1
ATOM 4622 C C . GLN B 1 288 ? 17.259 -10.126 33.717 1.00 84.76 288 GLN B C 1
ATOM 4623 O O . GLN B 1 288 ? 16.598 -10.893 34.463 1.00 92.27 288 GLN B O 1
ATOM 4629 N N . ASP B 1 289 ? 18.539 -10.342 33.477 1.00 83.15 289 ASP B N 1
ATOM 4630 C CA . ASP B 1 289 ? 19.142 -11.565 34.049 1.00 94.48 289 ASP B CA 1
ATOM 4631 C C . ASP B 1 289 ? 20.035 -11.249 35.278 1.00 96.59 289 ASP B C 1
ATOM 4632 O O . ASP B 1 289 ? 21.097 -11.828 35.443 1.00 83.89 289 ASP B O 1
ATOM 4637 N N . VAL B 1 290 ? 19.584 -10.333 36.140 1.00 99.71 290 VAL B N 1
ATOM 4638 C CA . VAL B 1 290 ? 20.397 -9.886 37.266 1.00 95.37 290 VAL B CA 1
ATOM 4639 C C . VAL B 1 290 ? 19.679 -10.083 38.596 1.00 100.16 290 VAL B C 1
ATOM 4640 O O . VAL B 1 290 ? 18.908 -9.254 39.073 1.00 87.38 290 VAL B O 1
ATOM 4644 N N . TRP B 1 291 ? 19.907 -11.298 39.076 1.00 116.00 291 TRP B N 1
ATOM 4645 C CA . TRP B 1 291 ? 19.907 -11.723 40.465 1.00 122.04 291 TRP B CA 1
ATOM 4646 C C . TRP B 1 291 ? 19.262 -10.823 41.520 1.00 114.38 291 TRP B C 1
ATOM 4647 O O . TRP B 1 291 ? 18.041 -10.617 41.505 1.00 108.06 291 TRP B O 1
ATOM 4658 N N . ASP B 1 292 ? 20.093 -10.303 42.428 1.00 102.43 292 ASP B N 1
ATOM 4659 C CA . ASP B 1 292 ? 19.654 -9.748 43.720 1.00 101.12 292 ASP B CA 1
ATOM 4660 C C . ASP B 1 292 ? 20.890 -9.116 44.403 1.00 96.13 292 ASP B C 1
ATOM 4661 O O . ASP B 1 292 ? 21.882 -9.796 44.619 1.00 94.18 292 ASP B O 1
ATOM 4666 N N . PRO B 1 293 ? 20.851 -7.799 44.696 1.00 93.18 293 PRO B N 1
ATOM 4667 C CA . PRO B 1 293 ? 19.691 -6.909 44.532 1.00 92.09 293 PRO B CA 1
ATOM 4668 C C . PRO B 1 293 ? 19.237 -6.806 43.071 1.00 88.58 293 PRO B C 1
ATOM 4669 O O . PRO B 1 293 ? 19.990 -7.177 42.152 1.00 86.94 293 PRO B O 1
ATOM 4673 N N . GLU B 1 294 ? 18.001 -6.361 42.876 1.00 89.99 294 GLU B N 1
ATOM 4674 C CA . GLU B 1 294 ? 17.390 -6.297 41.539 1.00 91.52 294 GLU B CA 1
ATOM 4675 C C . GLU B 1 294 ? 17.665 -4.908 40.976 1.00 81.86 294 GLU B C 1
ATOM 4676 O O . GLU B 1 294 ? 18.224 -4.754 39.870 1.00 85.28 294 GLU B O 1
ATOM 4682 N N . GLN B 1 295 ? 17.334 -3.914 41.793 1.00 74.03 295 GLN B N 1
ATOM 4683 C CA . GLN B 1 295 ? 17.319 -2.521 41.387 1.00 72.52 295 GLN B CA 1
ATOM 4684 C C . GLN B 1 295 ? 18.441 -1.719 41.971 1.00 64.42 295 GLN B C 1
ATOM 4685 O O . GLN B 1 295 ? 18.961 -2.037 43.025 1.00 63.71 295 GLN B O 1
ATOM 4691 N N . GLY B 1 296 ? 18.756 -0.627 41.284 1.00 58.91 296 GLY B N 1
ATOM 4692 C CA . GLY B 1 296 ? 19.717 0.353 41.728 1.00 53.27 296 GLY B CA 1
ATOM 4693 C C . GLY B 1 296 ? 21.084 -0.101 41.319 1.00 51.25 296 GLY B C 1
ATOM 4694 O O . GLY B 1 296 ? 21.236 -0.679 40.263 1.00 47.43 296 GLY B O 1
ATOM 4695 N N . TRP B 1 297 ? 22.116 0.165 42.122 1.00 50.47 297 TRP B N 1
ATOM 4696 C CA . TRP B 1 297 ? 23.462 -0.221 41.638 1.00 47.68 297 TRP B CA 1
ATOM 4697 C C . TRP B 1 297 ? 23.684 -1.691 41.877 1.00 50.11 297 TRP B C 1
ATOM 4698 O O . TRP B 1 297 ? 23.428 -2.197 42.966 1.00 53.90 297 TRP B O 1
ATOM 4709 N N . VAL B 1 298 ? 24.047 -2.409 40.823 1.00 52.34 298 VAL B N 1
ATOM 4710 C CA . VAL B 1 298 ? 24.292 -3.842 40.951 1.00 52.07 298 VAL B CA 1
ATOM 4711 C C . VAL B 1 298 ? 25.620 -4.177 40.281 1.00 53.80 298 VAL B C 1
ATOM 4712 O O . VAL B 1 298 ? 26.222 -3.334 39.551 1.00 50.17 298 VAL B O 1
ATOM 4716 N N . HIS B 1 299 ? 26.084 -5.397 40.555 1.00 54.70 299 HIS B N 1
ATOM 4717 C CA . HIS B 1 299 ? 27.365 -5.926 40.001 1.00 54.89 299 HIS B CA 1
ATOM 4718 C C . HIS B 1 299 ? 27.035 -7.131 39.216 1.00 52.02 299 HIS B C 1
ATOM 4719 O O . HIS B 1 299 ? 27.114 -8.241 39.718 1.00 48.27 299 HIS B O 1
ATOM 4726 N N . PRO B 1 300 ? 26.690 -6.925 37.948 1.00 50.94 300 PRO B N 1
ATOM 4727 C CA . PRO B 1 300 ? 26.384 -8.129 37.240 1.00 49.99 300 PRO B CA 1
ATOM 4728 C C . PRO B 1 300 ? 27.571 -9.044 37.036 1.00 46.91 300 PRO B C 1
ATOM 4729 O O . PRO B 1 300 ? 28.691 -8.641 36.884 1.00 48.78 300 PRO B O 1
ATOM 4733 N N . GLU B 1 301 ? 27.222 -10.298 37.001 1.00 48.74 301 GLU B N 1
ATOM 4734 C CA . GLU B 1 301 ? 28.041 -11.454 36.876 1.00 48.40 301 GLU B CA 1
ATOM 4735 C C . GLU B 1 301 ? 28.348 -11.754 35.411 1.00 46.89 301 GLU B C 1
ATOM 4736 O O . GLU B 1 301 ? 27.516 -11.566 34.594 1.00 46.91 301 GLU B O 1
ATOM 4742 N N . TRP B 1 302 ? 29.565 -12.166 35.082 1.00 46.96 302 TRP B N 1
ATOM 4743 C CA . TRP B 1 302 ? 29.834 -12.851 33.799 1.00 44.53 302 TRP B CA 1
ATOM 4744 C C . TRP B 1 302 ? 30.536 -14.157 34.125 1.00 43.97 302 TRP B C 1
ATOM 4745 O O . TRP B 1 302 ? 31.386 -14.171 35.026 1.00 44.91 302 TRP B O 1
ATOM 4756 N N . GLU B 1 303 ? 30.154 -15.227 33.436 1.00 40.94 303 GLU B N 1
ATOM 4757 C CA . GLU B 1 303 ? 30.713 -16.557 33.601 1.00 41.85 303 GLU B CA 1
ATOM 4758 C C . GLU B 1 303 ? 30.821 -17.020 35.062 1.00 41.49 303 GLU B C 1
ATOM 4759 O O . GLU B 1 303 ? 31.858 -17.549 35.476 1.00 43.59 303 GLU B O 1
ATOM 4765 N N . TRP B 1 304 ? 29.756 -16.842 35.834 1.00 41.15 304 TRP B N 1
ATOM 4766 C CA . TRP B 1 304 ? 29.804 -17.134 37.262 1.00 41.47 304 TRP B CA 1
ATOM 4767 C C . TRP B 1 304 ? 30.160 -18.546 37.596 1.00 41.92 304 TRP B C 1
ATOM 4768 O O . TRP B 1 304 ? 30.881 -18.849 38.573 1.00 44.95 304 TRP B O 1
ATOM 4779 N N . ILE B 1 305 ? 29.723 -19.418 36.749 1.00 41.55 305 ILE B N 1
ATOM 4780 C CA . ILE B 1 305 ? 29.941 -20.806 36.937 1.00 42.96 305 ILE B CA 1
ATOM 4781 C C . ILE B 1 305 ? 31.411 -21.148 36.844 1.00 42.27 305 ILE B C 1
ATOM 4782 O O . ILE B 1 305 ? 31.969 -21.837 37.746 1.00 43.46 305 ILE B O 1
ATOM 4787 N N . ARG B 1 306 ? 32.075 -20.609 35.834 1.00 40.38 306 ARG B N 1
ATOM 4788 C CA . ARG B 1 306 ? 33.508 -20.869 35.661 1.00 41.24 306 ARG B CA 1
ATOM 4789 C C . ARG B 1 306 ? 34.307 -20.197 36.807 1.00 41.78 306 ARG B C 1
ATOM 4790 O O . ARG B 1 306 ? 35.189 -20.817 37.460 1.00 39.19 306 ARG B O 1
ATOM 4798 N N . ALA B 1 307 ? 33.984 -18.919 37.015 1.00 41.72 307 ALA B N 1
ATOM 4799 C CA . ALA B 1 307 ? 34.651 -18.120 38.042 1.00 39.22 307 ALA B CA 1
ATOM 4800 C C . ALA B 1 307 ? 34.541 -18.870 39.343 1.00 39.26 307 ALA B C 1
ATOM 4801 O O . ALA B 1 307 ? 35.486 -18.809 40.124 1.00 35.95 307 ALA B O 1
ATOM 4803 N N . SER B 1 308 ? 33.398 -19.542 39.598 1.00 39.70 308 SER B N 1
ATOM 4804 C CA . SER B 1 308 ? 33.243 -20.256 40.914 1.00 39.60 308 SER B CA 1
ATOM 4805 C C . SER B 1 308 ? 33.955 -21.634 41.062 1.00 39.73 308 SER B C 1
ATOM 4806 O O . SER B 1 308 ? 33.932 -22.261 42.140 1.00 39.84 308 SER B O 1
ATOM 4809 N N . GLY B 1 309 ? 34.608 -22.103 40.002 1.00 38.22 309 GLY B N 1
ATOM 4810 C CA . GLY B 1 309 ? 35.364 -23.356 40.058 1.00 36.95 309 GLY B CA 1
ATOM 4811 C C . GLY B 1 309 ? 34.612 -24.600 39.621 1.00 37.11 309 GLY B C 1
ATOM 4812 O O . GLY B 1 309 ? 35.181 -25.642 39.512 1.00 35.96 309 GLY B O 1
ATOM 4813 N N . TYR B 1 310 ? 33.348 -24.497 39.261 1.00 40.83 310 TYR B N 1
ATOM 4814 C CA . TYR B 1 310 ? 32.597 -25.699 38.889 1.00 41.96 310 TYR B CA 1
ATOM 4815 C C . TYR B 1 310 ? 33.105 -26.381 37.621 1.00 41.77 310 TYR B C 1
ATOM 4816 O O . TYR B 1 310 ? 33.149 -27.586 37.561 1.00 44.65 310 TYR B O 1
ATOM 4825 N N . TYR B 1 311 ? 33.516 -25.620 36.614 1.00 43.70 311 TYR B N 1
ATOM 4826 C CA . TYR B 1 311 ? 34.001 -26.228 35.376 1.00 42.79 311 TYR B CA 1
ATOM 4827 C C . TYR B 1 311 ? 35.306 -26.939 35.667 1.00 42.19 311 TYR B C 1
ATOM 4828 O O . TYR B 1 311 ? 35.494 -28.076 35.301 1.00 42.99 311 TYR B O 1
ATOM 4837 N N . HIS B 1 312 ? 36.202 -26.321 36.430 1.00 42.61 312 HIS B N 1
ATOM 4838 C CA . HIS B 1 312 ? 37.469 -27.003 36.699 1.00 39.61 312 HIS B CA 1
ATOM 4839 C C . HIS B 1 312 ? 37.318 -28.190 37.618 1.00 39.94 312 HIS B C 1
ATOM 4840 O O . HIS B 1 312 ? 38.002 -29.231 37.451 1.00 40.46 312 HIS B O 1
ATOM 4847 N N . GLN B 1 313 ? 36.451 -28.045 38.619 1.00 42.40 313 GLN B N 1
ATOM 4848 C CA . GLN B 1 313 ? 36.152 -29.159 39.575 1.00 43.01 313 GLN B CA 1
ATOM 4849 C C . GLN B 1 313 ? 35.645 -30.370 38.794 1.00 43.83 313 GLN B C 1
ATOM 4850 O O . GLN B 1 313 ? 36.261 -31.420 38.784 1.00 44.76 313 GLN B O 1
ATOM 4856 N N . ASP B 1 314 ? 34.530 -30.182 38.115 1.00 43.72 314 ASP B N 1
ATOM 4857 C CA . ASP B 1 314 ? 33.879 -31.298 37.430 1.00 44.32 314 ASP B CA 1
ATOM 4858 C C . ASP B 1 314 ? 34.844 -31.884 36.423 1.00 46.07 314 ASP B C 1
ATOM 4859 O O . ASP B 1 314 ? 34.941 -33.090 36.309 1.00 44.56 314 ASP B O 1
ATOM 4864 N N . GLY B 1 315 ? 35.595 -31.016 35.728 1.00 50.47 315 GLY B N 1
ATOM 4865 C CA . GLY B 1 315 ? 36.649 -31.449 34.817 1.00 48.81 315 GLY B CA 1
ATOM 4866 C C . GLY B 1 315 ? 37.613 -32.387 35.517 1.00 50.69 315 GLY B C 1
ATOM 4867 O O . GLY B 1 315 ? 37.924 -33.442 34.995 1.00 52.40 315 GLY B O 1
ATOM 4868 N N . THR B 1 316 ? 38.095 -32.011 36.694 1.00 48.58 316 THR B N 1
ATOM 4869 C CA . THR B 1 316 ? 38.996 -32.884 37.438 1.00 50.41 316 THR B CA 1
ATOM 4870 C C . THR B 1 316 ? 38.410 -34.273 37.723 1.00 48.56 316 THR B C 1
ATOM 4871 O O . THR B 1 316 ? 39.094 -35.312 37.669 1.00 46.67 316 THR B O 1
ATOM 4875 N N . VAL B 1 317 ? 37.128 -34.270 38.052 1.00 47.57 317 VAL B N 1
ATOM 4876 C CA . VAL B 1 317 ? 36.429 -35.493 38.387 1.00 46.23 317 VAL B CA 1
ATOM 4877 C C . VAL B 1 317 ? 36.213 -36.299 37.122 1.00 47.78 317 VAL B C 1
ATOM 4878 O O . VAL B 1 317 ? 36.386 -37.481 37.141 1.00 45.40 317 VAL B O 1
ATOM 4882 N N . ILE B 1 318 ? 35.869 -35.634 36.022 1.00 50.51 318 ILE B N 1
ATOM 4883 C CA . ILE B 1 318 ? 35.673 -36.333 34.759 1.00 51.70 318 ILE B CA 1
ATOM 4884 C C . ILE B 1 318 ? 37.001 -36.980 34.380 1.00 48.42 318 ILE B C 1
ATOM 4885 O O . ILE B 1 318 ? 37.018 -38.098 33.948 1.00 47.35 318 ILE B O 1
ATOM 4890 N N . GLU B 1 319 ? 38.094 -36.267 34.530 1.00 48.80 319 GLU B N 1
ATOM 4891 C CA . GLU B 1 319 ? 39.424 -36.814 34.214 1.00 52.56 319 GLU B CA 1
ATOM 4892 C C . GLU B 1 319 ? 39.814 -37.922 35.164 1.00 52.86 319 GLU B C 1
ATOM 4893 O O . GLU B 1 319 ? 40.465 -38.873 34.772 1.00 50.80 319 GLU B O 1
ATOM 4899 N N . ALA B 1 320 ? 39.402 -37.834 36.424 1.00 51.48 320 ALA B N 1
ATOM 4900 C CA . ALA B 1 320 ? 39.797 -38.897 37.345 1.00 54.54 320 ALA B CA 1
ATOM 4901 C C . ALA B 1 320 ? 39.128 -40.209 36.965 1.00 52.88 320 ALA B C 1
ATOM 4902 O O . ALA B 1 320 ? 39.731 -41.271 37.055 1.00 50.68 320 ALA B O 1
ATOM 4904 N N . VAL B 1 321 ? 37.870 -40.109 36.586 1.00 49.76 321 VAL B N 1
ATOM 4905 C CA . VAL B 1 321 ? 37.095 -41.262 36.225 1.00 52.47 321 VAL B CA 1
ATOM 4906 C C . VAL B 1 321 ? 37.520 -41.789 34.877 1.00 54.68 321 VAL B C 1
ATOM 4907 O O . VAL B 1 321 ? 37.833 -42.952 34.759 1.00 56.18 321 VAL B O 1
ATOM 4911 N N . GLY B 1 322 ? 37.492 -40.898 33.875 1.00 54.07 322 GLY B N 1
ATOM 4912 C CA . GLY B 1 322 ? 37.828 -41.192 32.503 1.00 56.19 322 GLY B CA 1
ATOM 4913 C C . GLY B 1 322 ? 39.221 -41.739 32.293 1.00 57.75 322 GLY B C 1
ATOM 4914 O O . GLY B 1 322 ? 39.378 -42.736 31.640 1.00 56.32 322 GLY B O 1
ATOM 4915 N N . GLN B 1 323 ? 40.254 -41.124 32.845 1.00 62.82 323 GLN B N 1
ATOM 4916 C CA . GLN B 1 323 ? 41.582 -41.659 32.549 1.00 69.30 323 GLN B CA 1
ATOM 4917 C C . GLN B 1 323 ? 42.467 -41.842 33.733 1.00 65.02 323 GLN B C 1
ATOM 4918 O O . GLN B 1 323 ? 43.651 -41.682 33.598 1.00 64.88 323 GLN B O 1
ATOM 4924 N N . GLY B 1 324 ? 41.885 -42.203 34.875 1.00 69.61 324 GLY B N 1
ATOM 4925 C CA . GLY B 1 324 ? 42.617 -42.460 36.135 1.00 65.41 324 GLY B CA 1
ATOM 4926 C C . GLY B 1 324 ? 43.656 -41.448 36.618 1.00 68.68 324 GLY B C 1
ATOM 4927 O O . GLY B 1 324 ? 44.599 -41.820 37.323 1.00 75.70 324 GLY B O 1
ATOM 4928 N N . ILE B 1 325 ? 43.480 -40.175 36.282 1.00 69.40 325 ILE B N 1
ATOM 4929 C CA . ILE B 1 325 ? 44.264 -39.105 36.881 1.00 73.02 325 ILE B CA 1
ATOM 4930 C C . ILE B 1 325 ? 43.777 -38.916 38.344 1.00 72.71 325 ILE B C 1
ATOM 4931 O O . ILE B 1 325 ? 42.575 -38.746 38.582 1.00 79.53 325 ILE B O 1
ATOM 4936 N N . PRO B 1 326 ? 44.690 -38.958 39.341 1.00 69.36 326 PRO B N 1
ATOM 4937 C CA . PRO B 1 326 ? 44.167 -38.828 40.732 1.00 64.84 326 PRO B CA 1
ATOM 4938 C C . PRO B 1 326 ? 43.597 -37.436 40.995 1.00 55.39 326 PRO B C 1
ATOM 4939 O O . PRO B 1 326 ? 43.985 -36.492 40.336 1.00 59.60 326 PRO B O 1
ATOM 4943 N N . LEU B 1 327 ? 42.624 -37.322 41.877 1.00 52.61 327 LEU B N 1
ATOM 4944 C CA . LEU B 1 327 ? 42.107 -36.016 42.231 1.00 51.56 327 LEU B CA 1
ATOM 4945 C C . LEU B 1 327 ? 43.154 -35.174 42.926 1.00 53.42 327 LEU B C 1
ATOM 4946 O O . LEU B 1 327 ? 43.875 -35.653 43.802 1.00 52.06 327 LEU B O 1
ATOM 4951 N N . THR B 1 328 ? 43.201 -33.897 42.600 1.00 53.93 328 THR B N 1
ATOM 4952 C CA . THR B 1 328 ? 44.123 -32.973 43.315 1.00 54.25 328 THR B CA 1
ATOM 4953 C C . THR B 1 328 ? 43.608 -32.644 44.710 1.00 50.63 328 THR B C 1
ATOM 4954 O O . THR B 1 328 ? 44.374 -32.439 45.632 1.00 53.50 328 THR B O 1
ATOM 4958 N N . HIS B 1 329 ? 42.291 -32.599 44.850 1.00 45.07 329 HIS B N 1
ATOM 4959 C CA . HIS B 1 329 ? 41.620 -32.253 46.084 1.00 42.49 329 HIS B CA 1
ATOM 4960 C C . HIS B 1 329 ? 40.655 -33.398 46.421 1.00 40.42 329 HIS B C 1
ATOM 4961 O O . HIS B 1 329 ? 39.535 -33.419 45.933 1.00 39.76 329 HIS B O 1
ATOM 4968 N N . GLY B 1 330 ? 41.123 -34.340 47.271 1.00 39.61 330 GLY B N 1
ATOM 4969 C CA . GLY B 1 330 ? 40.389 -35.551 47.588 1.00 39.13 330 GLY B CA 1
ATOM 4970 C C . GLY B 1 330 ? 39.365 -35.429 48.711 1.00 40.37 330 GLY B C 1
ATOM 4971 O O . GLY B 1 330 ? 39.290 -34.424 49.441 1.00 39.20 330 GLY B O 1
ATOM 4972 N N . PRO B 1 331 ? 38.542 -36.466 48.863 1.00 42.22 331 PRO B N 1
ATOM 4973 C CA . PRO B 1 331 ? 37.553 -36.458 49.918 1.00 41.55 331 PRO B CA 1
ATOM 4974 C C . PRO B 1 331 ? 38.151 -36.457 51.352 1.00 40.88 331 PRO B C 1
ATOM 4975 O O . PRO B 1 331 ? 37.448 -36.034 52.275 1.00 42.79 331 PRO B O 1
ATOM 4979 N N . ALA B 1 332 ? 39.390 -36.900 51.559 1.00 39.28 332 ALA B N 1
ATOM 4980 C CA . ALA B 1 332 ? 40.043 -36.739 52.889 1.00 37.86 332 ALA B CA 1
ATOM 4981 C C . ALA B 1 332 ? 39.951 -35.218 53.313 1.00 39.53 332 ALA B C 1
ATOM 4982 O O . ALA B 1 332 ? 39.741 -34.875 54.434 1.00 41.01 332 ALA B O 1
ATOM 4984 N N . GLU B 1 333 ? 39.994 -34.296 52.375 1.00 39.31 333 GLU B N 1
ATOM 4985 C CA . GLU B 1 333 ? 39.879 -32.908 52.747 1.00 38.97 333 GLU B CA 1
ATOM 4986 C C . GLU B 1 333 ? 38.484 -32.606 53.280 1.00 38.69 333 GLU B C 1
ATOM 4987 O O . GLU B 1 333 ? 38.279 -31.652 54.048 1.00 40.67 333 GLU B O 1
ATOM 4993 N N . ALA B 1 334 ? 37.486 -33.347 52.828 1.00 39.96 334 ALA B N 1
ATOM 4994 C CA . ALA B 1 334 ? 36.132 -33.172 53.394 1.00 40.69 334 ALA B CA 1
ATOM 4995 C C . ALA B 1 334 ? 36.087 -33.756 54.813 1.00 41.27 334 ALA B C 1
ATOM 4996 O O . ALA B 1 334 ? 35.310 -33.302 55.634 1.00 42.23 334 ALA B O 1
ATOM 4998 N N . LEU B 1 335 ? 36.925 -34.744 55.099 1.00 39.97 335 LEU B N 1
ATOM 4999 C CA . LEU B 1 335 ? 36.964 -35.284 56.439 1.00 43.39 335 LEU B CA 1
ATOM 5000 C C . LEU B 1 335 ? 37.578 -34.229 57.377 1.00 43.46 335 LEU B C 1
ATOM 5001 O O . LEU B 1 335 ? 37.084 -34.014 58.529 1.00 42.15 335 LEU B O 1
ATOM 5006 N N . ALA B 1 336 ? 38.624 -33.565 56.894 1.00 40.52 336 ALA B N 1
ATOM 5007 C CA . ALA B 1 336 ? 39.352 -32.601 57.745 1.00 41.09 336 ALA B CA 1
ATOM 5008 C C . ALA B 1 336 ? 38.418 -31.444 58.064 1.00 40.55 336 ALA B C 1
ATOM 5009 O O . ALA B 1 336 ? 38.313 -31.004 59.232 1.00 41.47 336 ALA B O 1
ATOM 5011 N N . SER B 1 337 ? 37.611 -31.064 57.075 1.00 39.89 337 SER B N 1
ATOM 5012 C CA . SER B 1 337 ? 36.762 -29.919 57.289 1.00 40.51 337 SER B CA 1
ATOM 5013 C C . SER B 1 337 ? 35.579 -30.293 58.114 1.00 41.24 337 SER B C 1
ATOM 5014 O O . SER B 1 337 ? 35.121 -29.485 58.923 1.00 43.72 337 SER B O 1
ATOM 5017 N N . ALA B 1 338 ? 35.077 -31.515 57.929 1.00 40.33 338 ALA B N 1
ATOM 5018 C CA . ALA B 1 338 ? 33.958 -32.009 58.744 1.00 40.14 338 ALA B CA 1
ATOM 5019 C C . ALA B 1 338 ? 34.376 -32.037 60.237 1.00 41.50 338 ALA B C 1
ATOM 5020 O O . ALA B 1 338 ? 33.608 -31.630 61.090 1.00 45.07 338 ALA B O 1
ATOM 5022 N N . ARG B 1 339 ? 35.597 -32.494 60.534 1.00 40.98 339 ARG B N 1
ATOM 5023 C CA . ARG B 1 339 ? 36.117 -32.521 61.896 1.00 39.28 339 ARG B CA 1
ATOM 5024 C C . ARG B 1 339 ? 36.174 -31.106 62.457 1.00 40.87 339 ARG B C 1
ATOM 5025 O O . ARG B 1 339 ? 35.756 -30.865 63.615 1.00 43.51 339 ARG B O 1
ATOM 5033 N N . VAL B 1 340 ? 36.597 -30.162 61.636 1.00 39.06 340 VAL B N 1
ATOM 5034 C CA . VAL B 1 340 ? 36.663 -28.795 62.078 1.00 39.78 340 VAL B CA 1
ATOM 5035 C C . VAL B 1 340 ? 35.319 -28.223 62.465 1.00 40.29 340 VAL B C 1
ATOM 5036 O O . VAL B 1 340 ? 35.206 -27.532 63.494 1.00 42.28 340 VAL B O 1
ATOM 5040 N N . LEU B 1 341 ? 34.310 -28.482 61.652 1.00 41.24 341 LEU B N 1
ATOM 5041 C CA . LEU B 1 341 ? 32.980 -27.936 61.894 1.00 41.86 341 LEU B CA 1
ATOM 5042 C C . LEU B 1 341 ? 32.358 -28.588 63.123 1.00 44.96 341 LEU B C 1
ATOM 5043 O O . LEU B 1 341 ? 31.935 -27.890 64.041 1.00 48.39 341 LEU B O 1
ATOM 5048 N N . ALA B 1 342 ? 32.349 -29.919 63.166 1.00 44.92 342 ALA B N 1
ATOM 5049 C CA . ALA B 1 342 ? 31.938 -30.637 64.356 1.00 45.84 342 ALA B CA 1
ATOM 5050 C C . ALA B 1 342 ? 32.649 -30.061 65.627 1.00 46.82 342 ALA B C 1
ATOM 5051 O O . ALA B 1 342 ? 32.014 -29.799 66.609 1.00 48.66 342 ALA B O 1
ATOM 5053 N N . THR B 1 343 ? 33.935 -29.790 65.588 1.00 46.05 343 THR B N 1
ATOM 5054 C CA . THR B 1 343 ? 34.571 -29.228 66.762 1.00 45.66 343 THR B CA 1
ATOM 5055 C C . THR B 1 343 ? 34.122 -27.759 66.978 1.00 45.76 343 THR B C 1
ATOM 5056 O O . THR B 1 343 ? 34.089 -27.261 68.070 1.00 48.77 343 THR B O 1
ATOM 5060 N N . GLY B 1 344 ? 33.814 -27.048 65.929 1.00 43.52 344 GLY B N 1
ATOM 5061 C CA . GLY B 1 344 ? 33.300 -25.710 66.082 1.00 43.20 344 GLY B CA 1
ATOM 5062 C C . GLY B 1 344 ? 31.965 -25.742 66.805 1.00 46.02 344 GLY B C 1
ATOM 5063 O O . GLY B 1 344 ? 31.717 -24.888 67.661 1.00 47.04 344 GLY B O 1
ATOM 5064 N N . TYR B 1 345 ? 31.098 -26.712 66.462 1.00 44.76 345 TYR B N 1
ATOM 5065 C CA . TYR B 1 345 ? 29.782 -26.803 67.095 1.00 47.73 345 TYR B CA 1
ATOM 5066 C C . TYR B 1 345 ? 29.917 -27.051 68.626 1.00 51.51 345 TYR B C 1
ATOM 5067 O O . TYR B 1 345 ? 29.165 -26.491 69.442 1.00 51.26 345 TYR B O 1
ATOM 5076 N N . ARG B 1 346 ? 30.869 -27.919 68.969 1.00 50.74 346 ARG B N 1
ATOM 5077 C CA . ARG B 1 346 ? 31.188 -28.243 70.323 1.00 52.06 346 ARG B CA 1
ATOM 5078 C C . ARG B 1 346 ? 31.827 -27.022 71.026 1.00 51.25 346 ARG B C 1
ATOM 5079 O O . ARG B 1 346 ? 31.484 -26.704 72.168 1.00 51.97 346 ARG B O 1
ATOM 5087 N N . SER B 1 347 ? 32.696 -26.304 70.325 1.00 48.35 347 SER B N 1
ATOM 5088 C CA . SER B 1 347 ? 33.283 -25.123 70.902 1.00 47.34 347 SER B CA 1
ATOM 5089 C C . SER B 1 347 ? 32.221 -24.096 71.302 1.00 49.38 347 SER B C 1
ATOM 5090 O O . SER B 1 347 ? 32.316 -23.438 72.367 1.00 49.35 347 SER B O 1
ATOM 5093 N N . HIS B 1 348 ? 31.240 -23.920 70.422 1.00 49.98 348 HIS B N 1
ATOM 5094 C CA . HIS B 1 348 ? 30.154 -23.004 70.703 1.00 50.82 348 HIS B CA 1
ATOM 5095 C C . HIS B 1 348 ? 29.386 -23.480 71.945 1.00 51.00 348 HIS B C 1
ATOM 5096 O O . HIS B 1 348 ? 29.196 -22.704 72.859 1.00 50.20 348 HIS B O 1
ATOM 5103 N N . ALA B 1 349 ? 29.022 -24.759 71.991 1.00 50.48 349 ALA B N 1
ATOM 5104 C CA . ALA B 1 349 ? 28.303 -25.322 73.145 1.00 52.56 349 ALA B CA 1
ATOM 5105 C C . ALA B 1 349 ? 29.053 -25.105 74.466 1.00 54.89 349 ALA B C 1
ATOM 5106 O O . ALA B 1 349 ? 28.455 -24.692 75.465 1.00 54.20 349 ALA B O 1
ATOM 5108 N N . GLU B 1 350 ? 30.360 -25.396 74.457 1.00 53.24 350 GLU B N 1
ATOM 5109 C CA . GLU B 1 350 ? 31.127 -25.407 75.673 1.00 51.85 350 GLU B CA 1
ATOM 5110 C C . GLU B 1 350 ? 31.704 -24.053 75.894 1.00 51.53 350 GLU B C 1
ATOM 5111 O O . GLU B 1 350 ? 32.291 -23.801 76.911 1.00 56.32 350 GLU B O 1
ATOM 5117 N N . GLY B 1 351 ? 31.551 -23.131 74.954 1.00 51.85 351 GLY B N 1
ATOM 5118 C CA . GLY B 1 351 ? 32.168 -21.791 75.124 1.00 49.42 351 GLY B CA 1
ATOM 5119 C C . GLY B 1 351 ? 33.685 -21.780 75.366 1.00 48.35 351 GLY B C 1
ATOM 5120 O O . GLY B 1 351 ? 34.196 -20.903 76.045 1.00 46.27 351 GLY B O 1
ATOM 5121 N N . ARG B 1 352 ? 34.412 -22.680 74.695 1.00 48.56 352 ARG B N 1
ATOM 5122 C CA . ARG B 1 352 ? 35.852 -22.721 74.813 1.00 50.75 352 ARG B CA 1
ATOM 5123 C C . ARG B 1 352 ? 36.528 -23.199 73.559 1.00 51.66 352 ARG B C 1
ATOM 5124 O O . ARG B 1 352 ? 35.900 -23.834 72.705 1.00 49.65 352 ARG B O 1
ATOM 5132 N N . VAL B 1 353 ? 37.829 -22.898 73.498 1.00 50.89 353 VAL B N 1
ATOM 5133 C CA . VAL B 1 353 ? 38.685 -23.313 72.430 1.00 49.12 353 VAL B CA 1
ATOM 5134 C C . VAL B 1 353 ? 39.087 -24.795 72.562 1.00 52.05 353 VAL B C 1
ATOM 5135 O O . VAL B 1 353 ? 39.603 -25.225 73.572 1.00 54.26 353 VAL B O 1
ATOM 5139 N N . LEU B 1 354 ? 38.827 -25.586 71.523 1.00 51.99 354 LEU B N 1
ATOM 5140 C CA . LEU B 1 354 ? 39.029 -27.037 71.570 1.00 50.32 354 LEU B CA 1
ATOM 5141 C C . LEU B 1 354 ? 40.069 -27.552 70.564 1.00 49.13 354 LEU B C 1
ATOM 5142 O O . LEU B 1 354 ? 40.192 -27.009 69.488 1.00 44.27 354 LEU B O 1
ATOM 5147 N N . ARG B 1 355 ? 40.773 -28.618 70.916 1.00 50.90 355 ARG B N 1
ATOM 5148 C CA . ARG B 1 355 ? 41.536 -29.395 69.957 1.00 52.37 355 ARG B CA 1
ATOM 5149 C C . ARG B 1 355 ? 40.568 -30.192 69.097 1.00 53.60 355 ARG B C 1
ATOM 5150 O O . ARG B 1 355 ? 39.445 -30.426 69.512 1.00 55.56 355 ARG B O 1
ATOM 5158 N N . LEU B 1 356 ? 40.991 -30.649 67.911 1.00 53.38 356 LEU B N 1
ATOM 5159 C CA . LEU B 1 356 ? 40.113 -31.533 67.071 1.00 53.34 356 LEU B CA 1
ATOM 5160 C C . LEU B 1 356 ? 39.625 -32.777 67.817 1.00 57.89 356 LEU B C 1
ATOM 5161 O O . LEU B 1 356 ? 38.531 -33.265 67.562 1.00 61.28 356 LEU B O 1
ATOM 5166 N N . SER B 1 357 ? 40.448 -33.287 68.734 1.00 59.91 357 SER B N 1
ATOM 5167 C CA . SER B 1 357 ? 40.056 -34.423 69.575 1.00 61.38 357 SER B CA 1
ATOM 5168 C C . SER B 1 357 ? 38.841 -34.098 70.428 1.00 63.78 357 SER B C 1
ATOM 5169 O O . SER B 1 357 ? 38.165 -34.998 70.881 1.00 65.54 357 SER B O 1
ATOM 5172 N N . GLY B 1 358 ? 38.561 -32.817 70.655 1.00 64.17 358 GLY B N 1
ATOM 5173 C CA . GLY B 1 358 ? 37.421 -32.428 71.494 1.00 62.84 358 GLY B CA 1
ATOM 5174 C C . GLY B 1 358 ? 37.894 -31.921 72.835 1.00 60.22 358 GLY B C 1
ATOM 5175 O O . GLY B 1 358 ? 37.122 -31.329 73.571 1.00 63.06 358 GLY B O 1
ATOM 5176 N N . ALA B 1 359 ? 39.165 -32.157 73.149 1.00 58.88 359 ALA B N 1
ATOM 5177 C CA . ALA B 1 359 ? 39.730 -31.741 74.438 1.00 58.81 359 ALA B CA 1
ATOM 5178 C C . ALA B 1 359 ? 39.819 -30.241 74.421 1.00 58.83 359 ALA B C 1
ATOM 5179 O O . ALA B 1 359 ? 40.067 -29.682 73.385 1.00 56.40 359 ALA B O 1
ATOM 5181 N N . PRO B 1 360 ? 39.615 -29.591 75.576 1.00 61.42 360 PRO B N 1
ATOM 5182 C CA . PRO B 1 360 ? 39.957 -28.175 75.657 1.00 62.17 360 PRO B CA 1
ATOM 5183 C C . PRO B 1 360 ? 41.440 -27.925 75.555 1.00 62.71 360 PRO B C 1
ATOM 5184 O O . PRO B 1 360 ? 42.238 -28.680 76.089 1.00 66.39 360 PRO B O 1
ATOM 5188 N N . VAL B 1 361 ? 41.798 -26.831 74.931 1.00 61.55 361 VAL B N 1
ATOM 5189 C CA . VAL B 1 361 ? 43.072 -26.211 75.194 1.00 64.44 361 VAL B CA 1
ATOM 5190 C C . VAL B 1 361 ? 42.837 -25.607 76.586 1.00 60.89 361 VAL B C 1
ATOM 5191 O O . VAL B 1 361 ? 43.698 -25.034 77.203 1.00 57.90 361 VAL B O 1
#

Organism: Streptomyces kanamyceticus (NCBI:txid1967)

Radius of gyration: 27.65 Å; Cα contacts (8 Å, |Δi|>4): 1666; chains: 2; bounding box: 56×73×80 Å

Sequence (683 aa):
PVRVGVVGAGFMGGVHAEVVAAHPGARLEAVHDLDPAAARDLAERFRAERAEPSWADLLADPAIDLLIITTPNGLHHRQAAEALRAGKHVLVEKPLGVTPEQVAELVELAGRHDRVLAHGSNFVHSPKFVRARQLVADTEAFGRPHLVRVVFRNSGPEAAWAASKDLAGGGALLDLGCHAVELCRWLLDGADVESVSARLQRRVRPPALEDQALLVMEFADGAVGQCDVSWVTQGGEQVTAEIIGTKGRVEVDLWTGMGLRAYSDKGYQDVWDPEQGWVHPEWEWIRASGYYHQDGTVIEAVGQGIPLTHGPAEALASARVLATGYRSHAEGRVLRLSGAPVGPVRVGVVGAGFMGGVHAEVVAAHPGARLEAVHDLDPAAARDLAERFRAERAEPSWADLLADPAIDLLIITTPNGLHHRQAAEALRAGKHVLVEKPLGVTPEQVAELVELAGRHDRVLAHGSNFVHSPKFVRARQLVADTEAFGRPHLVRVVFRNSGPEAAWAASKDLAGGGALLDLGCHAVELCRWLLDGADVESVSARLQRRVRPPALEDQALLVMEFADGAVGQCDVSWVTQGGEQVTAEIIGTKGRVEVDLWTGMGLRAYSDKGYQDVWDPEQGWVHPEWEWIRASGYYHQDGTVIEAVGQGIPLTHGPAEALASARVLATGYRSHAEGRVLRLSGAPV

Nearest PDB structures (foldseek):
  6jw7-assembly1_A  TM=1.003E+00  e=2.036E-75  Streptomyces kanamyceticus
  6nor-assembly1_A  TM=9.792E-01  e=8.378E-48  Micromonospora echinospora
  3ezy-assembly1_C  TM=8.721E-01  e=7.499E-30  Thermotoga maritima
  3ezy-assembly1_B  TM=8.619E-01  e=1.805E-29  Thermotoga maritima
  4koa-assembly1_A-2  TM=8.060E-01  e=6.305E-24  Sinorhizobium meliloti 1021

CATH classification: 3.30.360.10